Protein AF-A0A284RRV3-F1 (afdb_monomer)

Organism: Armillaria ostoyae (NCBI:txid47428)

Solvent-accessible surface area (backbone atoms only — not comparable to full-atom values): 38772 Å² total; per-residue (Å²): 121,76,62,67,53,53,54,50,53,51,52,53,47,48,54,47,64,78,67,58,82,81,74,53,77,65,56,57,54,44,44,74,72,56,35,71,83,76,68,76,65,67,46,55,75,86,73,20,70,46,80,68,66,66,54,50,17,36,41,41,23,18,40,33,41,31,58,60,32,21,55,64,17,26,40,28,28,75,76,49,54,29,20,40,69,57,30,37,51,38,46,46,56,33,44,66,58,28,34,48,60,20,15,51,44,30,45,45,2,26,71,65,12,37,38,34,65,63,54,42,28,77,60,44,34,86,71,54,30,37,58,61,37,54,54,49,46,54,44,50,44,49,55,40,19,53,31,27,31,45,20,1,33,16,41,16,50,63,44,81,75,79,39,51,50,60,57,23,25,52,54,43,46,52,54,21,50,60,55,41,59,45,19,69,68,51,46,58,53,45,31,66,52,58,29,57,65,38,52,52,41,53,52,48,31,45,70,67,34,44,88,62,54,54,92,50,72,41,94,54,82,81,46,70,66,42,52,51,52,47,30,46,33,54,29,15,62,45,36,57,44,32,69,50,28,7,59,82,28,25,45,29,35,64,85,60,57,53,67,60,50,21,51,32,32,32,51,13,46,45,56,31,36,41,53,32,15,38,49,21,17,33,46,54,60,24,20,82,81,34,70,62,30,36,61,28,26,52,96,74,30,63,21,21,29,56,39,42,37,23,47,89,60,44,74,61,23,45,55,43,32,47,53,42,20,54,26,29,34,51,37,37,20,61,44,44,52,49,44,36,43,41,51,30,68,55,41,64,82,52,63,81,55,65,62,62,58,48,41,51,54,51,47,66,54,28,50,63,52,20,55,64,38,54,82,42,50,66,63,48,51,52,55,48,27,48,59,46,27,60,54,41,51,52,57,53,72,55,37,90,75,64,67,95,76,62,70,66,73,58,58,52,63,54,59,68,72,69,77,77,82,82,70,72,63,58,60,52,43,46,52,52,24,49,52,32,24,52,51,14,32,55,45,40,49,52,46,50,51,44,50,72,69,37,87,74,33,75,84,67,58,66,45,59,54,50,33,52,50,36,48,40,54,38,28,50,37,72,43,74,65,68,94,59,61,90,88,57,82,69,58,63,71,62,31,46,52,31,24,28,38,60,44,10,38,56,37,25,42,43,39,22,48,35,32,35,52,51,53,49,44,51,53,53,49,59,76,72,48,79,95,67,97,76,80,81,82,60,65,65,57,48,63,50,50,22,54,53,56,16,46,54,43,26,50,52,35,45,57,50,47,73,73,44,60,88,39,50,48,62,55,93,93,51,87,59,35,38,61,72,62,60,60,53,58,34,54,35,25,52,52,32,29,55,50,40,54,54,34,51,55,53,47,52,52,43,50,53,52,47,65,76,41,39,76,60,55,64,70,68,59,60,86,58,63,58,63,50,45,57,40,50,54,56,57,51,58,53,39,57,52,51,36,54,48,20,50,43,56,61,78,43,89,83,83,51,67,69,57,52,41,54,62,21,43,50,46,38,50,48,29,58,58,62,47,67,34,68,53,54,43,46,44,52,50,48,72,72,62,74,64,78,76,75,77,75,67,82,73,83,66,76,80,66,68,62,86,83,74,65,82,88,76,90,80,87,86,89,82,89,81,86,91,81,82,90,84,83,89,134

Sequence (730 aa):
MFEDKKDNDVQQDIESTLVGSSRSRWSQRLLSWGVEGRGIIPVAPEDRTDTQYYKNFFLWFAWNVNILSFSAGTLGPVAFGLGVRDSCLVILFFNLLCALPPAYLTTWGPQLGLRQMVQARYSFGYFGVIIPCILNLIGMCGFCILNCILGGQTLSSVADGNLSWTVGIVVISIISLLVSFCGIKVIGWYERIAWIPVVIVFVIALGVGGKHIMAVPAAEPATAAAVLSFGSTIAGFVITYSPLSSDFTIYFRPDVSRVRLFLYSYIGFLLPIVTLQCLGAAVAASAPFVPAWDEGYAGGNVGGLLEAMLQPVGNFGKFLTVLLSLSVAGNIAPTLYSMCLNIQVFIPILYVVPRYIFSIVATAIVLPLAIVGSHRFYDTLTNFLGLIGYWANILLSESPVSPKKIAPMIIGELLHRAEASYTGSERRCLVAFYVLQLTGFVGLLIILLTGTFSPTVAKRHVCWLNFIMSWIISTISYSLLVGHSMDWEPPHGLCLTQAILVYSVPTLTACTTTALVIHVSVAINALLSPPSGVHFNWTPFLYVVPYIASGGTAALSLAIGLKDPDTVARRESEMYCNFENRTPSRVSSALVAGIMVLCLGIEVFVLVKLRKNWMHLRRKRDRQTIPLTLRVLAFSAVGCMAIVLGFVFVFNSYRGPALNLILGSVPLLAVLLFGTQQDILDSWFYLFRGKERPKTENLSLHYSNPSWMAPGTSRDPFIASYTGTEGQAY

Nearest PDB structures (foldseek):
  7qoa-assembly2_B  TM=7.610E-01  e=1.872E-06  Proteus vulgaris
  4d1c-assembly1_A  TM=6.246E-01  e=3.387E-05  Microbacterium maritypicum
  3ncy-assembly1_A  TM=6.007E-01  e=2.657E-03  Salmonella enterica subsp. enterica serovar Typhimurium
  8e6n-assembly1_A  TM=6.328E-01  e=6.803E-03  Deinococcus radiodurans
  8zmg-assembly2_B  TM=5.317E-01  e=1.443E-02  Homo sapiens

Foldseek 3Di:
DVVVVVVVVVVVVVCCVVVPPDDDPVNVVLVVVPADLDFQDFDDLVLLPDAPLLLLLLLLQLLLLALVLLLLLLCLCPVLLAFLVLSLVLLQPLLLVLLQQLLLLLLVQQVGSGALLRLLCVLLNLQRSLVVLVLLLLLLLLLLLLLLQQLLLLLCLLVVNPHDSLNSSVVLLVVLLVQLSNHLVSLSVCSNPLSPLSVVLVVLLCVQCVVLQDRDHGPDPRDPVSSVLSSLLSSLVNLSSNSRRSVNNNSHNNPDDSVVSSVSSSCSNNVSSSVSSSVSNRLSSSQVVDVQLVVLCPLNRSSRNSLSSLPVVPPVSSVSSNSSSNSSSSNSNSSLVSSLSSVCSNPVVCSPPDSSVSSVVSSVVSSVSSVVCSNVVSVSSSVSSNVSSVVSVVSCVRNPPPPVPDVCPPCVVVVVPVPPDDDPVLVVLLVLLLVLLVLLLVLLVLLLCCQPPPPLHDNDAPLVSQLSVLSNLVSCLLCLCPPDDLPDWDDLVSLLSSALSNLLSLLLNLLSLLLLLVVLLVVLVPVVDDDDDDDDDCRVVSNVVSVVSSVVLSVVSNVVCVVPVVQWTQDRSRSGIHGVDLVSQLVSLVSSLVSLVSSVVSLVVSVVSCVVCVVVVVVVCPPASPLSSVLSSVLSVCSVVSNVVSVCSNPHDDPDSVVSSSVSNSSVSVSVSSCPRPSNVVSVVCVVPVDDDPPPPPVPVDPPVPPVPDDDDDDDDDDDDDDDDDDDDD

Mean predicted aligned error: 18.96 Å

Secondary structure (DSSP, 8-state):
--HHHHHHHHHHHHHHHHH-S---HHHHHHHHTT-----SSPPPGGG--B--TTHHHHHHHHHHSSHHHHHHHHHHHHHH---HHHHHHHHHHHHHHHTHHHHHHTTHHHHH---HHHHTHHHHHHHHTHHHHHHHHHHHHHHHHHHHHHHHHHHHHTTTTSS-HHHHHHHHHHHHHHHHTS-HHHHHHHHHHTHHHHHHHHHHHHHHHGGG------SSPPPHHHHHHHHHHHHHHHHTTGGGGGGGTTTB-TTS-HHHHHHHHHHHHHHHHHHHHHHHHHHHHHGGGSHHHHHHHGGG-HHHHHHHHHGGGTHHHHHHHHHHHHTTHHHHHHHHHHHHHHHHHHSGGGGGS-HHHHHHHHHHHHHHHHHHHGGGHHHHHHHHHHHHHHHHHHHHHHSS---TTTTTTTHHHHHTTS--SS-HHHHHHHHHHHHHHHHHHHHHHHHHHHHHH-TTS----HHHHHHHHHHHHHHHHHTTTTTS-TT----HHHHHHHHHHHHHHHHHHHHHHHHHHHHHHHHHHHHHS---S-----HHHHHHHHHHHHHHHHHHHHHHHHH-GGGEE--TT-SS-EESSSHHHHHHHHHHHHHHHHHHHHHHHHHHHHHHTHHHHHHH--TTHHHHHHHHHHHHHTHHHHHHHHHHHHH-----HHHHHHHHHHHHHHHHHHHT-HHHHHHHHHHHH-PPPP------------TTSSPP------------------

Structure (mmCIF, N/CA/C/O backbone):
data_AF-A0A284RRV3-F1
#
_entry.id   AF-A0A284RRV3-F1
#
loop_
_atom_site.group_PDB
_atom_site.id
_atom_site.type_symbol
_atom_site.label_atom_id
_atom_site.label_alt_id
_atom_site.label_comp_id
_atom_site.label_asym_id
_atom_site.label_entity_id
_atom_site.label_seq_id
_atom_site.pdbx_PDB_ins_code
_atom_site.Cartn_x
_atom_site.Cartn_y
_atom_site.Cartn_z
_atom_site.occupancy
_atom_site.B_iso_or_equiv
_atom_site.auth_seq_id
_atom_site.auth_comp_id
_atom_site.auth_asym_id
_atom_site.auth_atom_id
_atom_site.pdbx_PDB_model_num
ATOM 1 N N . MET A 1 1 ? -49.251 17.891 -0.720 1.00 36.62 1 MET A N 1
ATOM 2 C CA . MET A 1 1 ? -48.775 18.995 -1.592 1.00 36.62 1 MET A CA 1
ATOM 3 C C . MET A 1 1 ? -48.272 20.216 -0.813 1.00 36.62 1 MET A C 1
ATOM 5 O O . MET A 1 1 ? -47.375 20.877 -1.313 1.00 36.62 1 MET A O 1
ATOM 9 N N . PHE A 1 2 ? -48.788 20.515 0.391 1.00 29.05 2 PHE A N 1
ATOM 10 C CA . PHE A 1 2 ? -48.268 21.608 1.238 1.00 29.05 2 PHE A CA 1
ATOM 11 C C . PHE A 1 2 ? -47.211 21.177 2.281 1.00 29.05 2 PHE A C 1
ATOM 13 O O . PHE A 1 2 ? -46.481 22.037 2.759 1.00 29.05 2 PHE A O 1
ATOM 20 N N . GLU A 1 3 ? -47.072 19.879 2.586 1.00 29.78 3 GLU A N 1
ATOM 21 C CA . GLU A 1 3 ? -45.991 19.351 3.449 1.00 29.78 3 GLU A CA 1
ATOM 22 C C . GLU A 1 3 ? -44.673 19.122 2.685 1.00 29.78 3 GLU A C 1
ATOM 24 O O . GLU A 1 3 ? -43.641 19.609 3.130 1.00 29.78 3 GLU A O 1
ATOM 29 N N . ASP A 1 4 ? -44.706 18.564 1.464 1.00 33.28 4 ASP A N 1
ATOM 30 C CA . ASP A 1 4 ? -43.498 18.379 0.625 1.00 33.28 4 ASP A CA 1
ATOM 31 C C . ASP A 1 4 ? -42.774 19.684 0.264 1.00 33.28 4 ASP A C 1
ATOM 33 O O . ASP A 1 4 ? -41.577 19.691 -0.012 1.00 33.28 4 ASP A O 1
ATOM 37 N N . LYS A 1 5 ? -43.490 20.813 0.221 1.00 30.33 5 LYS A N 1
ATOM 38 C CA . LYS A 1 5 ? -42.877 22.108 -0.099 1.00 30.33 5 LYS A CA 1
ATOM 39 C C . LYS A 1 5 ? -42.123 22.684 1.103 1.00 30.33 5 LYS A C 1
ATOM 41 O O . LYS A 1 5 ? -41.100 23.329 0.925 1.00 30.33 5 LYS A O 1
ATOM 46 N N . LYS A 1 6 ? -42.600 22.389 2.316 1.00 30.53 6 LYS A N 1
ATOM 47 C CA . LYS A 1 6 ? -42.019 22.872 3.570 1.00 30.53 6 LYS A CA 1
ATOM 48 C C . LYS A 1 6 ? -40.754 22.095 3.941 1.00 30.53 6 LYS A C 1
ATOM 50 O O . LYS A 1 6 ? -39.806 22.704 4.417 1.00 30.53 6 LYS A O 1
ATOM 55 N N . ASP A 1 7 ? -40.709 20.796 3.641 1.00 35.19 7 ASP A N 1
ATOM 56 C CA . ASP A 1 7 ? -39.505 19.978 3.835 1.00 35.19 7 ASP A CA 1
ATOM 57 C C . ASP A 1 7 ? -38.420 20.278 2.791 1.00 35.19 7 ASP A C 1
ATOM 59 O O . ASP A 1 7 ? -37.238 20.283 3.127 1.00 35.19 7 ASP A O 1
ATOM 63 N N . ASN A 1 8 ? -38.797 20.621 1.553 1.00 34.94 8 ASN A N 1
ATOM 64 C CA . ASN A 1 8 ? -37.836 21.076 0.544 1.00 34.94 8 ASN A CA 1
ATOM 65 C C . ASN A 1 8 ? -37.243 22.453 0.879 1.00 34.94 8 ASN A C 1
ATOM 67 O O . ASN A 1 8 ? -36.032 22.615 0.758 1.00 34.94 8 ASN A O 1
ATOM 71 N N . ASP A 1 9 ? -38.047 23.404 1.367 1.00 31.52 9 ASP A N 1
ATOM 72 C CA . ASP A 1 9 ? -37.541 24.714 1.803 1.00 31.52 9 ASP A CA 1
ATOM 73 C C . ASP A 1 9 ? -36.625 24.578 3.042 1.00 31.52 9 ASP A C 1
ATOM 75 O O . ASP A 1 9 ? -35.584 25.225 3.110 1.00 31.52 9 ASP A O 1
ATOM 79 N N . VAL A 1 10 ? -36.923 23.661 3.977 1.00 36.88 10 VAL A N 1
ATOM 80 C CA . VAL A 1 10 ? -36.068 23.384 5.152 1.00 36.88 10 VAL A CA 1
ATOM 81 C C . VAL A 1 10 ? -34.777 22.645 4.773 1.00 36.88 10 VAL A C 1
ATOM 83 O O . VAL A 1 10 ? -33.720 22.946 5.325 1.00 36.88 10 VAL A O 1
ATOM 86 N N . GLN A 1 11 ? -34.810 21.715 3.815 1.00 35.16 11 GLN A N 1
ATOM 87 C CA . GLN A 1 11 ? -33.608 21.022 3.331 1.00 35.16 11 GLN A CA 1
ATOM 88 C C . GLN A 1 11 ? -32.697 21.972 2.533 1.00 35.16 11 GLN A C 1
ATOM 90 O O . GLN A 1 11 ? -31.472 21.930 2.680 1.00 35.16 11 GLN A O 1
ATOM 95 N N . GLN A 1 12 ? -33.292 22.867 1.739 1.00 31.98 12 GLN A N 1
ATOM 96 C CA . GLN A 1 12 ? -32.588 23.904 0.986 1.00 31.98 12 GLN A CA 1
ATOM 97 C C . GLN A 1 12 ? -32.018 24.986 1.921 1.00 31.98 12 GLN A C 1
ATOM 99 O O . GLN A 1 12 ? -30.911 25.475 1.684 1.00 31.98 12 GLN A O 1
ATOM 104 N N . ASP A 1 13 ? -32.694 25.270 3.039 1.00 30.64 13 ASP A N 1
ATOM 105 C CA . ASP A 1 13 ? -32.178 26.114 4.119 1.00 30.64 13 ASP A CA 1
ATOM 106 C C . ASP A 1 13 ? -31.081 25.428 4.947 1.00 30.64 13 ASP A C 1
ATOM 108 O O . ASP A 1 13 ? -30.139 26.087 5.374 1.00 30.64 13 ASP A O 1
ATOM 112 N N . ILE A 1 14 ? -31.094 24.106 5.132 1.00 35.72 14 ILE A N 1
ATOM 113 C CA . ILE A 1 14 ? -29.993 23.386 5.800 1.00 35.72 14 ILE A CA 1
ATOM 114 C C . ILE A 1 14 ? -28.755 23.305 4.890 1.00 35.72 14 ILE A C 1
ATOM 116 O O . ILE A 1 14 ? -27.635 23.504 5.373 1.00 35.72 14 ILE A O 1
ATOM 120 N N . GLU A 1 15 ? -28.922 23.097 3.578 1.00 34.53 15 GLU A N 1
ATOM 121 C CA . GLU A 1 15 ? -27.822 23.224 2.611 1.00 34.53 15 GLU A CA 1
ATOM 122 C C . GLU A 1 15 ? -27.301 24.666 2.528 1.00 34.53 15 GLU A C 1
ATOM 124 O O . GLU A 1 15 ? -26.086 24.863 2.496 1.00 34.53 15 GLU A O 1
ATOM 129 N N . SER A 1 16 ? -28.163 25.686 2.573 1.00 31.41 16 SER A N 1
ATOM 130 C CA . SER A 1 16 ? -27.728 27.090 2.570 1.00 31.41 16 SER A CA 1
ATOM 131 C C . SER A 1 16 ? -27.047 27.499 3.888 1.00 31.41 16 SER A C 1
ATOM 133 O O . SER A 1 16 ? -26.064 28.245 3.865 1.00 31.41 16 SER A O 1
ATOM 135 N N . THR A 1 17 ? -27.469 26.939 5.028 1.00 33.75 17 THR A N 1
ATOM 136 C CA . THR A 1 17 ? -26.947 27.278 6.365 1.00 33.75 17 THR A CA 1
ATOM 137 C C . THR A 1 17 ? -25.664 26.511 6.722 1.00 33.75 17 THR A C 1
ATOM 139 O O . THR A 1 17 ? -24.786 27.071 7.380 1.00 33.75 17 THR A O 1
ATOM 142 N N . LEU A 1 18 ? -25.477 25.270 6.244 1.00 39.09 18 LEU A N 1
ATOM 143 C CA . LEU A 1 18 ? -24.234 24.497 6.444 1.00 39.09 18 LEU A CA 1
ATOM 144 C C . LEU A 1 18 ? -23.140 24.810 5.405 1.00 39.09 18 LEU A C 1
ATOM 146 O O . LEU A 1 18 ? -21.965 24.538 5.652 1.00 39.09 18 LEU A O 1
ATOM 150 N N . VAL A 1 19 ? -23.498 25.397 4.256 1.00 43.91 19 VAL A N 1
ATOM 151 C CA . VAL A 1 19 ? -22.567 25.689 3.145 1.00 43.91 19 VAL A CA 1
ATOM 152 C C . VAL A 1 19 ? -22.307 27.198 2.960 1.00 43.91 19 VAL A C 1
ATOM 154 O O . VAL A 1 19 ? -21.359 27.581 2.268 1.00 43.91 19 VAL A O 1
ATOM 157 N N . GLY A 1 20 ? -23.101 28.068 3.594 1.00 35.75 20 GLY A N 1
ATOM 158 C CA . GLY A 1 20 ? -23.132 29.511 3.319 1.00 35.75 20 GLY A CA 1
ATOM 159 C C . GLY A 1 20 ? -22.213 30.421 4.142 1.00 35.75 20 GLY A C 1
ATOM 160 O O . GLY A 1 20 ? -22.017 31.572 3.754 1.00 35.75 20 GLY A O 1
ATOM 161 N N . SER A 1 21 ? -21.601 29.969 5.238 1.00 37.69 21 SER A N 1
ATOM 162 C CA . SER A 1 21 ? -20.805 30.869 6.089 1.00 37.69 21 SER A CA 1
ATOM 163 C C . SER A 1 21 ? -19.312 30.838 5.732 1.00 37.69 21 SER A C 1
ATOM 165 O O . SER A 1 21 ? -18.575 29.941 6.132 1.00 37.69 21 SER A O 1
ATOM 167 N N . SER A 1 22 ? -18.868 31.860 4.988 1.00 42.56 22 SER A N 1
ATOM 168 C CA . SER A 1 22 ? -17.465 32.194 4.664 1.00 42.56 22 SER A CA 1
ATOM 169 C C . SER A 1 22 ? -16.789 31.417 3.516 1.00 42.56 22 SER A C 1
ATOM 171 O O . SER A 1 22 ? -15.713 30.839 3.664 1.00 42.56 22 SER A O 1
ATOM 173 N N . ARG A 1 23 ? -17.357 31.457 2.301 1.00 53.84 23 ARG A N 1
ATOM 174 C CA . ARG A 1 23 ? -16.583 31.157 1.075 1.00 53.84 23 ARG A CA 1
ATOM 175 C C . ARG A 1 23 ? -15.989 32.447 0.510 1.00 53.84 23 ARG A C 1
ATOM 177 O O . ARG A 1 23 ? -16.717 33.386 0.204 1.00 53.84 23 ARG A O 1
ATOM 184 N N . SER A 1 24 ? -14.664 32.500 0.356 1.00 59.53 24 SER A N 1
ATOM 185 C CA . SER A 1 24 ? -13.981 33.656 -0.240 1.00 59.53 24 SER A CA 1
ATOM 186 C C . SER A 1 24 ? -14.481 33.919 -1.672 1.00 59.53 24 SER A C 1
ATOM 188 O O . SER A 1 24 ? -14.831 32.984 -2.397 1.00 59.53 24 SER A O 1
ATOM 190 N N . ARG A 1 25 ? -14.466 35.184 -2.127 1.00 57.81 25 ARG A N 1
ATOM 191 C CA . ARG A 1 25 ? -14.821 35.574 -3.516 1.00 57.81 25 ARG A CA 1
ATOM 192 C C . ARG A 1 25 ? -14.076 34.752 -4.583 1.00 57.81 25 ARG A C 1
ATOM 194 O O . ARG A 1 25 ? -14.592 34.536 -5.676 1.00 57.81 25 ARG A O 1
ATOM 201 N N . TRP A 1 26 ? -12.877 34.274 -4.255 1.00 56.84 26 TRP A N 1
ATOM 202 C CA . TRP A 1 26 ? -12.070 33.396 -5.101 1.00 56.84 26 TRP A CA 1
ATOM 203 C C . TRP A 1 26 ? -12.650 31.984 -5.221 1.00 56.84 26 TRP A C 1
ATOM 205 O O . TRP A 1 26 ? -12.725 31.453 -6.325 1.00 56.84 26 TRP A O 1
ATOM 215 N N . SER A 1 27 ? -13.133 31.398 -4.122 1.00 56.75 27 SER A N 1
ATOM 216 C CA . SER A 1 27 ? -13.790 30.085 -4.139 1.00 56.75 27 SER A CA 1
ATOM 217 C C . SER A 1 27 ? -15.065 30.099 -4.991 1.00 56.75 27 SER A C 1
ATOM 219 O O . SER A 1 27 ? -15.289 29.176 -5.769 1.00 56.75 27 SER A O 1
ATOM 221 N N . GLN A 1 28 ? -15.852 31.179 -4.933 1.00 60.59 28 GLN A N 1
ATOM 222 C CA . GLN A 1 28 ? -17.054 31.332 -5.763 1.00 60.59 28 GLN A CA 1
ATOM 223 C C . GLN A 1 28 ? -16.733 31.435 -7.266 1.00 60.59 28 GLN A C 1
ATOM 225 O O . GLN A 1 28 ? -17.425 30.818 -8.073 1.00 60.59 28 GLN A O 1
ATOM 230 N N . ARG A 1 29 ? -15.654 32.138 -7.645 1.00 59.16 29 ARG A N 1
ATOM 231 C CA . ARG A 1 29 ? -15.177 32.197 -9.043 1.00 59.16 29 ARG A CA 1
ATOM 232 C C . ARG A 1 29 ? -14.642 30.856 -9.552 1.00 59.16 29 ARG A C 1
ATOM 234 O O . ARG A 1 29 ? -14.849 30.509 -10.705 1.00 59.16 29 ARG A O 1
ATOM 241 N N . LEU A 1 30 ? -13.971 30.081 -8.700 1.00 60.41 30 LEU A N 1
ATOM 242 C CA . LEU A 1 30 ? -13.473 28.754 -9.079 1.00 60.41 30 LEU A CA 1
ATOM 243 C C . LEU A 1 30 ? -14.618 27.751 -9.283 1.00 60.41 30 LEU A C 1
ATOM 245 O O . LEU A 1 30 ? -14.586 26.957 -10.222 1.00 60.41 30 LEU A O 1
ATOM 249 N N . LEU A 1 31 ? -15.664 27.818 -8.455 1.00 62.41 31 LEU A N 1
ATOM 250 C CA . LEU A 1 31 ? -16.871 27.006 -8.631 1.00 62.41 31 LEU A CA 1
ATOM 251 C C . LEU A 1 31 ? -17.607 27.357 -9.935 1.00 62.41 31 LEU A C 1
ATOM 253 O O . LEU A 1 31 ? -18.059 26.451 -10.635 1.00 62.41 31 LEU A O 1
ATOM 257 N N . SER A 1 32 ? -17.674 28.642 -10.313 1.00 57.69 32 SER A N 1
ATOM 258 C CA . SER A 1 32 ? -18.281 29.057 -11.588 1.00 57.69 32 SER A CA 1
ATOM 259 C C . SER A 1 32 ? -17.463 28.643 -12.818 1.00 57.69 32 SER A C 1
ATOM 261 O O . SER A 1 32 ? -18.026 28.505 -13.901 1.00 57.69 32 SER A O 1
ATOM 263 N N . TRP A 1 33 ? -16.166 28.366 -12.658 1.00 54.00 33 TRP A N 1
ATOM 264 C CA . TRP A 1 33 ? -15.304 27.769 -13.689 1.00 54.00 33 TRP A CA 1
ATOM 265 C C . TRP A 1 33 ? -15.375 26.232 -13.753 1.00 54.00 33 TRP A C 1
ATOM 267 O O . TRP A 1 33 ? -14.651 25.611 -14.527 1.00 54.00 33 TRP A O 1
ATOM 277 N N . GLY A 1 34 ? -16.264 25.597 -12.978 1.00 51.84 34 GLY A N 1
ATOM 278 C CA . GLY A 1 34 ? -16.519 24.155 -13.053 1.00 51.84 34 GLY A CA 1
ATOM 279 C C . GLY A 1 34 ? -15.657 23.290 -12.129 1.00 51.84 34 GLY A C 1
ATOM 280 O O . GLY A 1 34 ? -15.617 22.069 -12.308 1.00 51.84 34 GLY A O 1
ATOM 281 N N . VAL A 1 35 ? -14.989 23.887 -11.135 1.00 57.25 35 VAL A N 1
ATOM 282 C CA . VAL A 1 35 ? -14.311 23.141 -10.063 1.00 57.25 35 VAL A CA 1
ATOM 283 C C . VAL A 1 35 ? -15.357 22.455 -9.182 1.00 57.25 35 VAL A C 1
ATOM 285 O O . VAL A 1 35 ? -16.337 23.061 -8.755 1.00 57.25 35 VAL A O 1
ATOM 288 N N . GLU A 1 36 ? -15.158 21.168 -8.907 1.00 62.62 36 GLU A N 1
ATOM 289 C CA . GLU A 1 36 ? -16.065 20.383 -8.069 1.00 62.62 36 GLU A CA 1
ATOM 290 C C . GLU A 1 36 ? -15.930 20.803 -6.597 1.00 62.62 36 GLU A C 1
ATOM 292 O O . GLU A 1 36 ? -14.872 20.636 -5.989 1.00 62.62 36 GLU A O 1
ATOM 297 N N . GLY A 1 37 ? -17.003 21.361 -6.029 1.00 59.50 37 GLY A N 1
ATOM 298 C CA . GLY A 1 37 ? -17.058 21.780 -4.623 1.00 59.50 37 GLY A CA 1
ATOM 299 C C . GLY A 1 37 ? -17.554 20.706 -3.651 1.00 59.50 37 GLY A C 1
ATOM 300 O O . GLY A 1 37 ? -17.475 20.905 -2.440 1.00 59.50 37 GLY A O 1
ATOM 301 N N . ARG A 1 38 ? -18.091 19.587 -4.160 1.00 66.56 38 ARG A N 1
ATOM 302 C CA . ARG A 1 38 ? -18.632 18.491 -3.346 1.00 66.56 38 ARG A CA 1
ATOM 303 C C . ARG A 1 38 ? -17.491 17.548 -2.953 1.00 66.56 38 ARG A C 1
ATOM 305 O O . ARG A 1 38 ? -16.838 16.968 -3.812 1.00 66.56 38 ARG A O 1
ATOM 312 N N . GLY A 1 39 ? -17.234 17.443 -1.651 1.00 71.88 39 GLY A N 1
ATOM 313 C CA . GLY A 1 39 ? -16.193 16.580 -1.090 1.00 71.88 39 GLY A CA 1
ATOM 314 C C . GLY A 1 39 ? -16.663 15.134 -0.910 1.00 71.88 39 GLY A C 1
ATOM 315 O O . GLY A 1 39 ? -17.164 14.492 -1.832 1.00 71.88 39 GLY A O 1
ATOM 316 N N . ILE A 1 40 ? -16.534 14.634 0.317 1.00 73.81 40 ILE A N 1
ATOM 317 C CA . ILE A 1 40 ? -16.918 13.268 0.718 1.00 73.81 40 ILE A CA 1
ATOM 318 C C . ILE A 1 40 ? -18.422 13.072 0.983 1.00 73.81 40 ILE A C 1
ATOM 320 O O . ILE A 1 40 ? -18.831 11.994 1.412 1.00 73.81 40 ILE A O 1
ATOM 324 N N . ILE A 1 41 ? -19.238 14.110 0.775 1.00 75.25 41 ILE A N 1
ATOM 325 C CA . ILE A 1 41 ? -20.682 14.083 1.039 1.00 75.25 41 ILE A CA 1
ATOM 326 C C . ILE A 1 41 ? -21.363 13.113 0.055 1.00 75.25 41 ILE A C 1
ATOM 328 O O . ILE A 1 41 ? -21.051 13.168 -1.140 1.00 75.25 41 ILE A O 1
ATOM 332 N N . PRO A 1 42 ? -22.284 12.248 0.526 1.00 76.62 42 PRO A N 1
ATOM 333 C CA . PRO A 1 42 ? -23.041 11.353 -0.341 1.00 76.62 42 PRO A CA 1
ATOM 334 C C . PRO A 1 42 ? -23.775 12.110 -1.453 1.00 76.62 42 PRO A C 1
ATOM 336 O O . PRO A 1 42 ? -24.346 13.173 -1.219 1.00 76.62 42 PRO A O 1
ATOM 339 N N . VAL A 1 43 ? -23.793 11.550 -2.661 1.00 79.88 43 VAL A N 1
ATOM 340 C CA . VAL A 1 43 ? -24.574 12.101 -3.776 1.00 79.88 43 VAL A CA 1
ATOM 341 C C . VAL A 1 43 ? -25.991 11.548 -3.693 1.00 79.88 43 VAL A C 1
ATOM 343 O O . VAL A 1 43 ? -26.181 10.329 -3.769 1.00 79.88 43 VAL A O 1
ATOM 346 N N . ALA A 1 44 ? -26.980 12.427 -3.535 1.00 76.25 44 ALA A N 1
ATOM 347 C CA . ALA A 1 44 ? -28.388 12.044 -3.498 1.00 76.25 44 ALA A CA 1
ATOM 348 C C . ALA A 1 44 ? -28.830 11.426 -4.841 1.00 76.25 44 ALA A C 1
ATOM 350 O O . ALA A 1 44 ? -28.257 11.776 -5.874 1.00 76.25 44 ALA A O 1
ATOM 351 N N . PRO A 1 45 ? -29.795 10.486 -4.866 1.00 79.19 45 PRO A N 1
ATOM 352 C CA . PRO A 1 45 ? -30.221 9.822 -6.099 1.00 79.19 45 PRO A CA 1
ATOM 353 C C . PRO A 1 45 ? -30.669 10.777 -7.213 1.00 79.19 45 PRO A C 1
ATOM 355 O O . PRO A 1 45 ? -30.444 10.464 -8.381 1.00 79.19 45 PRO A O 1
ATOM 358 N N . GLU A 1 46 ? -31.246 11.937 -6.878 1.00 83.50 46 GLU A N 1
ATOM 359 C CA . GLU A 1 46 ? -31.704 12.927 -7.867 1.00 83.50 46 GLU A CA 1
ATOM 360 C C . GLU A 1 46 ? -30.531 13.587 -8.614 1.00 83.50 46 GLU A C 1
ATOM 362 O O . GLU A 1 46 ? -30.625 13.868 -9.809 1.00 83.50 46 GLU A O 1
ATOM 367 N N . ASP A 1 47 ? -29.392 13.754 -7.934 1.00 81.31 47 ASP A N 1
ATOM 368 C CA . ASP A 1 47 ? -28.164 14.338 -8.487 1.00 81.31 47 ASP A CA 1
ATOM 369 C C . ASP A 1 47 ? -27.359 13.351 -9.353 1.00 81.31 47 ASP A C 1
ATOM 371 O O . ASP A 1 47 ? -26.432 13.743 -10.075 1.00 81.31 47 ASP A O 1
ATOM 375 N N . ARG A 1 48 ? -27.690 12.055 -9.303 1.00 85.69 48 ARG A N 1
ATOM 376 C CA . ARG A 1 48 ? -27.026 10.993 -10.076 1.00 85.69 48 ARG A CA 1
ATOM 377 C C . ARG A 1 48 ? -27.597 10.946 -11.487 1.00 85.69 48 ARG A C 1
ATOM 379 O O . ARG A 1 48 ? -28.432 10.108 -11.803 1.00 85.69 48 ARG A O 1
ATOM 386 N N . THR A 1 49 ? -27.179 11.876 -12.336 1.00 85.88 49 THR A N 1
ATOM 387 C CA . THR A 1 49 ? -27.799 12.110 -13.652 1.00 85.88 49 THR A CA 1
ATOM 388 C C . THR A 1 49 ? -27.038 11.508 -14.835 1.00 85.88 49 THR A C 1
ATOM 390 O O . THR A 1 49 ? -27.595 11.430 -15.931 1.00 85.88 49 THR A O 1
ATOM 393 N N . ASP A 1 50 ? -25.793 11.056 -14.653 1.00 85.81 50 ASP A N 1
ATOM 394 C CA . ASP A 1 50 ? -24.961 10.618 -15.777 1.00 85.81 50 ASP A CA 1
ATOM 395 C C . ASP A 1 50 ? -25.356 9.207 -16.254 1.00 85.81 50 ASP A C 1
ATOM 397 O O . ASP A 1 50 ? -25.395 8.237 -15.493 1.00 85.81 50 ASP A O 1
ATOM 401 N N . THR A 1 51 ? -25.672 9.113 -17.545 1.00 87.06 51 THR A N 1
ATOM 402 C CA . THR A 1 51 ? -26.095 7.892 -18.254 1.00 87.06 51 THR A CA 1
ATOM 403 C C . THR A 1 51 ? -24.983 7.300 -19.118 1.00 87.06 51 THR A C 1
ATOM 405 O O . THR A 1 51 ? -25.120 6.208 -19.671 1.00 87.06 51 THR A O 1
ATOM 408 N N . GLN A 1 52 ? -23.858 8.001 -19.266 1.00 87.81 52 GLN A N 1
ATOM 409 C CA . GLN A 1 52 ? -22.766 7.613 -20.155 1.00 87.81 52 GLN A CA 1
ATOM 410 C C . GLN A 1 52 ? -21.768 6.698 -19.432 1.00 87.81 52 GLN A C 1
ATOM 412 O O . GLN A 1 52 ? -20.592 7.024 -19.282 1.00 87.81 52 GLN A O 1
ATOM 417 N N . TYR A 1 53 ? -22.226 5.516 -19.012 1.00 88.25 53 TYR A N 1
ATOM 418 C CA . TYR A 1 53 ? -21.437 4.585 -18.188 1.00 88.25 53 TYR A CA 1
ATOM 419 C C . TYR A 1 53 ? -20.136 4.102 -18.853 1.00 88.25 53 TYR A C 1
ATOM 421 O O . TYR A 1 53 ? -19.185 3.742 -18.163 1.00 88.25 53 TYR A O 1
ATOM 429 N N . TYR A 1 54 ? -20.062 4.125 -20.190 1.00 88.44 54 TYR A N 1
ATOM 430 C CA . TYR A 1 54 ? -18.853 3.775 -20.945 1.00 88.44 54 TYR A CA 1
ATOM 431 C C . TYR A 1 54 ? -17.665 4.703 -20.635 1.00 88.44 54 TYR A C 1
ATOM 433 O O . TYR A 1 54 ? -16.522 4.324 -20.875 1.00 88.44 54 TYR A O 1
ATOM 441 N N . LYS A 1 55 ? -17.898 5.905 -20.082 1.00 88.00 55 LYS A N 1
ATOM 442 C CA . LYS A 1 55 ? -16.826 6.816 -19.640 1.00 88.00 55 LYS A CA 1
ATOM 443 C C . LYS A 1 55 ? -15.880 6.153 -18.646 1.00 88.00 55 LYS A C 1
ATOM 445 O O . LYS A 1 55 ? -14.692 6.437 -18.668 1.00 88.00 55 LYS A O 1
ATOM 450 N N . ASN A 1 56 ? -16.398 5.251 -17.814 1.00 90.25 56 ASN A N 1
ATOM 451 C CA . ASN A 1 56 ? -15.593 4.537 -16.835 1.00 90.25 56 ASN A CA 1
ATOM 452 C C . ASN A 1 56 ? -14.568 3.600 -17.497 1.00 90.25 56 ASN A C 1
ATOM 454 O O . ASN A 1 56 ? -13.458 3.488 -16.997 1.00 90.25 56 ASN A O 1
ATOM 458 N N . PHE A 1 57 ? -14.887 2.996 -18.652 1.00 93.12 57 PHE A N 1
ATOM 459 C CA . PHE A 1 57 ? -13.889 2.252 -19.429 1.00 93.12 57 PHE A CA 1
ATOM 460 C C . PHE A 1 57 ? -12.740 3.169 -19.859 1.00 93.12 57 PHE A C 1
ATOM 462 O O . PHE A 1 57 ? -11.590 2.871 -19.567 1.00 93.12 57 PHE A O 1
ATOM 469 N N . PHE A 1 58 ? -13.053 4.301 -20.503 1.00 90.94 58 PHE A N 1
ATOM 470 C CA . PHE A 1 58 ? -12.030 5.229 -20.998 1.00 90.94 58 PHE A CA 1
ATOM 471 C C . PHE A 1 58 ? -11.206 5.854 -19.877 1.00 90.94 58 PHE A C 1
ATOM 473 O O . PHE A 1 58 ? -10.016 6.056 -20.064 1.00 90.94 58 PHE A O 1
ATOM 480 N N . LEU A 1 59 ? -11.819 6.093 -18.717 1.00 90.12 59 LEU A N 1
ATOM 481 C CA . LEU A 1 59 ? -11.121 6.549 -17.523 1.00 90.12 59 LEU A CA 1
ATOM 482 C C . LEU A 1 59 ? -10.030 5.557 -17.107 1.00 90.12 59 LEU A C 1
ATOM 484 O O . LEU A 1 59 ? -8.865 5.925 -17.058 1.00 90.12 59 LEU A O 1
ATOM 488 N N . TRP A 1 60 ? -10.386 4.297 -16.831 1.00 92.88 60 TRP A N 1
ATOM 489 C CA . TRP A 1 60 ? -9.399 3.296 -16.409 1.00 92.88 60 TRP A CA 1
ATOM 490 C C . TRP A 1 60 ? -8.399 2.969 -17.511 1.00 92.88 60 TRP A C 1
ATOM 492 O O . TRP A 1 60 ? -7.224 2.741 -17.221 1.00 92.88 60 TRP A O 1
ATOM 502 N N . PHE A 1 61 ? -8.862 2.994 -18.762 1.00 94.00 61 PHE A N 1
ATOM 503 C CA . PHE A 1 61 ? -8.024 2.786 -19.927 1.00 94.00 61 PHE A CA 1
ATOM 504 C C . PHE A 1 61 ? -6.938 3.859 -20.009 1.00 94.00 61 PHE A C 1
ATOM 506 O O . PHE A 1 61 ? -5.758 3.535 -19.939 1.00 94.00 61 PHE A O 1
ATOM 513 N N . ALA A 1 62 ? -7.316 5.134 -20.078 1.00 91.69 62 ALA A N 1
ATOM 514 C CA . ALA A 1 62 ? -6.378 6.244 -20.197 1.00 91.69 62 ALA A CA 1
ATOM 515 C C . ALA A 1 62 ? -5.469 6.397 -18.976 1.00 91.69 62 ALA A C 1
ATOM 517 O O . ALA A 1 62 ? -4.263 6.576 -19.142 1.00 91.69 62 ALA A O 1
ATOM 518 N N . TRP A 1 63 ? -6.003 6.167 -17.775 1.00 90.81 63 TRP A N 1
ATOM 519 C CA . TRP A 1 63 ? -5.218 6.157 -16.544 1.00 90.81 63 TRP A CA 1
ATOM 520 C C . TRP A 1 63 ? -4.078 5.123 -16.602 1.00 90.81 63 TRP A C 1
ATOM 522 O O . TRP A 1 63 ? -2.993 5.374 -16.080 1.00 90.81 63 TRP A O 1
ATOM 532 N N . ASN A 1 64 ? -4.275 3.980 -17.270 1.00 93.69 64 ASN A N 1
ATOM 533 C CA . ASN A 1 64 ? -3.270 2.917 -17.368 1.00 93.69 64 ASN A CA 1
ATOM 534 C C . ASN A 1 64 ? -2.489 2.894 -18.694 1.00 93.69 64 ASN A C 1
ATOM 536 O O . ASN A 1 64 ? -1.452 2.232 -18.747 1.00 93.69 64 ASN A O 1
ATOM 540 N N . VAL A 1 65 ? -2.909 3.609 -19.744 1.00 94.06 65 VAL A N 1
ATOM 541 C CA . VAL A 1 65 ? -2.082 3.828 -20.946 1.00 94.06 65 VAL A CA 1
ATOM 542 C C . VAL A 1 65 ? -1.047 4.916 -20.650 1.00 94.06 65 VAL A C 1
ATOM 544 O O . VAL A 1 65 ? -1.180 6.066 -21.059 1.00 94.06 65 VAL A O 1
ATOM 547 N N . ASN A 1 66 ? -0.000 4.548 -19.917 1.00 93.00 66 ASN A N 1
ATOM 548 C CA . ASN A 1 66 ? 1.082 5.445 -19.526 1.00 93.00 66 ASN A CA 1
ATOM 549 C C . ASN A 1 66 ? 2.420 4.689 -19.403 1.00 93.00 66 ASN A C 1
ATOM 551 O O . ASN A 1 66 ? 2.482 3.461 -19.516 1.00 93.00 66 ASN A O 1
ATOM 555 N N . ILE A 1 67 ? 3.495 5.430 -19.124 1.00 93.75 67 ILE A N 1
ATOM 556 C CA . ILE A 1 67 ? 4.845 4.868 -18.952 1.00 93.75 67 ILE A CA 1
ATOM 557 C C . ILE A 1 67 ? 4.961 3.970 -17.708 1.00 93.75 67 ILE A C 1
ATOM 559 O O . ILE A 1 67 ? 5.710 2.998 -17.727 1.00 93.75 67 ILE A O 1
ATOM 563 N N . LEU A 1 68 ? 4.225 4.254 -16.633 1.00 94.38 68 LEU A N 1
ATOM 564 C CA . LEU A 1 68 ? 4.263 3.465 -15.398 1.00 94.38 68 LEU A CA 1
ATOM 565 C C . LEU A 1 68 ? 3.807 2.013 -15.618 1.00 94.38 68 LEU A C 1
ATOM 567 O O . LEU A 1 68 ? 4.433 1.084 -15.100 1.00 94.38 68 LEU A O 1
ATOM 571 N N . SER A 1 69 ? 2.762 1.793 -16.417 1.00 94.94 69 SER A N 1
ATOM 572 C CA . SER A 1 69 ? 2.325 0.441 -16.786 1.00 94.94 69 SER A CA 1
ATOM 573 C C . SER A 1 69 ? 3.410 -0.301 -17.565 1.00 94.94 69 SER A C 1
ATOM 575 O O . SER A 1 69 ? 3.672 -1.468 -17.289 1.00 94.94 69 SER A O 1
ATOM 577 N N . PHE A 1 70 ? 4.099 0.381 -18.483 1.00 95.56 70 PHE A N 1
ATOM 578 C CA . PHE A 1 70 ? 5.251 -0.185 -19.186 1.00 95.56 70 PHE A CA 1
ATOM 579 C C . PHE A 1 70 ? 6.396 -0.525 -18.213 1.00 95.56 70 PHE A C 1
ATOM 581 O O . PHE A 1 70 ? 6.903 -1.646 -18.230 1.00 95.56 70 PHE A O 1
ATOM 588 N N . SER A 1 71 ? 6.753 0.387 -17.299 1.00 93.56 71 SER A N 1
ATOM 589 C CA . SER A 1 71 ? 7.850 0.178 -16.341 1.00 93.56 71 SER A CA 1
ATOM 590 C C . SER A 1 71 ? 7.581 -0.950 -15.346 1.00 93.56 71 SER A C 1
ATOM 592 O O . SER A 1 71 ? 8.503 -1.632 -14.922 1.00 93.56 71 SER A O 1
ATOM 594 N N . ALA A 1 72 ? 6.324 -1.177 -14.955 1.00 93.06 72 ALA A N 1
ATOM 595 C CA . ALA A 1 72 ? 5.985 -2.290 -14.068 1.00 93.06 72 ALA A CA 1
ATOM 596 C C . ALA A 1 72 ? 6.290 -3.654 -14.718 1.00 93.06 72 ALA A C 1
ATOM 598 O O . ALA A 1 72 ? 6.664 -4.601 -14.028 1.00 93.06 72 ALA A O 1
ATOM 599 N N . GLY A 1 73 ? 6.178 -3.741 -16.046 1.00 93.12 73 GLY A N 1
ATOM 600 C CA . GLY A 1 73 ? 6.510 -4.940 -16.811 1.00 93.12 73 GLY A CA 1
ATOM 601 C C . GLY A 1 73 ? 8.006 -5.240 -16.886 1.00 93.12 73 GLY A C 1
ATOM 602 O O . GLY A 1 73 ? 8.393 -6.409 -16.886 1.00 93.12 73 GLY A O 1
ATOM 603 N N . THR A 1 74 ? 8.859 -4.208 -16.892 1.00 93.56 74 THR A N 1
ATOM 604 C CA . THR A 1 74 ? 10.322 -4.379 -16.992 1.00 93.56 74 THR A CA 1
ATOM 605 C C . THR A 1 74 ? 10.906 -5.122 -15.786 1.00 93.56 74 THR A C 1
ATOM 607 O O . THR A 1 74 ? 11.944 -5.768 -15.903 1.00 93.56 74 THR A O 1
ATOM 610 N N . LEU A 1 75 ? 10.211 -5.100 -14.641 1.00 90.50 75 LEU A N 1
ATOM 611 C CA . LEU A 1 75 ? 10.615 -5.792 -13.417 1.00 90.50 75 LEU A CA 1
ATOM 612 C C . LEU A 1 75 ? 10.763 -7.305 -13.580 1.00 90.50 75 LEU A C 1
ATOM 614 O O . LEU A 1 75 ? 11.632 -7.882 -12.930 1.00 90.50 75 LEU A O 1
ATOM 618 N N . GLY A 1 76 ? 9.938 -7.948 -14.411 1.00 90.25 76 GLY A N 1
ATOM 619 C CA . GLY A 1 76 ? 9.960 -9.406 -14.572 1.00 90.25 76 GLY A CA 1
ATOM 620 C C . GLY A 1 76 ? 11.351 -9.907 -14.980 1.00 90.25 76 GLY A C 1
ATOM 621 O O . GLY A 1 76 ? 11.968 -10.656 -14.221 1.00 90.25 76 GLY A O 1
ATOM 622 N N . PRO A 1 77 ? 11.893 -9.432 -16.113 1.00 89.50 77 PRO A N 1
ATOM 623 C CA . PRO A 1 77 ? 13.256 -9.761 -16.520 1.00 89.50 77 PRO A CA 1
ATOM 624 C C . PRO A 1 77 ? 14.336 -9.122 -15.642 1.00 89.50 77 PRO A C 1
ATOM 626 O O . PRO A 1 77 ? 15.297 -9.790 -15.279 1.00 89.50 77 PRO A O 1
ATOM 629 N N . VAL A 1 78 ? 14.190 -7.843 -15.282 1.00 87.50 78 VAL A N 1
ATOM 630 C CA . VAL A 1 78 ? 15.303 -7.051 -14.724 1.00 87.50 78 VAL A CA 1
ATOM 631 C C . VAL A 1 78 ? 15.511 -7.289 -13.231 1.00 87.50 78 VAL A C 1
ATOM 633 O O . VAL A 1 78 ? 16.647 -7.374 -12.778 1.00 87.50 78 VAL A O 1
ATOM 636 N N . ALA A 1 79 ? 14.430 -7.401 -12.458 1.00 85.38 79 ALA A N 1
ATOM 637 C CA . ALA A 1 79 ? 14.501 -7.594 -11.009 1.00 85.38 79 ALA A CA 1
ATOM 638 C C . ALA A 1 79 ? 14.327 -9.065 -10.603 1.00 85.38 79 ALA A C 1
ATOM 640 O O . ALA A 1 79 ? 14.918 -9.501 -9.618 1.00 85.38 79 ALA A O 1
ATOM 641 N N . PHE A 1 80 ? 13.522 -9.831 -11.349 1.00 85.19 80 PHE A N 1
ATOM 642 C CA . PHE A 1 80 ? 13.196 -11.222 -11.012 1.00 85.19 80 PHE A CA 1
ATOM 643 C C . PHE A 1 80 ? 13.847 -12.261 -11.937 1.00 85.19 80 PHE A C 1
ATOM 645 O O . PHE A 1 80 ? 13.656 -13.457 -11.718 1.00 85.19 80 PHE A O 1
ATOM 652 N N . GLY A 1 81 ? 14.616 -11.836 -12.948 1.00 85.88 81 GLY A N 1
ATOM 653 C CA . GLY A 1 81 ? 15.366 -12.733 -13.837 1.00 85.88 81 GLY A CA 1
ATOM 654 C C . GLY A 1 81 ? 14.495 -13.635 -14.717 1.00 85.88 81 GLY A C 1
ATOM 655 O O . GLY A 1 81 ? 14.969 -14.657 -15.209 1.00 85.88 81 GLY A O 1
ATOM 656 N N . LEU A 1 82 ? 13.212 -13.304 -14.891 1.00 87.19 82 LEU A N 1
ATOM 657 C CA . LEU A 1 82 ? 12.271 -14.130 -15.643 1.00 87.19 82 LEU A CA 1
ATOM 658 C C . LEU A 1 82 ? 12.437 -13.931 -17.153 1.00 87.19 82 LEU A C 1
ATOM 660 O O . LEU A 1 82 ? 12.622 -12.819 -17.644 1.00 87.19 82 LEU A O 1
ATOM 664 N N . GLY A 1 83 ? 12.274 -15.013 -17.915 1.00 87.69 83 GLY A N 1
ATOM 665 C CA . GLY A 1 83 ? 12.225 -14.937 -19.375 1.00 87.69 83 GLY A CA 1
ATOM 666 C C . GLY A 1 83 ? 11.007 -14.146 -19.859 1.00 87.69 83 GLY A C 1
ATOM 667 O O . GLY A 1 83 ? 10.037 -13.949 -19.118 1.00 87.69 83 GLY A O 1
ATOM 668 N N . VAL A 1 84 ? 11.011 -13.727 -21.128 1.00 89.19 84 VAL A N 1
ATOM 669 C CA . VAL A 1 84 ? 9.902 -12.940 -21.708 1.00 89.19 84 VAL A CA 1
ATOM 670 C C . VAL A 1 84 ? 8.578 -13.701 -21.622 1.00 89.19 84 VAL A C 1
ATOM 672 O O . VAL A 1 84 ? 7.572 -13.153 -21.177 1.00 89.19 84 VAL A O 1
ATOM 675 N N . ARG A 1 85 ? 8.583 -14.991 -21.986 1.00 88.88 85 ARG A N 1
ATOM 676 C CA . ARG A 1 85 ? 7.389 -15.848 -21.932 1.00 88.88 85 ARG A CA 1
ATOM 677 C C . ARG A 1 85 ? 6.822 -15.931 -20.516 1.00 88.88 85 ARG A C 1
ATOM 679 O O . ARG A 1 85 ? 5.628 -15.715 -20.333 1.00 88.88 85 ARG A O 1
ATOM 686 N N . ASP A 1 86 ? 7.667 -16.239 -19.537 1.00 89.75 86 ASP A N 1
ATOM 687 C CA . ASP A 1 86 ? 7.232 -16.443 -18.155 1.00 89.75 86 ASP A CA 1
ATOM 688 C C . ASP A 1 86 ? 6.743 -15.129 -17.543 1.00 89.75 86 ASP A C 1
ATOM 690 O O . ASP A 1 86 ? 5.676 -15.100 -16.932 1.00 89.75 86 ASP A O 1
ATOM 694 N N . SER A 1 87 ? 7.441 -14.022 -17.812 1.00 92.75 87 SER A N 1
ATOM 695 C CA . SER A 1 87 ? 7.005 -12.678 -17.421 1.00 92.75 87 SER A CA 1
ATOM 696 C C . SER A 1 87 ? 5.619 -12.353 -17.986 1.00 92.75 87 SER A C 1
ATOM 698 O O . SER A 1 87 ? 4.726 -11.968 -17.234 1.00 92.75 87 SER A O 1
ATOM 700 N N . CYS A 1 88 ? 5.397 -12.565 -19.288 1.00 93.56 88 CYS A N 1
ATOM 701 C CA . CYS A 1 88 ? 4.106 -12.313 -19.932 1.00 93.56 88 CYS A CA 1
ATOM 702 C C . CYS A 1 88 ? 2.980 -13.202 -19.383 1.00 93.56 88 CYS A C 1
ATOM 704 O O . CYS A 1 88 ? 1.859 -12.724 -19.212 1.00 93.56 88 CYS A O 1
ATOM 706 N N . LEU A 1 89 ? 3.251 -14.477 -19.087 1.00 91.19 89 LEU A N 1
ATOM 707 C CA . LEU A 1 89 ? 2.256 -15.376 -18.493 1.00 91.19 89 LEU A CA 1
ATOM 708 C C . LEU A 1 89 ? 1.895 -14.947 -17.066 1.00 91.19 89 LEU A C 1
ATOM 710 O O . LEU A 1 89 ? 0.711 -14.916 -16.728 1.00 91.19 89 LEU A O 1
ATOM 714 N N . VAL A 1 90 ? 2.883 -14.565 -16.252 1.00 91.50 90 VAL A N 1
ATOM 715 C CA . VAL A 1 90 ? 2.643 -14.030 -14.903 1.00 91.50 90 VAL A CA 1
ATOM 716 C C . VAL A 1 90 ? 1.814 -12.753 -14.974 1.00 91.50 90 VAL A C 1
ATOM 718 O O . VAL A 1 90 ? 0.778 -12.675 -14.316 1.00 91.50 90 VAL A O 1
ATOM 721 N N . ILE A 1 91 ? 2.208 -11.800 -15.823 1.00 94.62 91 ILE A N 1
ATOM 722 C CA . ILE A 1 91 ? 1.460 -10.562 -16.075 1.00 94.62 91 ILE A CA 1
ATOM 723 C C . ILE A 1 91 ? 0.015 -10.887 -16.457 1.00 94.62 91 ILE A C 1
ATOM 725 O O . ILE A 1 91 ? -0.910 -10.346 -15.857 1.00 94.62 91 ILE A O 1
ATOM 729 N N . LEU A 1 92 ? -0.207 -11.781 -17.422 1.00 93.75 92 LEU A N 1
ATOM 730 C CA . LEU A 1 92 ? -1.547 -12.113 -17.894 1.00 93.75 92 LEU A CA 1
ATOM 731 C C . LEU A 1 92 ? -2.410 -12.710 -16.774 1.00 93.75 92 LEU A C 1
ATOM 733 O O . LEU A 1 92 ? -3.472 -12.171 -16.468 1.00 93.75 92 LEU A O 1
ATOM 737 N N . PHE A 1 93 ? -1.970 -13.803 -16.147 1.00 89.12 93 PHE A N 1
ATOM 738 C CA . PHE A 1 93 ? -2.804 -14.534 -15.188 1.00 89.12 93 PHE A CA 1
ATOM 739 C C . PHE A 1 93 ? -3.023 -13.771 -13.880 1.00 89.12 93 PHE A C 1
ATOM 741 O O . PHE A 1 93 ? -4.145 -13.771 -13.364 1.00 89.12 93 PHE A O 1
ATOM 748 N N . PHE A 1 94 ? -2.002 -13.083 -13.359 1.00 88.19 94 PHE A N 1
ATOM 749 C CA . PHE A 1 94 ? -2.174 -12.280 -12.148 1.00 88.19 94 PHE A CA 1
ATOM 750 C C . PHE A 1 94 ? -3.059 -11.066 -12.411 1.00 88.19 94 PHE A C 1
ATOM 752 O O . PHE A 1 94 ? -3.963 -10.824 -11.619 1.00 88.19 94 PHE A O 1
ATOM 759 N N . ASN A 1 95 ? -2.908 -10.352 -13.532 1.00 89.25 95 ASN A N 1
ATOM 760 C CA . ASN A 1 95 ? -3.808 -9.235 -13.837 1.00 89.25 95 ASN A CA 1
ATOM 761 C C . ASN A 1 95 ? -5.253 -9.699 -14.075 1.00 89.25 95 ASN A C 1
ATOM 763 O O . ASN A 1 95 ? -6.173 -9.050 -13.577 1.00 89.25 95 ASN A O 1
ATOM 767 N N . LEU A 1 96 ? -5.472 -10.836 -14.757 1.00 87.75 96 LEU A N 1
ATOM 768 C CA . LEU A 1 96 ? -6.808 -11.432 -14.925 1.00 87.75 96 LEU A CA 1
ATOM 769 C C . LEU A 1 96 ? -7.512 -11.639 -13.577 1.00 87.75 96 LEU A C 1
ATOM 771 O O . LEU A 1 96 ? -8.699 -11.331 -13.451 1.00 87.75 96 LEU A O 1
ATOM 775 N N . LEU A 1 97 ? -6.788 -12.113 -12.564 1.00 84.62 97 LEU A N 1
ATOM 776 C CA . LEU A 1 97 ? -7.329 -12.334 -11.224 1.00 84.62 97 LEU A CA 1
ATOM 777 C C . LEU A 1 97 ? -7.457 -11.027 -10.423 1.00 84.62 97 LEU A C 1
ATOM 779 O O . LEU A 1 97 ? -8.503 -10.739 -9.840 1.00 84.62 97 LEU A O 1
ATOM 783 N N . CYS A 1 98 ? -6.402 -10.219 -10.401 1.00 86.38 98 CYS A N 1
ATOM 784 C CA . CYS A 1 98 ? -6.258 -9.048 -9.539 1.00 86.38 98 CYS A CA 1
ATOM 785 C C . CYS A 1 98 ? -7.031 -7.815 -10.023 1.00 86.38 98 CYS A C 1
ATOM 787 O O . CYS A 1 98 ? -7.268 -6.909 -9.226 1.00 86.38 98 CYS A O 1
ATOM 789 N N . ALA A 1 99 ? -7.473 -7.779 -11.282 1.00 89.06 99 ALA A N 1
ATOM 790 C CA . ALA A 1 99 ? -8.380 -6.745 -11.781 1.00 89.06 99 ALA A CA 1
ATOM 791 C C . ALA A 1 99 ? -9.844 -6.967 -11.356 1.00 89.06 99 ALA A C 1
ATOM 793 O O . ALA A 1 99 ? -10.648 -6.036 -11.444 1.00 89.06 99 ALA A O 1
ATOM 794 N N . LEU A 1 100 ? -10.213 -8.165 -10.872 1.00 86.88 100 LEU A N 1
ATOM 795 C CA . LEU A 1 100 ? -11.593 -8.461 -10.459 1.00 86.88 100 LEU A CA 1
ATOM 796 C C . LEU A 1 100 ? -12.059 -7.583 -9.283 1.00 86.88 100 LEU A C 1
ATOM 798 O O . LEU A 1 100 ? -13.140 -6.996 -9.398 1.00 86.88 100 LEU A O 1
ATOM 802 N N . PRO A 1 101 ? -11.298 -7.441 -8.175 1.00 85.94 101 PRO A N 1
ATOM 803 C CA . PRO A 1 101 ? -11.740 -6.630 -7.044 1.00 85.94 101 PRO A CA 1
ATOM 804 C C . PRO A 1 101 ? -12.000 -5.148 -7.375 1.00 85.94 101 PRO A C 1
ATOM 806 O O . PRO A 1 101 ? -13.118 -4.694 -7.112 1.00 85.94 101 PRO A O 1
ATOM 809 N N . PRO A 1 102 ? -11.075 -4.383 -7.998 1.00 89.38 102 PRO A N 1
ATOM 810 C CA . PRO A 1 102 ? -11.344 -2.978 -8.319 1.00 89.38 102 PRO A CA 1
ATOM 811 C C . PRO A 1 102 ? -12.489 -2.815 -9.336 1.00 89.38 102 PRO A C 1
ATOM 813 O O . PRO A 1 102 ? -13.326 -1.913 -9.214 1.00 89.38 102 PRO A O 1
ATOM 816 N N . ALA A 1 103 ? -12.613 -3.734 -10.300 1.00 90.38 103 ALA A N 1
ATOM 817 C CA . ALA A 1 103 ? -13.725 -3.728 -11.250 1.00 90.38 103 ALA A CA 1
ATOM 818 C C . ALA A 1 103 ? -15.089 -4.011 -10.595 1.00 90.38 103 ALA A C 1
ATOM 820 O O . ALA A 1 103 ? -16.123 -3.524 -11.053 1.00 90.38 103 ALA A O 1
ATOM 821 N N . TYR A 1 104 ? -15.121 -4.792 -9.517 1.00 87.06 104 TYR A N 1
ATOM 822 C CA . TYR A 1 104 ? -16.349 -5.039 -8.770 1.00 87.06 104 TYR A CA 1
ATOM 823 C C . TYR A 1 104 ? -16.738 -3.847 -7.893 1.00 87.06 104 TYR A C 1
ATOM 825 O O . TYR A 1 104 ? -17.899 -3.430 -7.901 1.00 87.06 104 TYR A O 1
ATOM 833 N N . LEU A 1 105 ? -15.778 -3.247 -7.186 1.00 86.06 105 LEU A N 1
ATOM 834 C CA . LEU A 1 105 ? -16.025 -2.108 -6.293 1.00 86.06 105 LEU A CA 1
ATOM 835 C C . LEU A 1 105 ? -16.530 -0.864 -7.040 1.00 86.06 105 LEU A C 1
ATOM 837 O O . LEU A 1 105 ? -17.339 -0.101 -6.511 1.00 86.06 105 LEU A O 1
ATOM 841 N N . THR A 1 106 ? -16.168 -0.705 -8.316 1.00 87.75 106 THR A N 1
ATOM 842 C CA . THR A 1 106 ? -16.722 0.351 -9.186 1.00 87.75 106 THR A CA 1
ATOM 843 C C . THR A 1 106 ? -18.250 0.272 -9.314 1.00 87.75 106 THR A C 1
ATOM 845 O O . THR A 1 106 ? -18.894 1.306 -9.506 1.00 87.75 106 THR A O 1
ATOM 848 N N . THR A 1 107 ? -18.854 -0.916 -9.154 1.00 86.31 107 THR A N 1
ATOM 849 C CA . THR A 1 107 ? -20.315 -1.113 -9.241 1.00 86.31 107 THR A CA 1
ATOM 850 C C . THR A 1 107 ? -21.089 -0.562 -8.044 1.00 86.31 107 THR A C 1
ATOM 852 O O . THR A 1 107 ? -22.306 -0.379 -8.132 1.00 86.31 107 THR A O 1
ATOM 855 N N . TRP A 1 108 ? -20.410 -0.278 -6.930 1.00 83.06 108 TRP A N 1
ATOM 856 C CA . TRP A 1 108 ? -21.039 0.212 -5.704 1.00 83.06 108 TRP A CA 1
ATOM 857 C C . TRP A 1 108 ? -21.332 1.713 -5.744 1.00 83.06 108 TRP A C 1
ATOM 859 O O . TRP A 1 108 ? -22.317 2.156 -5.153 1.00 83.06 108 TRP A O 1
ATOM 869 N N . GLY A 1 109 ? -20.537 2.486 -6.489 1.00 85.38 109 GLY A N 1
ATOM 870 C CA . GLY A 1 109 ? -20.690 3.940 -6.606 1.00 85.38 109 GLY A CA 1
ATOM 871 C C . GLY A 1 109 ? -22.094 4.396 -7.029 1.00 85.38 109 GLY A C 1
ATOM 872 O O . GLY A 1 109 ? -22.700 5.155 -6.276 1.00 85.38 109 GLY A O 1
ATOM 873 N N . PRO A 1 110 ? -22.673 3.902 -8.142 1.00 84.62 110 PRO A N 1
ATOM 874 C CA . PRO A 1 110 ? -24.004 4.323 -8.600 1.00 84.62 110 PRO A CA 1
ATOM 875 C C . PRO A 1 110 ? -25.129 3.952 -7.624 1.00 84.62 110 PRO A C 1
ATOM 877 O O . PRO A 1 110 ? -26.134 4.652 -7.515 1.00 84.62 110 PRO A O 1
ATOM 880 N N . GLN A 1 111 ? -24.968 2.834 -6.908 1.00 82.25 111 GLN A N 1
ATOM 881 C CA . GLN A 1 111 ? -25.974 2.299 -5.988 1.00 82.25 111 GLN A CA 1
ATOM 882 C C . GLN A 1 111 ? -25.976 3.077 -4.667 1.00 82.25 111 GLN A C 1
ATOM 884 O O . GLN A 1 111 ? -27.024 3.521 -4.200 1.00 82.25 111 GLN A O 1
ATOM 889 N N . LEU A 1 112 ? -24.795 3.292 -4.085 1.00 79.50 112 LEU A N 1
ATOM 890 C CA . LEU A 1 112 ? -24.648 3.902 -2.764 1.00 79.50 112 LEU A CA 1
ATOM 891 C C . LEU A 1 112 ? -24.497 5.428 -2.827 1.00 79.50 112 LEU A C 1
ATOM 893 O O . LEU A 1 112 ? -24.914 6.115 -1.901 1.00 79.50 112 LEU A O 1
ATOM 897 N N . GLY A 1 113 ? -23.931 5.974 -3.907 1.00 77.94 113 GLY A N 1
ATOM 898 C CA . GLY A 1 113 ? -23.573 7.396 -4.025 1.00 77.94 113 GLY A CA 1
ATOM 899 C C . GLY A 1 113 ? -22.465 7.824 -3.064 1.00 77.94 113 GLY A C 1
ATOM 900 O O . GLY A 1 113 ? -22.355 9.004 -2.738 1.00 77.94 113 GLY A O 1
ATOM 901 N N . LEU A 1 114 ? -21.673 6.864 -2.580 1.00 81.12 114 LEU A N 1
ATOM 902 C CA . LEU A 1 114 ? -20.606 7.063 -1.604 1.00 81.12 114 LEU A CA 1
ATOM 903 C C . LEU A 1 114 ? -19.233 6.884 -2.256 1.00 81.12 114 LEU A C 1
ATOM 905 O O . LEU A 1 114 ? -19.030 5.969 -3.057 1.00 81.12 114 LEU A O 1
ATOM 909 N N . ARG A 1 115 ? -18.266 7.711 -1.850 1.00 85.56 115 ARG A N 1
ATOM 910 C CA . ARG A 1 115 ? -16.841 7.536 -2.182 1.00 85.56 115 ARG A CA 1
ATOM 911 C C . ARG A 1 115 ? -16.286 6.257 -1.554 1.00 85.56 115 ARG A C 1
ATOM 913 O O . ARG A 1 115 ? -16.767 5.830 -0.502 1.00 85.56 115 ARG A O 1
ATOM 920 N N . GLN A 1 116 ? -15.251 5.675 -2.139 1.00 84.12 116 GLN A N 1
ATOM 921 C CA . GLN A 1 116 ? -14.817 4.318 -1.795 1.00 84.12 116 GLN A CA 1
ATOM 922 C C . GLN A 1 116 ? -14.303 4.227 -0.353 1.00 84.12 116 GLN A C 1
ATOM 924 O O . GLN A 1 116 ? -14.703 3.347 0.411 1.00 84.12 116 GLN A O 1
ATOM 929 N N . MET A 1 117 ? -13.488 5.195 0.069 1.00 82.62 117 MET A N 1
ATOM 930 C CA . MET A 1 117 ? -12.984 5.249 1.447 1.00 82.62 117 MET A CA 1
ATOM 931 C C . MET A 1 117 ? -14.067 5.628 2.468 1.00 82.62 117 MET A C 1
ATOM 933 O O . MET A 1 117 ? -13.958 5.279 3.641 1.00 82.62 117 MET A O 1
ATOM 937 N N . VAL A 1 118 ? -15.152 6.282 2.038 1.00 81.56 118 VAL A N 1
ATOM 938 C CA . VAL A 1 118 ? -16.331 6.499 2.893 1.00 81.56 118 VAL A CA 1
ATOM 939 C C . VAL A 1 118 ? -17.083 5.185 3.090 1.00 81.56 118 VAL A C 1
ATOM 941 O O . VAL A 1 118 ? -17.504 4.899 4.206 1.00 81.56 118 VAL A O 1
ATOM 944 N N . GLN A 1 119 ? -17.194 4.347 2.054 1.00 76.50 119 GLN A N 1
ATOM 945 C CA . GLN A 1 119 ? -17.799 3.016 2.171 1.00 76.50 119 GLN A CA 1
ATOM 946 C C . GLN A 1 119 ? -17.010 2.107 3.123 1.00 76.50 119 GLN A C 1
ATOM 948 O O . GLN A 1 119 ? -17.605 1.358 3.896 1.00 76.50 119 GLN A O 1
ATOM 953 N N . ALA A 1 120 ? -15.681 2.228 3.153 1.00 76.00 120 ALA A N 1
ATOM 954 C CA . ALA A 1 120 ? -14.840 1.476 4.083 1.00 76.00 120 ALA A CA 1
ATOM 955 C C . ALA A 1 120 ? -15.151 1.761 5.573 1.00 76.00 120 ALA A C 1
ATOM 957 O O . ALA A 1 120 ? -14.843 0.927 6.426 1.00 76.00 120 ALA A O 1
ATOM 958 N N . ARG A 1 121 ? -15.838 2.870 5.907 1.00 72.19 121 ARG A N 1
ATOM 959 C CA . ARG A 1 121 ? -16.337 3.141 7.274 1.00 72.19 121 ARG A CA 1
ATOM 960 C C . ARG A 1 121 ? -17.347 2.107 7.762 1.00 72.19 121 ARG A C 1
ATOM 962 O O . ARG A 1 121 ? -17.449 1.914 8.969 1.00 72.19 121 ARG A O 1
ATOM 969 N N . TYR A 1 122 ? -18.085 1.451 6.867 1.00 64.56 122 TYR A N 1
ATOM 970 C CA . TYR A 1 122 ? -19.052 0.423 7.262 1.00 64.56 122 TYR A CA 1
ATOM 971 C C . TYR A 1 122 ? -18.378 -0.882 7.704 1.00 64.56 122 TYR A C 1
ATOM 973 O O . TYR A 1 122 ? -18.937 -1.582 8.540 1.00 64.56 122 TYR A O 1
ATOM 981 N N . SER A 1 123 ? -17.176 -1.176 7.196 1.00 65.44 123 SER A N 1
ATOM 982 C CA . SER A 1 123 ? -16.380 -2.341 7.610 1.00 65.44 123 SER A CA 1
ATOM 983 C C . SER A 1 123 ? -15.493 -2.036 8.815 1.00 65.44 123 SER A C 1
ATOM 985 O O . SER A 1 123 ? -15.508 -2.758 9.804 1.00 65.44 123 SER A O 1
ATOM 987 N N . PHE A 1 124 ? -14.740 -0.935 8.761 1.00 61.41 124 PHE A N 1
ATOM 988 C CA . PHE A 1 124 ? -13.716 -0.617 9.763 1.00 61.41 124 PHE A CA 1
ATOM 989 C C . PHE A 1 124 ? -14.210 0.331 10.870 1.00 61.41 124 PHE A C 1
ATOM 991 O O . PHE A 1 124 ? -13.468 0.667 11.792 1.00 61.41 124 PHE A O 1
ATOM 998 N N . GLY A 1 125 ? -15.455 0.802 10.794 1.00 62.28 125 GLY A N 1
ATOM 999 C CA . GLY A 1 125 ? -15.982 1.843 11.673 1.00 62.28 125 GLY A CA 1
ATOM 1000 C C . GLY A 1 125 ? -15.432 3.240 11.354 1.00 62.28 125 GLY A C 1
ATOM 1001 O O . GLY A 1 125 ? -14.531 3.423 10.534 1.00 62.28 125 GLY A O 1
ATOM 1002 N N . TYR A 1 126 ? -15.977 4.258 12.029 1.00 65.81 126 TYR A N 1
ATOM 1003 C CA . TYR A 1 126 ? -15.638 5.664 11.767 1.00 65.81 126 TYR A CA 1
ATOM 1004 C C . TYR A 1 126 ? -14.164 6.001 12.044 1.00 65.81 126 TYR A C 1
ATOM 1006 O O . TYR A 1 126 ? -13.554 6.737 11.277 1.00 65.81 126 TYR A O 1
ATOM 1014 N N . PHE A 1 127 ? -13.588 5.442 13.114 1.00 68.75 127 PHE A N 1
ATOM 1015 C CA . PHE A 1 127 ? -12.184 5.664 13.477 1.00 68.75 127 PHE A CA 1
ATOM 1016 C C . PHE A 1 127 ? -11.244 4.583 12.936 1.00 68.75 127 PHE A C 1
ATOM 1018 O O . PHE A 1 127 ? -10.101 4.889 12.622 1.00 68.75 127 PHE A O 1
ATOM 1025 N N . GLY A 1 128 ? -11.694 3.333 12.775 1.00 67.62 128 GLY A N 1
ATOM 1026 C CA . GLY A 1 128 ? -10.822 2.271 12.262 1.00 67.62 128 GLY A CA 1
ATOM 1027 C C . GLY A 1 128 ? -10.465 2.458 10.787 1.00 67.62 128 GLY A C 1
ATOM 1028 O O . GLY A 1 128 ? -9.357 2.108 10.389 1.00 67.62 128 GLY A O 1
ATOM 1029 N N . VAL A 1 129 ? -11.331 3.106 9.990 1.00 75.25 129 VAL A N 1
ATOM 1030 C CA . VAL A 1 129 ? -11.041 3.419 8.576 1.00 75.25 129 VAL A CA 1
ATOM 1031 C C . VAL A 1 129 ? -9.836 4.353 8.396 1.00 75.25 129 VAL A C 1
ATOM 1033 O O . VAL A 1 129 ? -9.259 4.404 7.312 1.00 75.25 129 VAL A O 1
ATOM 1036 N N . ILE A 1 130 ? -9.443 5.086 9.445 1.00 78.88 130 ILE A N 1
ATOM 1037 C CA . ILE A 1 130 ? -8.317 6.030 9.426 1.00 78.88 130 ILE A CA 1
ATOM 1038 C C . ILE A 1 130 ? -7.027 5.309 9.020 1.00 78.88 130 ILE A C 1
ATOM 1040 O O . ILE A 1 130 ? -6.263 5.845 8.221 1.00 78.88 130 ILE A O 1
ATOM 1044 N N . ILE A 1 131 ? -6.813 4.077 9.494 1.00 82.25 131 ILE A N 1
ATOM 1045 C CA . ILE A 1 131 ? -5.616 3.289 9.170 1.00 82.25 131 ILE A CA 1
ATOM 1046 C C . ILE A 1 131 ? -5.570 2.960 7.661 1.00 82.25 131 ILE A C 1
ATOM 1048 O O . ILE A 1 131 ? -4.608 3.371 7.009 1.00 82.25 131 ILE A O 1
ATOM 1052 N N . PRO A 1 132 ? -6.601 2.329 7.053 1.00 79.56 132 PRO A N 1
ATOM 1053 C CA . PRO A 1 132 ? -6.690 2.183 5.599 1.00 79.56 132 PRO A CA 1
ATOM 1054 C C . PRO A 1 132 ? -6.584 3.499 4.819 1.00 79.56 132 PRO A C 1
ATOM 1056 O O . PRO A 1 132 ? -6.020 3.508 3.729 1.00 79.56 132 PRO A O 1
ATOM 1059 N N . CYS A 1 133 ? -7.098 4.617 5.347 1.00 84.12 133 CYS A N 1
ATOM 1060 C CA . CYS A 1 133 ? -6.970 5.925 4.694 1.00 84.12 133 CYS A CA 1
ATOM 1061 C C . CYS A 1 133 ? -5.515 6.381 4.610 1.00 84.12 133 CYS A C 1
ATOM 1063 O O . CYS A 1 133 ? -5.074 6.745 3.521 1.00 84.12 133 CYS A O 1
ATOM 1065 N N . ILE A 1 134 ? -4.759 6.293 5.709 1.00 86.69 134 ILE A N 1
ATOM 1066 C CA . ILE A 1 134 ? -3.327 6.626 5.735 1.00 86.69 134 ILE A CA 1
ATOM 1067 C C . ILE A 1 134 ? -2.558 5.741 4.751 1.00 86.69 134 ILE A C 1
ATOM 1069 O O . ILE A 1 134 ? -1.781 6.250 3.947 1.00 86.69 134 ILE A O 1
ATOM 1073 N N . LEU A 1 135 ? -2.798 4.428 4.778 1.00 85.50 135 LEU A N 1
ATOM 1074 C CA . LEU A 1 135 ? -2.105 3.483 3.898 1.00 85.50 135 LEU A CA 1
ATOM 1075 C C . LEU A 1 135 ? -2.432 3.732 2.419 1.00 85.50 135 LEU A C 1
ATOM 1077 O O . LEU A 1 135 ? -1.531 3.729 1.581 1.00 85.50 135 LEU A O 1
ATOM 1081 N N . ASN A 1 136 ? -3.691 4.042 2.103 1.00 88.88 136 ASN A N 1
ATOM 1082 C CA . ASN A 1 136 ? -4.091 4.440 0.757 1.00 88.88 136 ASN A CA 1
ATOM 1083 C C . ASN A 1 136 ? -3.464 5.779 0.338 1.00 88.88 136 ASN A C 1
ATOM 1085 O O . ASN A 1 136 ? -3.052 5.930 -0.808 1.00 88.88 136 ASN A O 1
ATOM 1089 N N . LEU A 1 137 ? -3.346 6.745 1.254 1.00 89.19 137 LEU A N 1
ATOM 1090 C CA . LEU A 1 137 ? -2.704 8.030 0.972 1.00 89.19 137 LEU A CA 1
ATOM 1091 C C . LEU A 1 137 ? -1.215 7.855 0.649 1.00 89.19 137 LEU A C 1
ATOM 1093 O O . LEU A 1 137 ? -0.736 8.431 -0.324 1.00 89.19 137 LEU A O 1
ATOM 1097 N N . ILE A 1 138 ? -0.511 7.011 1.410 1.00 88.44 138 ILE A N 1
ATOM 1098 C CA . ILE A 1 138 ? 0.880 6.626 1.127 1.00 88.44 138 ILE A CA 1
ATOM 1099 C C . ILE A 1 138 ? 0.976 5.934 -0.240 1.00 88.44 138 ILE A C 1
ATOM 1101 O O . ILE A 1 138 ? 1.859 6.266 -1.030 1.00 88.44 138 ILE A O 1
ATOM 1105 N N . GLY A 1 139 ? 0.045 5.023 -0.547 1.00 88.44 139 GLY A N 1
ATOM 1106 C CA . GLY A 1 139 ? -0.049 4.356 -1.848 1.00 88.44 139 GLY A CA 1
ATOM 1107 C C . GLY A 1 139 ? -0.192 5.344 -3.006 1.00 88.44 139 GLY A C 1
ATOM 1108 O O . GLY A 1 139 ? 0.622 5.360 -3.924 1.00 88.44 139 GLY A O 1
ATOM 1109 N N . MET A 1 140 ? -1.178 6.233 -2.946 1.00 90.94 140 MET A N 1
ATOM 1110 C CA . MET A 1 140 ? -1.383 7.243 -3.985 1.00 90.94 140 MET A CA 1
ATOM 1111 C C . MET A 1 140 ? -0.179 8.190 -4.131 1.00 90.94 140 MET A C 1
ATOM 1113 O O . MET A 1 140 ? 0.224 8.485 -5.255 1.00 90.94 140 MET A O 1
ATOM 1117 N N . CYS A 1 141 ? 0.449 8.608 -3.023 1.00 91.00 141 CYS A N 1
ATOM 1118 C CA . CYS A 1 141 ? 1.700 9.374 -3.063 1.00 91.00 141 CYS A CA 1
ATOM 1119 C C . CYS A 1 141 ? 2.803 8.619 -3.815 1.00 91.00 141 CYS A C 1
ATOM 1121 O O . CYS A 1 141 ? 3.470 9.208 -4.662 1.00 91.00 141 CYS A O 1
ATOM 1123 N N . GLY A 1 142 ? 2.996 7.330 -3.530 1.00 90.56 142 GLY A N 1
ATOM 1124 C CA . GLY A 1 142 ? 4.039 6.535 -4.174 1.00 90.56 142 GLY A CA 1
ATOM 1125 C C . GLY A 1 142 ? 3.810 6.334 -5.672 1.00 90.56 142 GLY A C 1
ATOM 1126 O O . GLY A 1 142 ? 4.750 6.486 -6.449 1.00 90.56 142 GLY A O 1
ATOM 1127 N N . PHE A 1 143 ? 2.568 6.116 -6.115 1.00 92.06 143 PHE A N 1
ATOM 1128 C CA . PHE A 1 143 ? 2.267 6.076 -7.551 1.00 92.06 143 PHE A CA 1
ATOM 1129 C C . PHE A 1 143 ? 2.515 7.424 -8.235 1.00 92.06 143 PHE A C 1
ATOM 1131 O O . PHE A 1 143 ? 3.071 7.450 -9.334 1.00 92.06 143 PHE A O 1
ATOM 1138 N N . CYS A 1 144 ? 2.181 8.545 -7.590 1.00 93.19 144 CYS A N 1
ATOM 1139 C CA . CYS A 1 144 ? 2.528 9.873 -8.100 1.00 93.19 144 CYS A CA 1
ATOM 1140 C C . CYS A 1 144 ? 4.051 10.074 -8.182 1.00 93.19 144 CYS A C 1
ATOM 1142 O O . CYS A 1 144 ? 4.537 10.571 -9.194 1.00 93.19 144 CYS A O 1
ATOM 1144 N N . ILE A 1 145 ? 4.809 9.637 -7.168 1.00 93.00 145 ILE A N 1
ATOM 1145 C CA . ILE A 1 145 ? 6.282 9.678 -7.155 1.00 93.00 145 ILE A CA 1
ATOM 1146 C C . ILE A 1 145 ? 6.855 8.928 -8.362 1.00 93.00 145 ILE A C 1
ATOM 1148 O O . ILE A 1 145 ? 7.651 9.492 -9.112 1.00 93.00 145 ILE A O 1
ATOM 1152 N N . LEU A 1 146 ? 6.420 7.686 -8.585 1.00 93.00 146 LEU A N 1
ATOM 1153 C CA . LEU A 1 146 ? 6.904 6.855 -9.690 1.00 93.00 146 LEU A CA 1
ATOM 1154 C C . LEU A 1 146 ? 6.565 7.462 -11.056 1.00 93.00 146 LEU A C 1
ATOM 1156 O O . LEU A 1 146 ? 7.426 7.522 -11.932 1.00 93.00 146 LEU A O 1
ATOM 1160 N N . ASN A 1 147 ? 5.344 7.972 -11.225 1.00 94.31 147 ASN A N 1
ATOM 1161 C CA . ASN A 1 147 ? 4.933 8.665 -12.445 1.00 94.31 147 ASN A CA 1
ATOM 1162 C C . ASN A 1 147 ? 5.769 9.927 -12.707 1.00 94.31 147 ASN A C 1
ATOM 1164 O O . ASN A 1 147 ? 6.197 10.144 -13.839 1.00 94.31 147 ASN A O 1
ATOM 1168 N N . CYS A 1 148 ? 6.048 10.736 -11.680 1.00 94.44 148 CYS A N 1
ATOM 1169 C CA . CYS A 1 148 ? 6.896 11.920 -11.819 1.00 94.44 148 CYS A CA 1
ATOM 1170 C C . CYS A 1 148 ? 8.329 11.555 -12.230 1.00 94.44 148 CYS A C 1
ATOM 1172 O O . CYS A 1 148 ? 8.884 12.219 -13.106 1.00 94.44 148 CYS A O 1
ATOM 1174 N N . ILE A 1 149 ? 8.910 10.496 -11.646 1.00 93.88 149 ILE A N 1
ATOM 1175 C CA . ILE A 1 149 ? 10.244 9.996 -12.023 1.00 93.88 149 ILE A CA 1
ATOM 1176 C C . ILE A 1 149 ? 10.257 9.592 -13.499 1.00 93.88 149 ILE A C 1
ATOM 1178 O O . ILE A 1 149 ? 11.091 10.082 -14.256 1.00 93.88 149 ILE A O 1
ATOM 1182 N N . LEU A 1 150 ? 9.309 8.755 -13.921 1.00 94.12 150 LEU A N 1
ATOM 1183 C CA . LEU A 1 150 ? 9.244 8.232 -15.287 1.00 94.12 150 LEU A CA 1
ATOM 1184 C C . LEU A 1 150 ? 8.979 9.325 -16.323 1.00 94.12 150 LEU A C 1
ATOM 1186 O O . LEU A 1 150 ? 9.650 9.376 -17.355 1.00 94.12 150 LEU A O 1
ATOM 1190 N N . GLY A 1 151 ? 8.035 10.225 -16.048 1.00 94.00 151 GLY A N 1
ATOM 1191 C CA . GLY A 1 151 ? 7.760 11.364 -16.918 1.00 94.00 151 GLY A CA 1
ATOM 1192 C C . GLY A 1 151 ? 8.972 12.285 -17.034 1.00 94.00 151 GLY A C 1
ATOM 1193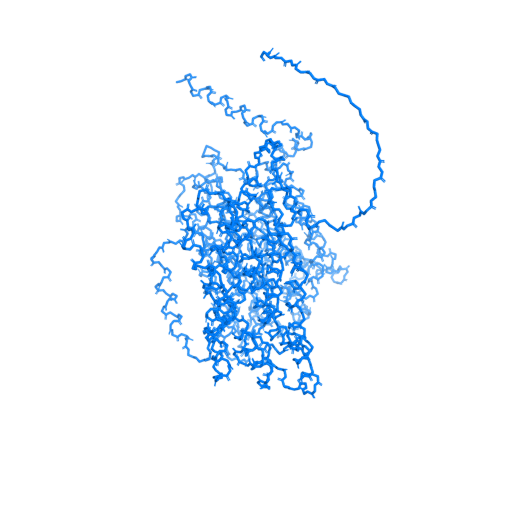 O O . GLY A 1 151 ? 9.318 12.697 -18.140 1.00 94.00 151 GLY A O 1
ATOM 1194 N N . GLY A 1 152 ? 9.654 12.560 -15.918 1.00 93.50 152 GLY A N 1
ATOM 1195 C CA . GLY A 1 152 ? 10.850 13.399 -15.888 1.00 93.50 152 GLY A CA 1
ATOM 1196 C C . GLY A 1 152 ? 12.044 12.786 -16.617 1.00 93.50 152 GLY A C 1
ATOM 1197 O O . GLY A 1 152 ? 12.674 13.469 -17.422 1.00 93.50 152 GLY A O 1
ATOM 1198 N N . GLN A 1 153 ? 12.303 11.494 -16.406 1.00 92.31 153 GLN A N 1
ATOM 1199 C CA . GLN A 1 153 ? 13.307 10.719 -17.143 1.00 92.31 153 GLN A CA 1
ATOM 1200 C C . GLN A 1 153 ? 13.038 10.756 -18.652 1.00 92.31 153 GLN A C 1
ATOM 1202 O O . GLN A 1 153 ? 13.926 11.094 -19.433 1.00 92.31 153 GLN A O 1
ATOM 1207 N N . THR A 1 154 ? 11.790 10.506 -19.054 1.00 93.56 154 THR A N 1
ATOM 1208 C CA . THR A 1 154 ? 11.373 10.518 -20.467 1.00 93.56 154 THR A CA 1
ATOM 1209 C C . THR A 1 154 ? 11.464 11.913 -21.085 1.00 93.56 154 THR A C 1
ATOM 1211 O O . THR A 1 154 ? 11.790 12.054 -22.255 1.00 93.56 154 THR A O 1
ATOM 1214 N N . LEU A 1 155 ? 11.208 12.976 -20.318 1.00 93.50 155 LEU A N 1
ATOM 1215 C CA . LEU A 1 155 ? 11.375 14.341 -20.820 1.00 93.50 155 LEU A CA 1
ATOM 1216 C C . LEU A 1 155 ? 12.855 14.700 -20.993 1.00 93.50 155 LEU A C 1
ATOM 1218 O O . LEU A 1 155 ? 13.233 15.350 -21.964 1.00 93.50 155 LEU A O 1
ATOM 1222 N N . SER A 1 156 ? 13.690 14.278 -20.043 1.00 91.06 156 SER A N 1
ATOM 1223 C CA . SER A 1 156 ? 15.124 14.568 -20.044 1.00 91.06 156 SER A CA 1
ATOM 1224 C C . SER A 1 156 ? 15.895 13.851 -21.152 1.00 91.06 156 SER A C 1
ATOM 1226 O O . SER A 1 156 ? 16.861 14.415 -21.663 1.00 91.06 156 SER A O 1
ATOM 1228 N N . SER A 1 157 ? 15.450 12.661 -21.576 1.00 89.06 157 SER A N 1
ATOM 1229 C CA . SER A 1 157 ? 16.107 11.897 -22.645 1.00 89.06 157 SER A CA 1
ATOM 1230 C C . SER A 1 157 ? 16.039 12.597 -24.004 1.00 89.06 157 SER A C 1
ATOM 1232 O O . SER A 1 157 ? 16.944 12.446 -24.812 1.00 89.06 157 SER A O 1
ATOM 1234 N N . VAL A 1 158 ? 15.035 13.449 -24.231 1.00 88.19 158 VAL A N 1
ATOM 1235 C CA . VAL A 1 158 ? 14.885 14.208 -25.486 1.00 88.19 158 VAL A CA 1
ATOM 1236 C C . VAL A 1 158 ? 15.875 15.375 -25.602 1.00 88.19 158 VAL A C 1
ATOM 1238 O O . VAL A 1 158 ? 16.142 15.864 -26.702 1.00 88.19 158 VAL A O 1
ATOM 1241 N N . ALA A 1 159 ? 16.409 15.847 -24.474 1.00 83.00 159 ALA A N 1
ATOM 1242 C CA . ALA A 1 159 ? 17.188 17.080 -24.394 1.00 83.00 159 ALA A CA 1
ATOM 1243 C C . ALA A 1 159 ? 18.700 16.894 -24.626 1.00 83.00 159 ALA A C 1
ATOM 1245 O O . ALA A 1 159 ? 19.460 17.829 -24.360 1.00 83.00 159 ALA A O 1
ATOM 1246 N N . ASP A 1 160 ? 19.145 15.718 -25.084 1.00 74.06 160 ASP A N 1
ATOM 1247 C CA . ASP A 1 160 ? 20.551 15.393 -25.385 1.00 74.06 160 ASP A CA 1
ATOM 1248 C C . ASP A 1 160 ? 21.524 15.793 -24.246 1.00 74.06 160 ASP A C 1
ATOM 1250 O O . ASP A 1 160 ? 22.596 16.347 -24.479 1.00 74.06 160 ASP A O 1
ATOM 1254 N N . GLY A 1 161 ? 21.120 15.592 -22.984 1.00 71.12 161 GLY A N 1
ATOM 1255 C CA . GLY A 1 161 ? 21.923 15.924 -21.795 1.00 71.12 161 GLY A CA 1
ATOM 1256 C C . GLY A 1 161 ? 21.831 17.376 -21.299 1.00 71.12 161 GLY A C 1
ATOM 1257 O O . GLY A 1 161 ? 22.343 17.678 -20.223 1.00 71.12 161 GLY A O 1
ATOM 1258 N N . ASN A 1 162 ? 21.125 18.270 -22.003 1.00 80.69 162 ASN A N 1
ATOM 1259 C CA . ASN A 1 162 ? 20.927 19.664 -21.569 1.00 80.69 162 ASN A CA 1
ATOM 1260 C C . ASN A 1 162 ? 19.903 19.820 -20.432 1.00 80.69 162 ASN A C 1
ATOM 1262 O O . ASN A 1 162 ? 19.801 20.889 -19.827 1.00 80.69 162 ASN A O 1
ATOM 1266 N N . LEU A 1 163 ? 19.122 18.776 -20.143 1.00 84.38 163 LEU A N 1
ATOM 1267 C CA . LEU A 1 163 ? 18.095 18.775 -19.105 1.00 84.38 163 LEU A CA 1
ATOM 1268 C C . LEU A 1 163 ? 18.333 17.609 -18.145 1.00 84.38 163 LEU A C 1
ATOM 1270 O O . LEU A 1 163 ? 18.332 16.452 -18.552 1.00 84.38 163 LEU A O 1
ATOM 1274 N N . SER A 1 164 ? 18.529 17.906 -16.859 1.00 89.69 164 SER A N 1
ATOM 1275 C CA . SER A 1 164 ? 18.709 16.868 -15.840 1.00 89.69 164 SER A CA 1
ATOM 1276 C C . SER A 1 164 ? 17.382 16.197 -15.476 1.00 89.69 164 SER A C 1
ATOM 1278 O O . SER A 1 164 ? 16.309 16.797 -15.602 1.00 89.69 164 SER A O 1
ATOM 1280 N N . TRP A 1 165 ? 17.447 14.969 -14.951 1.00 87.81 165 TRP A N 1
ATOM 1281 C CA . TRP A 1 165 ? 16.265 14.235 -14.475 1.00 87.81 165 TRP A CA 1
ATOM 1282 C C . TRP A 1 165 ? 15.473 15.047 -13.445 1.00 87.81 165 TRP A C 1
ATOM 1284 O O . TRP A 1 165 ? 14.249 15.109 -13.517 1.00 87.81 165 TRP A O 1
ATOM 1294 N N . THR A 1 166 ? 16.166 15.754 -12.547 1.00 90.69 166 THR A N 1
ATOM 1295 C CA . THR A 1 166 ? 15.562 16.650 -11.552 1.00 90.69 166 THR A CA 1
ATOM 1296 C C . THR A 1 166 ? 14.695 17.728 -12.198 1.00 90.69 166 THR A C 1
ATOM 1298 O O . THR A 1 166 ? 13.561 17.939 -11.771 1.00 90.69 166 THR A O 1
ATOM 1301 N N . VAL A 1 167 ? 15.193 18.396 -13.245 1.00 91.44 167 VAL A N 1
ATOM 1302 C CA . VAL A 1 167 ? 14.430 19.439 -13.949 1.00 91.44 167 VAL A CA 1
ATOM 1303 C C . VAL A 1 167 ? 13.218 18.827 -14.652 1.00 91.44 167 VAL A C 1
ATOM 1305 O O . VAL A 1 167 ? 12.121 19.375 -14.554 1.00 91.44 167 VAL A O 1
ATOM 1308 N N . GLY A 1 168 ? 13.378 17.660 -15.283 1.00 91.44 168 GLY A N 1
ATOM 1309 C CA . GLY A 1 168 ? 12.269 16.939 -15.915 1.00 91.44 168 GLY A CA 1
ATOM 1310 C C . GLY A 1 168 ? 11.160 16.584 -14.921 1.00 91.44 168 GLY A C 1
ATOM 1311 O O . GLY A 1 168 ? 9.984 16.838 -15.186 1.00 91.44 168 GLY A O 1
ATOM 1312 N N . ILE A 1 169 ? 11.533 16.067 -13.746 1.00 92.94 169 ILE A N 1
ATOM 1313 C CA . ILE A 1 169 ? 10.607 15.722 -12.655 1.00 92.94 169 ILE A CA 1
ATOM 1314 C C . ILE A 1 169 ? 9.840 16.963 -12.182 1.00 92.94 169 ILE A C 1
ATOM 1316 O O . ILE A 1 169 ? 8.622 16.897 -11.999 1.00 92.94 169 ILE A O 1
ATOM 1320 N N . VAL A 1 170 ? 10.522 18.102 -12.007 1.00 93.88 170 VAL A N 1
ATOM 1321 C CA . VAL A 1 170 ? 9.891 19.369 -11.596 1.00 93.88 170 VAL A CA 1
ATOM 1322 C C . VAL A 1 170 ? 8.871 19.831 -12.637 1.00 93.88 170 VAL A C 1
ATOM 1324 O O . VAL A 1 170 ? 7.731 20.128 -12.277 1.00 93.88 170 VAL A O 1
ATOM 1327 N N . VAL A 1 171 ? 9.241 19.845 -13.922 1.00 92.50 171 VAL A N 1
ATOM 1328 C CA . VAL A 1 171 ? 8.350 20.270 -15.014 1.00 92.50 171 VAL A CA 1
ATOM 1329 C C . VAL A 1 171 ? 7.094 19.399 -15.064 1.00 92.50 171 VAL A C 1
ATOM 1331 O O . VAL A 1 171 ? 5.981 19.926 -15.059 1.00 92.50 171 VAL A O 1
ATOM 1334 N N . ILE A 1 172 ? 7.250 18.074 -15.031 1.00 92.00 172 ILE A N 1
ATOM 1335 C CA . ILE A 1 172 ? 6.118 17.138 -15.080 1.00 92.00 172 ILE A CA 1
ATOM 1336 C C . ILE A 1 172 ? 5.234 17.231 -13.837 1.00 92.00 172 ILE A C 1
ATOM 1338 O O . ILE A 1 172 ? 4.007 17.191 -13.958 1.00 92.00 172 ILE A O 1
ATOM 1342 N N . SER A 1 173 ? 5.824 17.424 -12.657 1.00 90.81 173 SER A N 1
ATOM 1343 C CA . SER A 1 173 ? 5.063 17.612 -11.417 1.00 90.81 173 SER A CA 1
ATOM 1344 C C . SER A 1 173 ? 4.214 18.886 -11.465 1.00 90.81 173 SER A C 1
ATOM 1346 O O . SER A 1 173 ? 3.046 18.857 -11.082 1.00 90.81 173 SER A O 1
ATOM 1348 N N . ILE A 1 174 ? 4.760 19.993 -11.985 1.00 91.00 174 ILE A N 1
ATOM 1349 C CA . ILE A 1 174 ? 4.031 21.264 -12.126 1.00 91.00 174 ILE A CA 1
ATOM 1350 C C . ILE A 1 174 ? 2.905 21.136 -13.154 1.00 91.00 174 ILE A C 1
ATOM 1352 O O . ILE A 1 174 ? 1.777 21.535 -12.868 1.00 91.00 174 ILE A O 1
ATOM 1356 N N . ILE A 1 175 ? 3.174 20.551 -14.326 1.00 89.31 175 ILE A N 1
ATOM 1357 C CA . ILE A 1 175 ? 2.146 20.336 -15.356 1.00 89.31 175 ILE A CA 1
ATOM 1358 C C . ILE A 1 175 ? 1.011 19.470 -14.797 1.00 89.31 175 ILE A C 1
ATOM 1360 O O . ILE A 1 175 ? -0.160 19.830 -14.919 1.00 89.31 175 ILE A O 1
ATOM 1364 N N . SER A 1 176 ? 1.345 18.372 -14.120 1.00 86.56 176 SER A N 1
ATOM 1365 C CA . SER A 1 176 ? 0.354 17.464 -13.533 1.00 86.56 176 SER A CA 1
ATOM 1366 C C . SER A 1 176 ? -0.460 18.134 -12.422 1.00 86.56 176 SER A C 1
ATOM 1368 O O . SER A 1 176 ? -1.675 17.940 -12.345 1.00 86.56 176 SER A O 1
ATOM 1370 N N . LEU A 1 177 ? 0.170 18.983 -11.601 1.00 86.19 177 LEU A N 1
ATOM 1371 C CA . LEU A 1 177 ? -0.527 19.798 -10.604 1.00 86.19 177 LEU A CA 1
ATOM 1372 C C . LEU A 1 177 ? -1.540 20.744 -11.266 1.00 86.19 177 LEU A C 1
ATOM 1374 O O . LEU A 1 177 ? -2.685 20.815 -10.816 1.00 86.19 177 LEU A O 1
ATOM 1378 N N . LEU A 1 178 ? -1.160 21.423 -12.354 1.00 83.94 178 LEU A N 1
ATOM 1379 C CA . LEU A 1 178 ? -2.056 22.324 -13.088 1.00 83.94 178 LEU A CA 1
ATOM 1380 C C . LEU A 1 178 ? -3.272 21.582 -13.656 1.00 83.94 178 LEU A C 1
ATOM 1382 O O . LEU A 1 178 ? -4.398 22.055 -13.501 1.00 83.94 178 LEU A O 1
ATOM 1386 N N . VAL A 1 179 ? -3.061 20.400 -14.243 1.00 79.19 179 VAL A N 1
ATOM 1387 C CA . VAL A 1 179 ? -4.151 19.545 -14.747 1.00 79.19 179 VAL A CA 1
ATOM 1388 C C . VAL A 1 179 ? -5.055 19.074 -13.599 1.00 79.19 179 VAL A C 1
ATOM 1390 O O . VAL A 1 179 ? -6.274 19.027 -13.756 1.00 79.19 179 VAL A O 1
ATOM 1393 N N . SER A 1 180 ? -4.501 18.802 -12.412 1.00 76.38 180 SER A N 1
ATOM 1394 C CA . SER A 1 180 ? -5.282 18.353 -11.248 1.00 76.38 180 SER A CA 1
ATOM 1395 C C . SER A 1 180 ? -6.256 19.404 -10.685 1.00 76.38 180 SER A C 1
ATOM 1397 O O . SER A 1 180 ? -7.251 19.037 -10.044 1.00 76.38 180 SER A O 1
ATOM 1399 N N . PHE A 1 181 ? -6.002 20.701 -10.924 1.00 71.50 181 PHE A N 1
ATOM 1400 C CA . PHE A 1 181 ? -6.913 21.786 -10.531 1.00 71.50 181 PHE A CA 1
ATOM 1401 C C . PHE A 1 181 ? -8.205 21.786 -11.341 1.00 71.50 181 PHE A C 1
ATOM 1403 O O . PHE A 1 181 ? -9.234 22.295 -10.884 1.00 71.50 181 PHE A O 1
ATOM 1410 N N . CYS A 1 182 ? -8.174 21.194 -12.528 1.00 66.25 182 CYS A N 1
ATOM 1411 C CA . CYS A 1 182 ? -9.350 21.030 -13.345 1.00 66.25 182 CYS A CA 1
ATOM 1412 C C . CYS A 1 182 ? -10.238 19.924 -12.732 1.00 66.25 182 CYS A C 1
ATOM 1414 O O . CYS A 1 182 ? -9.795 18.809 -12.468 1.00 66.25 182 CYS A O 1
ATOM 1416 N N . GLY A 1 183 ? -11.499 20.248 -12.416 1.00 64.62 183 GLY A N 1
ATOM 1417 C CA . GLY A 1 183 ? -12.419 19.340 -11.714 1.00 64.62 183 GLY A CA 1
ATOM 1418 C C . GLY A 1 183 ? -12.743 18.046 -12.482 1.00 64.62 183 GLY A C 1
ATOM 1419 O O . GLY A 1 183 ? -12.311 17.850 -13.617 1.00 64.62 183 GLY A O 1
ATOM 1420 N N . ILE A 1 184 ? -13.580 17.177 -11.896 1.00 68.31 184 ILE A N 1
ATOM 1421 C CA . ILE A 1 184 ? -13.950 15.860 -12.463 1.00 68.31 184 ILE A CA 1
ATOM 1422 C C . ILE A 1 184 ? -14.474 15.922 -13.908 1.00 68.31 184 ILE A C 1
ATOM 1424 O O . ILE A 1 184 ? -14.265 14.994 -14.682 1.00 68.31 184 ILE A O 1
ATOM 1428 N N . LYS A 1 185 ? -15.106 17.036 -14.305 1.00 70.38 185 LYS A N 1
ATOM 1429 C CA . LYS A 1 185 ? -15.588 17.254 -15.679 1.00 70.38 185 LYS A CA 1
ATOM 1430 C C . LYS A 1 185 ? -14.446 17.374 -16.689 1.00 70.38 185 LYS A C 1
ATOM 1432 O O . LYS A 1 185 ? -14.539 16.812 -17.776 1.00 70.38 185 LYS A O 1
ATOM 1437 N N . VAL A 1 186 ? -13.385 18.099 -16.334 1.00 73.88 186 VAL A N 1
ATOM 1438 C CA . VAL A 1 186 ? -12.222 18.283 -17.210 1.00 73.88 186 VAL A CA 1
ATOM 1439 C C . VAL A 1 186 ? -11.376 17.022 -17.224 1.00 73.88 186 VAL A C 1
ATOM 1441 O O . VAL A 1 186 ? -10.983 16.605 -18.304 1.00 73.88 186 VAL A O 1
ATOM 1444 N N . ILE A 1 187 ? -11.187 16.370 -16.070 1.00 75.88 187 ILE A N 1
ATOM 1445 C CA . ILE A 1 187 ? -10.539 15.053 -15.999 1.00 75.88 187 ILE A CA 1
ATOM 1446 C C . ILE A 1 187 ? -11.292 14.068 -16.899 1.00 75.88 187 ILE A C 1
ATOM 1448 O O . ILE A 1 187 ? -10.703 13.484 -17.793 1.00 75.88 187 ILE A O 1
ATOM 1452 N N . GLY A 1 188 ? -12.617 13.962 -16.773 1.00 75.38 188 GLY A N 1
ATOM 1453 C CA . GLY A 1 188 ? -13.412 13.061 -17.612 1.00 75.38 188 GLY A CA 1
ATOM 1454 C C . GLY A 1 188 ? -13.343 13.362 -19.116 1.00 75.38 188 GLY A C 1
ATOM 1455 O O . GLY A 1 188 ? -13.443 12.440 -19.923 1.00 75.38 188 GLY A O 1
ATOM 1456 N N . TRP A 1 189 ? -13.170 14.627 -19.518 1.00 82.00 189 TRP A N 1
ATOM 1457 C CA . TRP A 1 189 ? -12.935 14.986 -20.922 1.00 82.00 189 TRP A CA 1
ATOM 1458 C C . TRP A 1 189 ? -11.506 14.662 -21.369 1.00 82.00 189 TRP A C 1
ATOM 1460 O O . TRP A 1 189 ? -11.330 14.065 -22.428 1.00 82.00 189 TRP A O 1
ATOM 1470 N N . TYR A 1 190 ? -10.509 15.009 -20.555 1.00 81.62 190 TYR A N 1
ATOM 1471 C CA . TYR A 1 190 ? -9.097 14.751 -20.811 1.00 81.62 190 TYR A CA 1
ATOM 1472 C C . TYR A 1 190 ? -8.832 13.249 -20.947 1.00 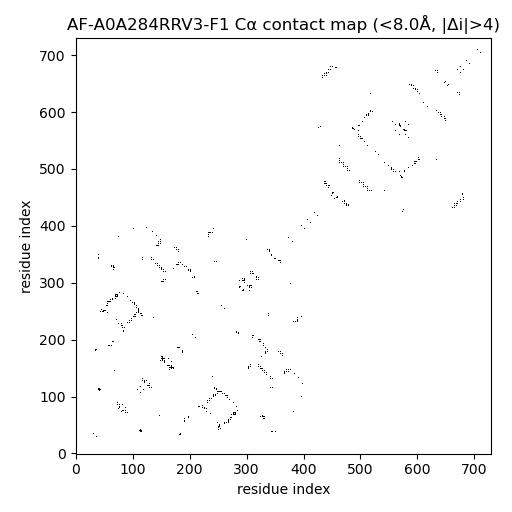81.62 190 TYR A C 1
ATOM 1474 O O . TYR A 1 190 ? -8.334 12.814 -21.979 1.00 81.62 190 TYR A O 1
ATOM 1482 N N . GLU A 1 191 ? -9.288 12.435 -19.997 1.00 81.56 191 GLU A N 1
ATOM 1483 C CA . GLU A 1 191 ? -9.130 10.973 -20.006 1.00 81.56 191 GLU A CA 1
ATOM 1484 C C . GLU A 1 191 ? -9.834 10.310 -21.198 1.00 81.56 191 GLU A C 1
ATOM 1486 O O . GLU A 1 191 ? -9.459 9.234 -21.651 1.00 81.56 191 GLU A O 1
ATOM 1491 N N . ARG A 1 192 ? -10.831 10.970 -21.794 1.00 84.00 192 ARG A N 1
ATOM 1492 C CA . ARG A 1 192 ? -11.481 10.464 -23.007 1.00 84.00 192 ARG A CA 1
ATOM 1493 C C . ARG A 1 192 ? -10.571 10.507 -24.234 1.00 84.00 192 ARG A C 1
ATOM 1495 O O . ARG A 1 192 ? -10.765 9.700 -25.142 1.00 84.00 192 ARG A O 1
ATOM 1502 N N . ILE A 1 193 ? -9.635 11.455 -24.280 1.00 86.25 193 ILE A N 1
ATOM 1503 C CA . ILE A 1 193 ? -8.799 11.742 -25.455 1.00 86.25 193 ILE A CA 1
ATOM 1504 C C . ILE A 1 193 ? -7.307 11.494 -25.212 1.00 86.25 193 ILE A C 1
ATOM 1506 O O . ILE A 1 193 ? -6.587 11.205 -26.164 1.00 86.25 193 ILE A O 1
ATOM 1510 N N . ALA A 1 194 ? -6.842 11.577 -23.964 1.00 85.62 194 ALA A N 1
ATOM 1511 C CA . ALA A 1 194 ? -5.427 11.561 -23.600 1.00 85.62 194 ALA A CA 1
ATOM 1512 C C . ALA A 1 194 ? -4.722 10.256 -23.988 1.00 85.62 194 ALA A C 1
ATOM 1514 O O . ALA A 1 194 ? -3.552 10.277 -24.354 1.00 85.62 194 ALA A O 1
ATOM 1515 N N . TRP A 1 195 ? -5.442 9.133 -23.992 1.00 89.31 195 TRP A N 1
ATOM 1516 C CA . TRP A 1 195 ? -4.890 7.833 -24.372 1.00 89.31 195 TRP A CA 1
ATOM 1517 C C . TRP A 1 195 ? -4.553 7.719 -25.864 1.00 89.31 195 TRP A C 1
ATOM 1519 O O . TRP A 1 195 ? -3.667 6.947 -26.219 1.00 89.31 195 TRP A O 1
ATOM 1529 N N . ILE A 1 196 ? -5.235 8.463 -26.746 1.00 92.38 196 ILE A N 1
ATOM 1530 C CA . ILE A 1 196 ? -5.085 8.346 -28.208 1.00 92.38 196 ILE A CA 1
ATOM 1531 C C . ILE A 1 196 ? -3.638 8.613 -28.651 1.00 92.38 196 ILE A C 1
ATOM 1533 O O . ILE A 1 196 ? -3.047 7.723 -29.269 1.00 92.38 196 ILE A O 1
ATOM 1537 N N . PRO A 1 197 ? -3.030 9.780 -28.347 1.00 91.06 197 PRO A N 1
ATOM 1538 C CA . PRO A 1 197 ? -1.649 10.040 -28.741 1.00 91.06 197 PRO A CA 1
ATOM 1539 C C . PRO A 1 197 ? -0.680 9.038 -28.110 1.00 91.06 197 PRO A C 1
ATOM 1541 O O . PRO A 1 197 ? 0.261 8.614 -28.768 1.00 91.06 197 PRO A O 1
ATOM 1544 N N . VAL A 1 198 ? -0.930 8.599 -26.875 1.00 92.56 198 VAL A N 1
ATOM 1545 C CA . VAL A 1 198 ? -0.035 7.679 -26.160 1.00 92.56 198 VAL A CA 1
ATOM 1546 C C . VAL A 1 198 ? -0.053 6.278 -26.779 1.00 92.56 198 VAL A C 1
ATOM 1548 O O . VAL A 1 198 ? 1.005 5.694 -27.005 1.00 92.56 198 VAL A O 1
ATOM 1551 N N . VAL A 1 199 ? -1.230 5.753 -27.131 1.00 94.56 199 VAL A N 1
ATOM 1552 C CA . VAL A 1 199 ? -1.348 4.478 -27.856 1.00 94.56 199 VAL A CA 1
ATOM 1553 C C . VAL A 1 199 ? -0.653 4.564 -29.212 1.00 94.56 199 VAL A C 1
ATOM 1555 O O . VAL A 1 199 ? 0.075 3.643 -29.569 1.00 94.56 199 VAL A O 1
ATOM 1558 N N . ILE A 1 200 ? -0.825 5.668 -29.950 1.00 93.56 200 ILE A N 1
ATOM 1559 C CA . ILE A 1 200 ? -0.137 5.876 -31.234 1.00 93.56 200 ILE A CA 1
ATOM 1560 C C . ILE A 1 200 ? 1.382 5.824 -31.039 1.00 93.56 200 ILE A C 1
ATOM 1562 O O . ILE A 1 200 ? 2.063 5.136 -31.796 1.00 93.56 200 ILE A O 1
ATOM 1566 N N . VAL A 1 201 ? 1.911 6.488 -30.008 1.00 93.62 201 VAL A N 1
ATOM 1567 C CA . VAL A 1 201 ? 3.347 6.458 -29.695 1.00 93.62 201 VAL A CA 1
ATOM 1568 C C . VAL A 1 201 ? 3.816 5.031 -29.400 1.00 93.62 201 VAL A C 1
ATOM 1570 O O . VAL A 1 201 ? 4.799 4.596 -29.995 1.00 93.62 201 VAL A O 1
ATOM 1573 N N . PHE A 1 202 ? 3.112 4.272 -28.553 1.00 94.06 202 PHE A N 1
ATOM 1574 C CA . PHE A 1 202 ? 3.480 2.880 -28.254 1.00 94.06 202 PHE A CA 1
ATOM 1575 C C . PHE A 1 202 ? 3.394 1.963 -29.481 1.00 94.06 202 PHE A C 1
ATOM 1577 O O . PHE A 1 202 ? 4.242 1.089 -29.651 1.00 94.06 202 PHE A O 1
ATOM 1584 N N . VAL A 1 203 ? 2.411 2.167 -30.362 1.00 94.25 203 VAL A N 1
ATOM 1585 C CA . VAL A 1 203 ? 2.277 1.415 -31.620 1.00 94.25 203 VAL A CA 1
ATOM 1586 C C . VAL A 1 203 ? 3.429 1.740 -32.571 1.00 94.25 203 VAL A C 1
ATOM 1588 O O . VAL A 1 203 ? 3.983 0.826 -33.176 1.00 94.25 203 VAL A O 1
ATOM 1591 N N . ILE A 1 204 ? 3.832 3.009 -32.682 1.00 92.69 204 ILE A N 1
ATOM 1592 C CA . ILE A 1 204 ? 4.999 3.416 -33.481 1.00 92.69 204 ILE A CA 1
ATOM 1593 C C . ILE A 1 204 ? 6.281 2.830 -32.881 1.00 92.69 204 ILE A C 1
ATOM 1595 O O . ILE A 1 204 ? 7.072 2.235 -33.612 1.00 92.69 204 ILE A O 1
ATOM 1599 N N . ALA A 1 205 ? 6.464 2.933 -31.562 1.00 90.50 205 ALA A N 1
ATOM 1600 C CA . ALA A 1 205 ? 7.606 2.354 -30.860 1.00 90.50 205 ALA A CA 1
ATOM 1601 C C . ALA A 1 205 ? 7.697 0.838 -31.098 1.00 90.50 205 ALA A C 1
ATOM 1603 O O . ALA A 1 205 ? 8.773 0.322 -31.395 1.00 90.50 205 ALA A O 1
ATOM 1604 N N . LEU A 1 206 ? 6.567 0.125 -31.055 1.00 91.00 206 LEU A N 1
ATOM 1605 C CA . LEU A 1 206 ? 6.504 -1.300 -31.376 1.00 91.00 206 LEU A CA 1
ATOM 1606 C C . LEU A 1 206 ? 6.750 -1.579 -32.867 1.00 91.00 206 LEU A C 1
ATOM 1608 O O . LEU A 1 206 ? 7.439 -2.537 -33.195 1.00 91.00 206 LEU A O 1
ATOM 1612 N N . GLY A 1 207 ? 6.226 -0.763 -33.782 1.00 89.56 207 GLY A N 1
ATOM 1613 C CA . GLY A 1 207 ? 6.419 -0.951 -35.223 1.00 89.56 207 GLY A CA 1
ATOM 1614 C C . GLY A 1 207 ? 7.874 -0.763 -35.662 1.00 89.56 207 GLY A C 1
ATOM 1615 O O . GLY A 1 207 ? 8.367 -1.493 -36.520 1.00 89.56 207 GLY A O 1
ATOM 1616 N N . VAL A 1 208 ? 8.577 0.186 -35.046 1.00 88.94 208 VAL A N 1
ATOM 1617 C CA . VAL A 1 208 ? 9.972 0.520 -35.369 1.00 88.94 208 VAL A CA 1
ATOM 1618 C C . VAL A 1 208 ? 10.957 -0.348 -34.580 1.00 88.94 208 VAL A C 1
ATOM 1620 O O . VAL A 1 208 ? 11.945 -0.832 -35.141 1.00 88.94 208 VAL A O 1
ATOM 1623 N N . GLY A 1 209 ? 10.675 -0.579 -33.296 1.00 84.44 209 GLY A N 1
ATOM 1624 C CA . GLY A 1 209 ? 11.508 -1.361 -32.384 1.00 84.44 209 GLY A CA 1
ATOM 1625 C C . GLY A 1 209 ? 11.237 -2.867 -32.404 1.00 84.44 209 GLY A C 1
ATOM 1626 O O . GLY A 1 209 ? 12.096 -3.646 -32.006 1.00 84.44 209 GLY A O 1
ATOM 1627 N N . GLY A 1 210 ? 10.084 -3.313 -32.907 1.00 84.19 210 GLY A N 1
ATOM 1628 C CA . GLY A 1 210 ? 9.629 -4.706 -32.818 1.00 84.19 210 GLY A CA 1
ATOM 1629 C C . GLY A 1 210 ? 10.556 -5.723 -33.480 1.00 84.19 210 GLY A C 1
ATOM 1630 O O . GLY A 1 210 ? 10.676 -6.840 -32.990 1.00 84.19 210 GLY A O 1
ATOM 1631 N N . LYS A 1 211 ? 11.289 -5.326 -34.528 1.00 83.44 211 LYS A N 1
ATOM 1632 C CA . LYS A 1 211 ? 12.311 -6.170 -35.180 1.00 83.44 211 LYS A CA 1
ATOM 1633 C C . LYS A 1 211 ? 13.471 -6.560 -34.254 1.00 83.44 211 LYS A C 1
ATOM 1635 O O . LYS A 1 211 ? 14.184 -7.513 -34.545 1.00 83.44 211 LYS A O 1
ATOM 1640 N N . HIS A 1 212 ? 13.668 -5.806 -33.176 1.00 84.62 212 HIS A N 1
ATOM 1641 C CA . HIS A 1 212 ? 14.688 -6.055 -32.166 1.00 84.62 212 HIS A CA 1
ATOM 1642 C C . HIS A 1 212 ? 14.158 -6.845 -30.963 1.00 84.62 212 HIS A C 1
ATOM 1644 O O . HIS A 1 212 ? 14.951 -7.294 -30.141 1.00 84.62 212 HIS A O 1
ATOM 1650 N N . ILE A 1 213 ? 12.838 -7.034 -30.852 1.00 83.50 213 ILE A N 1
ATOM 1651 C CA . ILE A 1 213 ? 12.243 -7.832 -29.782 1.00 83.50 213 ILE A CA 1
ATOM 1652 C C . ILE A 1 213 ? 12.481 -9.303 -30.108 1.00 83.50 213 ILE A C 1
ATOM 1654 O O . ILE A 1 213 ? 11.895 -9.855 -31.041 1.00 83.50 213 ILE A O 1
ATOM 1658 N N . MET A 1 214 ? 13.348 -9.938 -29.329 1.00 73.19 214 MET A N 1
ATOM 1659 C CA . MET A 1 214 ? 13.671 -11.351 -29.482 1.00 73.19 214 MET A CA 1
ATOM 1660 C C . MET A 1 214 ? 13.035 -12.166 -28.360 1.00 73.19 214 MET A C 1
ATOM 1662 O O . MET A 1 214 ? 12.841 -11.690 -27.241 1.00 73.19 214 MET A O 1
ATOM 1666 N N . ALA A 1 215 ? 12.715 -13.428 -28.650 1.00 67.25 215 ALA A N 1
ATOM 1667 C CA . ALA A 1 215 ? 12.319 -14.384 -27.625 1.00 67.25 215 ALA A CA 1
ATOM 1668 C C . ALA A 1 215 ? 13.565 -14.796 -26.830 1.00 67.25 215 ALA A C 1
ATOM 1670 O O . ALA A 1 215 ? 14.136 -15.854 -27.075 1.00 67.25 215 ALA A O 1
ATOM 1671 N N . VAL A 1 216 ? 14.010 -13.926 -25.922 1.00 70.19 216 VAL A N 1
ATOM 1672 C CA . VAL A 1 216 ? 15.158 -14.177 -25.047 1.00 70.19 216 VAL A CA 1
ATOM 1673 C C . VAL A 1 216 ? 14.726 -15.185 -23.971 1.00 70.19 216 VAL A C 1
ATOM 1675 O O . VAL A 1 216 ? 13.853 -14.861 -23.152 1.00 70.19 216 VAL A O 1
ATOM 1678 N N . PRO A 1 217 ? 15.258 -16.424 -23.981 1.00 62.66 217 PRO A N 1
ATOM 1679 C CA . PRO A 1 217 ? 15.002 -17.377 -22.911 1.00 62.66 217 PRO A CA 1
ATOM 1680 C C . PRO A 1 217 ? 15.693 -16.908 -21.625 1.00 62.66 217 PRO A C 1
ATOM 1682 O O . PRO A 1 217 ? 16.718 -16.231 -21.671 1.00 62.66 217 PRO A O 1
ATOM 1685 N N . ALA A 1 218 ? 15.125 -17.261 -20.472 1.00 64.44 218 ALA A N 1
ATOM 1686 C CA . ALA A 1 218 ? 15.762 -16.986 -19.188 1.00 64.44 218 ALA A CA 1
ATOM 1687 C C . ALA A 1 218 ? 17.117 -17.710 -19.100 1.00 64.44 218 ALA A C 1
ATOM 1689 O O . ALA A 1 218 ? 17.244 -18.828 -19.603 1.00 64.44 218 ALA A O 1
ATOM 1690 N N . ALA A 1 219 ? 18.107 -17.088 -18.448 1.00 63.53 219 ALA A N 1
ATOM 1691 C CA . ALA A 1 219 ? 19.410 -17.716 -18.208 1.00 63.53 219 ALA A CA 1
ATOM 1692 C C . ALA A 1 219 ? 19.288 -18.977 -17.331 1.00 63.53 219 ALA A C 1
ATOM 1694 O O . ALA A 1 219 ? 20.025 -19.935 -17.528 1.00 63.53 219 ALA A O 1
ATOM 1695 N N . GLU A 1 220 ? 18.311 -18.984 -16.420 1.00 70.75 220 GLU A N 1
ATOM 1696 C CA . GLU A 1 220 ? 17.958 -20.101 -15.545 1.00 70.75 220 GLU A CA 1
ATOM 1697 C C . GLU A 1 220 ? 16.443 -20.365 -15.613 1.00 70.75 220 GLU A C 1
ATOM 1699 O O . GLU A 1 220 ? 15.668 -19.422 -15.811 1.00 70.75 220 GLU A O 1
ATOM 1704 N N . PRO A 1 221 ? 15.974 -21.615 -15.433 1.00 75.56 221 PRO A N 1
ATOM 1705 C CA . PRO A 1 221 ? 14.547 -21.915 -15.378 1.00 75.56 221 PRO A CA 1
ATOM 1706 C C . PRO A 1 221 ? 13.827 -21.101 -14.295 1.00 75.56 221 PRO A C 1
ATOM 1708 O O . PRO A 1 221 ? 14.309 -20.974 -13.168 1.00 75.56 221 PRO A O 1
ATOM 1711 N N . ALA A 1 222 ? 12.637 -20.586 -14.615 1.00 77.88 222 ALA A N 1
ATOM 1712 C CA . ALA A 1 222 ? 11.856 -19.788 -13.680 1.00 77.88 222 ALA A CA 1
ATOM 1713 C C . ALA A 1 222 ? 11.520 -20.583 -12.407 1.00 77.88 222 ALA A C 1
ATOM 1715 O O . ALA A 1 222 ? 10.793 -21.580 -12.436 1.00 77.88 222 ALA A O 1
ATOM 1716 N N . THR A 1 223 ? 12.029 -20.122 -11.264 1.00 84.06 223 THR A N 1
ATOM 1717 C CA . THR A 1 223 ? 11.699 -20.712 -9.965 1.00 84.06 223 THR A CA 1
ATOM 1718 C C . THR A 1 223 ? 10.303 -20.277 -9.525 1.00 84.06 223 THR A C 1
ATOM 1720 O O . THR A 1 223 ? 9.861 -19.158 -9.799 1.00 84.06 223 THR A O 1
ATOM 1723 N N . ALA A 1 224 ? 9.605 -21.132 -8.770 1.00 80.31 224 ALA A N 1
ATOM 1724 C CA . ALA A 1 224 ? 8.303 -20.777 -8.199 1.00 80.31 224 ALA A CA 1
ATOM 1725 C C . ALA A 1 224 ? 8.381 -19.505 -7.331 1.00 80.31 224 ALA A C 1
ATOM 1727 O O . ALA A 1 224 ? 7.460 -18.692 -7.337 1.00 80.31 224 ALA A O 1
ATOM 1728 N N . ALA A 1 225 ? 9.504 -19.300 -6.633 1.00 80.88 225 ALA A N 1
ATOM 1729 C CA . ALA A 1 225 ? 9.749 -18.105 -5.836 1.00 80.88 225 ALA A CA 1
ATOM 1730 C C . ALA A 1 225 ? 9.805 -16.831 -6.695 1.00 80.88 225 ALA A C 1
ATOM 1732 O O . ALA A 1 225 ? 9.142 -15.853 -6.351 1.00 80.88 225 ALA A O 1
ATOM 1733 N N . ALA A 1 226 ? 10.525 -16.841 -7.822 1.00 79.81 226 ALA A N 1
ATOM 1734 C CA . ALA A 1 226 ? 10.599 -15.695 -8.732 1.00 79.81 226 ALA A CA 1
ATOM 1735 C C . ALA A 1 226 ? 9.234 -15.393 -9.374 1.00 79.81 226 ALA A C 1
ATOM 1737 O O . ALA A 1 226 ? 8.787 -14.245 -9.376 1.00 79.81 226 ALA A O 1
ATOM 1738 N N . VAL A 1 227 ? 8.526 -16.435 -9.825 1.00 83.06 227 VAL A N 1
ATOM 1739 C CA . VAL A 1 227 ? 7.178 -16.338 -10.414 1.00 83.06 227 VAL A CA 1
ATOM 1740 C C . VAL A 1 227 ? 6.175 -15.732 -9.430 1.00 83.06 227 VAL A C 1
ATOM 1742 O O . VAL A 1 227 ? 5.460 -14.793 -9.778 1.00 83.06 227 VAL A O 1
ATOM 1745 N N . LEU A 1 228 ? 6.131 -16.229 -8.191 1.00 84.12 228 LEU A N 1
ATOM 1746 C CA . LEU A 1 228 ? 5.209 -15.728 -7.169 1.00 84.12 228 LEU A CA 1
ATOM 1747 C C . LEU A 1 228 ? 5.605 -14.339 -6.659 1.00 84.12 228 LEU A C 1
ATOM 1749 O O . LEU A 1 228 ? 4.722 -13.530 -6.379 1.00 84.12 228 LEU A O 1
ATOM 1753 N N . SER A 1 229 ? 6.900 -14.030 -6.570 1.00 83.56 229 SER A N 1
ATOM 1754 C CA . SER A 1 229 ? 7.369 -12.702 -6.149 1.00 83.56 229 SER A CA 1
ATOM 1755 C C . SER A 1 229 ? 7.017 -11.639 -7.189 1.00 83.56 229 SER A C 1
ATOM 1757 O O . SER A 1 229 ? 6.427 -10.608 -6.845 1.00 83.56 229 SER A O 1
ATOM 1759 N N . PHE A 1 230 ? 7.260 -11.918 -8.472 1.00 87.25 230 PHE A N 1
ATOM 1760 C CA . PHE A 1 230 ? 6.836 -11.029 -9.549 1.00 87.25 230 PHE A CA 1
ATOM 1761 C C . PHE A 1 230 ? 5.307 -10.931 -9.621 1.00 87.25 230 PHE A C 1
ATOM 1763 O O . PHE A 1 230 ? 4.759 -9.830 -9.648 1.00 87.25 230 PHE A O 1
ATOM 1770 N N . GLY A 1 231 ? 4.602 -12.063 -9.525 1.00 86.38 231 GLY A N 1
ATOM 1771 C CA . GLY A 1 231 ? 3.140 -12.100 -9.475 1.00 86.38 231 GLY A CA 1
ATOM 1772 C C . GLY A 1 231 ? 2.556 -11.266 -8.332 1.00 86.38 231 GLY A C 1
ATOM 1773 O O . GLY A 1 231 ? 1.600 -10.522 -8.540 1.00 86.38 231 GLY A O 1
ATOM 1774 N N . SER A 1 232 ? 3.168 -11.297 -7.144 1.00 82.00 232 SER A N 1
ATOM 1775 C CA . SER A 1 232 ? 2.760 -10.459 -6.007 1.00 82.00 232 SER A CA 1
ATOM 1776 C C . SER A 1 232 ? 2.963 -8.962 -6.267 1.00 82.00 232 SER A C 1
ATOM 1778 O O . SER A 1 232 ? 2.137 -8.144 -5.864 1.00 82.00 232 SER A O 1
ATOM 1780 N N . THR A 1 233 ? 4.014 -8.607 -7.009 1.00 85.31 233 THR A N 1
ATOM 1781 C CA . THR A 1 233 ? 4.312 -7.225 -7.406 1.00 85.31 233 THR A CA 1
ATOM 1782 C C . THR A 1 233 ? 3.267 -6.709 -8.400 1.00 85.31 233 THR A C 1
ATOM 1784 O O . THR A 1 233 ? 2.727 -5.616 -8.222 1.00 85.31 233 THR A O 1
ATOM 1787 N N . ILE A 1 234 ? 2.905 -7.527 -9.396 1.00 89.19 234 ILE A N 1
ATOM 1788 C CA . ILE A 1 234 ? 1.823 -7.231 -10.349 1.00 89.19 234 ILE A CA 1
ATOM 1789 C C . ILE A 1 234 ? 0.466 -7.145 -9.639 1.00 89.19 234 ILE A C 1
ATOM 1791 O O . ILE A 1 234 ? -0.322 -6.236 -9.905 1.00 89.19 234 ILE A O 1
ATOM 1795 N N . ALA A 1 235 ? 0.205 -8.031 -8.676 1.00 85.06 235 ALA A N 1
ATOM 1796 C CA . ALA A 1 235 ? -0.997 -7.963 -7.853 1.00 85.06 235 ALA A CA 1
ATOM 1797 C C . ALA A 1 235 ? -1.080 -6.634 -7.082 1.00 85.06 235 ALA A C 1
ATOM 1799 O O . ALA A 1 235 ? -2.125 -5.982 -7.101 1.00 85.06 235 ALA A O 1
ATOM 1800 N N . GLY A 1 236 ? 0.020 -6.193 -6.462 1.00 84.25 236 GLY A N 1
ATOM 1801 C CA . GLY A 1 236 ? 0.103 -4.904 -5.766 1.00 84.25 236 GLY A CA 1
ATOM 1802 C C . GLY A 1 236 ? -0.169 -3.702 -6.674 1.00 84.25 236 GLY A C 1
ATOM 1803 O O . GLY A 1 236 ? -0.789 -2.731 -6.235 1.00 84.25 236 GLY A O 1
ATOM 1804 N N . PHE A 1 237 ? 0.207 -3.789 -7.951 1.00 89.31 237 PHE A N 1
ATOM 1805 C CA . PHE A 1 237 ? -0.065 -2.751 -8.944 1.00 89.31 237 PHE A CA 1
ATOM 1806 C C . PHE A 1 237 ? -1.565 -2.568 -9.214 1.00 89.31 237 PHE A C 1
ATOM 1808 O O . PHE A 1 237 ? -2.059 -1.446 -9.193 1.00 89.31 237 PHE A O 1
ATOM 1815 N N . VAL A 1 238 ? -2.311 -3.653 -9.452 1.00 89.31 238 VAL A N 1
ATOM 1816 C CA . VAL A 1 238 ? -3.726 -3.547 -9.862 1.00 89.31 238 VAL A CA 1
ATOM 1817 C C . VAL A 1 238 ? -4.685 -3.482 -8.680 1.00 89.31 238 VAL A C 1
ATOM 1819 O O . VAL A 1 238 ? -5.655 -2.721 -8.706 1.00 89.31 238 VAL A O 1
ATOM 1822 N N . ILE A 1 239 ? -4.427 -4.244 -7.615 1.00 86.94 239 ILE A N 1
ATOM 1823 C CA . ILE A 1 239 ? -5.333 -4.310 -6.459 1.00 86.94 239 ILE A CA 1
ATOM 1824 C C . ILE A 1 239 ? -5.462 -2.943 -5.781 1.00 86.94 239 ILE A C 1
ATOM 1826 O O . ILE A 1 239 ? -6.528 -2.613 -5.261 1.00 86.94 239 ILE A O 1
ATOM 1830 N N . THR A 1 240 ? -4.423 -2.113 -5.823 1.00 88.44 240 THR A N 1
ATOM 1831 C CA . THR A 1 240 ? -4.404 -0.782 -5.200 1.00 88.44 240 THR A CA 1
ATOM 1832 C C . THR A 1 240 ? -5.291 0.259 -5.884 1.00 88.44 240 THR A C 1
ATOM 1834 O O . THR A 1 240 ? -5.521 1.317 -5.301 1.00 88.44 240 THR A O 1
ATOM 1837 N N . TYR A 1 241 ? -5.909 -0.053 -7.029 1.00 90.75 241 TYR A N 1
ATOM 1838 C CA . TYR A 1 241 ? -7.018 0.744 -7.574 1.00 90.75 241 TYR A CA 1
ATOM 1839 C C . TYR A 1 241 ? -8.352 0.515 -6.838 1.00 90.75 241 TYR A C 1
ATOM 1841 O O . TYR A 1 241 ? -9.275 1.330 -6.936 1.00 90.75 241 TYR A O 1
ATOM 1849 N N . SER A 1 242 ? -8.467 -0.563 -6.055 1.00 88.88 242 SER A N 1
ATOM 1850 C CA . SER A 1 242 ? -9.655 -0.900 -5.255 1.00 88.88 242 SER A CA 1
ATOM 1851 C C . SER A 1 242 ? -10.142 0.246 -4.362 1.00 88.88 242 SER A C 1
ATOM 1853 O O . SER A 1 242 ? -11.321 0.584 -4.457 1.00 88.88 242 SER A O 1
ATOM 1855 N N . PRO A 1 243 ? -9.293 0.901 -3.544 1.00 87.69 243 PRO A N 1
ATOM 1856 C CA . PRO A 1 243 ? -9.696 2.019 -2.687 1.00 87.69 243 PRO A CA 1
ATOM 1857 C C . PRO A 1 243 ? -10.058 3.321 -3.426 1.00 87.69 243 PRO A C 1
ATOM 1859 O O . PRO A 1 243 ? -10.434 4.285 -2.765 1.00 87.69 243 PRO A O 1
ATOM 1862 N N . LEU A 1 244 ? -9.964 3.359 -4.759 1.00 89.50 244 LEU A N 1
ATOM 1863 C CA . LEU A 1 244 ? -10.300 4.513 -5.612 1.00 89.50 244 LEU A CA 1
ATOM 1864 C C . LEU A 1 244 ? -11.516 4.228 -6.507 1.00 89.50 244 LEU A C 1
ATOM 1866 O O . LEU A 1 244 ? -12.046 5.113 -7.174 1.00 89.50 244 LEU A O 1
ATOM 1870 N N . SER A 1 245 ? -11.955 2.969 -6.548 1.00 88.62 245 SER A N 1
ATOM 1871 C CA . SER A 1 245 ? -12.808 2.452 -7.615 1.00 88.62 245 SER A CA 1
ATOM 1872 C C . SER A 1 245 ? -14.161 3.161 -7.704 1.00 88.62 245 SER A C 1
ATOM 1874 O O . SER A 1 245 ? -14.568 3.568 -8.790 1.00 88.62 245 SER A O 1
ATOM 1876 N N . SER A 1 246 ? -14.867 3.368 -6.589 1.00 87.75 246 SER A N 1
ATOM 1877 C CA . SER A 1 246 ? -16.176 4.027 -6.635 1.00 87.75 246 SER A CA 1
ATOM 1878 C C . SER A 1 246 ? -16.118 5.553 -6.711 1.00 87.75 246 SER A C 1
ATOM 1880 O O . SER A 1 246 ? -17.171 6.174 -6.840 1.00 87.75 246 SER A O 1
ATOM 1882 N N . ASP A 1 247 ? -14.940 6.180 -6.634 1.00 88.50 247 ASP A N 1
ATOM 1883 C CA . ASP A 1 247 ? -14.840 7.642 -6.574 1.00 88.50 247 ASP A CA 1
ATOM 1884 C C . ASP A 1 247 ? -15.317 8.299 -7.871 1.00 88.50 247 ASP A C 1
ATOM 1886 O O . ASP A 1 247 ? -15.862 9.398 -7.836 1.00 88.50 247 ASP A O 1
ATOM 1890 N N . PHE A 1 248 ? -15.213 7.604 -9.001 1.00 87.31 248 PHE A N 1
ATOM 1891 C CA . PHE A 1 248 ? -15.553 8.135 -10.322 1.00 87.31 248 PHE A CA 1
ATOM 1892 C C . PHE A 1 248 ? -16.940 7.717 -10.821 1.00 87.31 248 PHE A C 1
ATOM 1894 O O . PHE A 1 248 ? -17.401 8.208 -11.850 1.00 87.31 248 PHE A O 1
ATOM 1901 N N . THR A 1 249 ? -17.628 6.827 -10.101 1.00 89.75 249 THR A N 1
ATOM 1902 C CA . THR A 1 249 ? -18.906 6.241 -10.534 1.00 89.75 249 THR A CA 1
ATOM 1903 C C . THR A 1 249 ? -20.112 6.735 -9.733 1.00 89.75 249 THR A C 1
ATOM 1905 O O . THR A 1 249 ? -21.243 6.377 -10.054 1.00 89.75 249 THR A O 1
ATOM 1908 N N . ILE A 1 250 ? -19.914 7.595 -8.725 1.00 86.88 250 ILE A N 1
ATOM 1909 C CA . ILE A 1 250 ? -20.987 8.094 -7.841 1.00 86.88 250 ILE A CA 1
ATOM 1910 C C . ILE A 1 250 ? -22.068 8.926 -8.545 1.00 86.88 250 ILE A C 1
ATOM 1912 O O . ILE A 1 250 ? -23.174 9.035 -8.028 1.00 86.88 250 ILE A O 1
ATOM 1916 N N . TYR A 1 251 ? -21.749 9.534 -9.691 1.00 86.88 251 TYR A N 1
ATOM 1917 C CA . TYR A 1 251 ? -22.671 10.388 -10.450 1.00 86.88 251 TYR A CA 1
ATOM 1918 C C . TYR A 1 251 ? -23.518 9.607 -11.460 1.00 86.88 251 TYR A C 1
ATOM 1920 O O . TYR A 1 251 ? -24.412 10.178 -12.087 1.00 86.88 251 TYR A O 1
ATOM 1928 N N . PHE A 1 252 ? -23.238 8.314 -11.633 1.00 89.69 252 PHE A N 1
ATOM 1929 C CA . PHE A 1 252 ? -23.999 7.459 -12.529 1.00 89.69 252 PHE A CA 1
ATOM 1930 C C . PHE A 1 252 ? -25.363 7.133 -11.947 1.00 89.69 252 PHE A C 1
ATOM 1932 O O . PHE A 1 252 ? -25.499 6.870 -10.749 1.00 89.69 252 PHE A O 1
ATOM 1939 N N . ARG A 1 253 ? -26.366 7.089 -12.823 1.00 88.81 253 ARG A N 1
ATOM 1940 C CA . ARG A 1 253 ? -27.711 6.690 -12.425 1.00 88.81 253 ARG A CA 1
ATOM 1941 C C . ARG A 1 253 ? -27.742 5.275 -11.810 1.00 88.81 253 ARG A C 1
ATOM 1943 O O . ARG A 1 253 ? -27.036 4.383 -12.295 1.00 88.81 253 ARG A O 1
ATOM 1950 N N . PRO A 1 254 ? -28.590 5.032 -10.790 1.00 84.06 254 PRO A N 1
ATOM 1951 C CA . PRO A 1 254 ? -28.706 3.720 -10.140 1.00 84.06 254 PRO A CA 1
ATOM 1952 C C . PRO A 1 254 ? -29.287 2.598 -11.019 1.00 84.06 254 PRO A C 1
ATOM 1954 O O . PRO A 1 254 ? -29.167 1.428 -10.660 1.00 84.06 254 PRO A O 1
ATOM 1957 N N . ASP A 1 255 ? -29.911 2.936 -12.151 1.00 85.38 255 ASP A N 1
ATOM 1958 C CA . ASP A 1 255 ? -30.531 2.012 -13.117 1.00 85.38 255 ASP A CA 1
ATOM 1959 C C . ASP A 1 255 ? -29.513 1.219 -13.961 1.00 85.38 255 ASP A C 1
ATOM 1961 O O . ASP A 1 255 ? -29.881 0.303 -14.700 1.00 85.38 255 ASP A O 1
ATOM 1965 N N . VAL A 1 256 ? -28.220 1.536 -13.848 1.00 87.56 256 VAL A N 1
ATOM 1966 C CA . VAL A 1 256 ? -27.159 0.847 -14.583 1.00 87.56 256 VAL A CA 1
ATOM 1967 C C . VAL A 1 256 ? -27.050 -0.632 -14.199 1.00 87.56 256 VAL A C 1
ATOM 1969 O O . VAL A 1 256 ? -26.984 -1.009 -13.028 1.00 87.56 256 VAL A O 1
ATOM 1972 N N . SER A 1 257 ? -26.932 -1.498 -15.209 1.00 89.62 257 SER A N 1
ATOM 1973 C CA . SER A 1 257 ? -26.600 -2.908 -14.989 1.00 89.62 257 SER A CA 1
ATOM 1974 C C . SER A 1 257 ? -25.206 -3.048 -14.369 1.00 89.62 257 SER A C 1
ATOM 1976 O O . SER A 1 257 ? -24.207 -2.617 -14.953 1.00 89.62 257 SER A O 1
ATOM 1978 N N . ARG A 1 258 ? -25.126 -3.715 -13.209 1.00 85.81 258 ARG A N 1
ATOM 1979 C CA . ARG A 1 258 ? -23.863 -3.960 -12.485 1.00 85.81 258 ARG A CA 1
ATOM 1980 C C . ARG A 1 258 ? -22.850 -4.726 -13.333 1.00 85.81 258 ARG A C 1
ATOM 1982 O O . ARG A 1 258 ? -21.673 -4.391 -13.313 1.00 85.81 258 ARG A O 1
ATOM 1989 N N . VAL A 1 259 ? -23.313 -5.699 -14.121 1.00 89.06 259 VAL A N 1
ATOM 1990 C CA . VAL A 1 259 ? -22.455 -6.500 -15.011 1.00 89.06 259 VAL A CA 1
ATOM 1991 C C . VAL A 1 259 ? -21.849 -5.629 -16.107 1.00 89.06 259 VAL A C 1
ATOM 1993 O O . VAL A 1 259 ? -20.661 -5.734 -16.392 1.00 89.06 259 VAL A O 1
ATOM 1996 N N . ARG A 1 260 ? -22.640 -4.722 -16.692 1.00 91.38 260 ARG A N 1
ATOM 1997 C CA . ARG A 1 260 ? -22.149 -3.803 -17.726 1.00 91.38 260 ARG A CA 1
ATOM 1998 C C . ARG A 1 260 ? -21.055 -2.890 -17.173 1.00 91.38 260 ARG A C 1
ATOM 2000 O O . ARG A 1 260 ? -20.012 -2.744 -17.802 1.00 91.38 260 ARG A O 1
ATOM 2007 N N . LEU A 1 261 ? -21.285 -2.306 -15.998 1.00 90.88 261 LEU A N 1
ATOM 2008 C CA . LEU A 1 261 ? -20.313 -1.419 -15.363 1.00 90.88 261 LEU A CA 1
ATOM 2009 C C . LEU A 1 261 ? -19.041 -2.172 -14.941 1.00 90.88 261 LEU A C 1
ATOM 2011 O O . LEU A 1 261 ? -17.945 -1.682 -15.196 1.00 90.88 261 LEU A O 1
ATOM 2015 N N . PHE A 1 262 ? -19.188 -3.383 -14.395 1.00 91.94 262 PHE A N 1
ATOM 2016 C CA . PHE A 1 262 ? -18.074 -4.281 -14.089 1.00 91.94 262 PHE A CA 1
ATOM 2017 C C . PHE A 1 262 ? -17.222 -4.574 -15.328 1.00 91.94 262 PHE A C 1
ATOM 2019 O O . PHE A 1 262 ? -16.009 -4.405 -15.280 1.00 91.94 262 PHE A O 1
ATOM 2026 N N . LEU A 1 263 ? -17.839 -4.960 -16.452 1.00 94.44 263 LEU A N 1
ATOM 2027 C CA . LEU A 1 263 ? -17.114 -5.269 -17.689 1.00 94.44 263 LEU A CA 1
ATOM 2028 C C . LEU A 1 263 ? -16.373 -4.046 -18.242 1.00 94.44 263 LEU A C 1
ATOM 2030 O O . LEU A 1 263 ? -15.230 -4.176 -18.672 1.00 94.44 263 LEU A O 1
ATOM 2034 N N . TYR A 1 264 ? -16.984 -2.857 -18.188 1.00 94.44 264 TYR A N 1
ATOM 2035 C CA . TYR A 1 264 ? -16.310 -1.618 -18.585 1.00 94.44 264 TYR A CA 1
ATOM 2036 C C . TYR A 1 264 ? -15.079 -1.325 -17.723 1.00 94.44 264 TYR A C 1
ATOM 2038 O O . TYR A 1 264 ? -14.032 -1.005 -18.279 1.00 94.44 264 TYR A O 1
ATOM 2046 N N . SER A 1 265 ? -15.165 -1.469 -16.395 1.00 93.81 265 SER A N 1
ATOM 2047 C CA . SER A 1 265 ? -13.992 -1.327 -15.521 1.00 93.81 265 SER A CA 1
ATOM 2048 C C . SER A 1 265 ? -12.945 -2.406 -15.794 1.00 93.81 265 SER A C 1
ATOM 2050 O O . SER A 1 265 ? -11.772 -2.102 -15.970 1.00 93.81 265 SER A O 1
ATOM 2052 N N . TYR A 1 266 ? -13.365 -3.672 -15.844 1.00 94.06 266 TYR A N 1
ATOM 2053 C CA . TYR A 1 266 ? -12.478 -4.831 -15.925 1.00 94.06 266 TYR A CA 1
ATOM 2054 C C . TYR A 1 266 ? -11.647 -4.825 -17.208 1.00 94.06 266 TYR A C 1
ATOM 2056 O O . TYR A 1 266 ? -10.429 -4.972 -17.153 1.00 94.06 266 TYR A O 1
ATOM 2064 N N . ILE A 1 267 ? -12.280 -4.571 -18.358 1.00 95.88 267 ILE A N 1
ATOM 2065 C CA . ILE A 1 267 ? -11.571 -4.449 -19.639 1.00 95.88 267 ILE A CA 1
ATOM 2066 C C . ILE A 1 267 ? -10.721 -3.168 -19.656 1.00 95.88 267 ILE A C 1
ATOM 2068 O O . ILE A 1 267 ? -9.616 -3.184 -20.195 1.00 95.88 267 ILE A O 1
ATOM 2072 N N . GLY A 1 268 ? -11.199 -2.086 -19.031 1.00 94.12 268 GLY A N 1
ATOM 2073 C CA . GLY A 1 268 ? -10.460 -0.828 -18.893 1.00 94.12 268 GLY A CA 1
ATOM 2074 C C . GLY A 1 268 ? -9.155 -0.973 -18.105 1.00 94.12 268 GLY A C 1
ATOM 2075 O O . GLY A 1 268 ? -8.175 -0.334 -18.462 1.00 94.12 268 GLY A O 1
ATOM 2076 N N . PHE A 1 269 ? -9.108 -1.850 -17.097 1.00 94.19 269 PHE A N 1
ATOM 2077 C CA . PHE A 1 269 ? -7.869 -2.219 -16.405 1.00 94.19 269 PHE A CA 1
ATOM 2078 C C . PHE A 1 269 ? -7.022 -3.195 -17.222 1.00 94.19 269 PHE A C 1
ATOM 2080 O O . PHE A 1 269 ? -5.841 -2.954 -17.455 1.00 94.19 269 PHE A O 1
ATOM 2087 N N . LEU A 1 270 ? -7.609 -4.310 -17.660 1.00 95.00 270 LEU A N 1
ATOM 2088 C CA . LEU A 1 270 ? -6.848 -5.414 -18.241 1.00 95.00 270 LEU A CA 1
ATOM 2089 C C . LEU A 1 270 ? -6.146 -5.052 -19.539 1.00 95.00 270 LEU A C 1
ATOM 2091 O O . LEU A 1 270 ? -4.971 -5.370 -19.702 1.00 95.00 270 LEU A O 1
ATOM 2095 N N . LEU A 1 271 ? -6.873 -4.427 -20.466 1.00 95.81 271 LEU A N 1
ATOM 2096 C CA . LEU A 1 271 ? -6.373 -4.179 -21.810 1.00 95.81 271 LEU A CA 1
ATOM 2097 C C . LEU A 1 271 ? -5.078 -3.349 -21.800 1.00 95.81 271 LEU A C 1
ATOM 2099 O O . LEU A 1 271 ? -4.096 -3.824 -22.369 1.00 95.81 271 LEU A O 1
ATOM 2103 N N . PRO A 1 272 ? -5.003 -2.172 -21.149 1.00 95.44 272 PRO A N 1
ATOM 2104 C CA . PRO A 1 272 ? -3.774 -1.384 -21.131 1.00 95.44 272 PRO A CA 1
ATOM 2105 C C . PRO A 1 272 ? -2.694 -1.991 -20.230 1.00 95.44 272 PRO A C 1
ATOM 2107 O O . PRO A 1 272 ? -1.529 -1.995 -20.614 1.00 95.44 272 PRO A O 1
ATOM 2110 N N . ILE A 1 273 ? -3.054 -2.540 -19.062 1.00 95.75 273 ILE A N 1
ATOM 2111 C CA . ILE A 1 273 ? -2.066 -3.040 -18.096 1.00 95.75 273 ILE A CA 1
ATOM 2112 C C . ILE A 1 273 ? -1.349 -4.263 -18.660 1.00 95.75 273 ILE A C 1
ATOM 2114 O O . ILE A 1 273 ? -0.123 -4.277 -18.706 1.00 95.75 273 ILE A O 1
ATOM 2118 N N . VAL A 1 274 ? -2.088 -5.262 -19.153 1.00 96.56 274 VAL A N 1
ATOM 2119 C CA . VAL A 1 274 ? -1.486 -6.487 -19.697 1.00 96.56 274 VAL A CA 1
ATOM 2120 C C . VAL A 1 274 ? -0.659 -6.176 -20.939 1.00 96.56 274 VAL A C 1
ATOM 2122 O O . VAL A 1 274 ? 0.469 -6.648 -21.049 1.00 96.56 274 VAL A O 1
ATOM 2125 N N . THR A 1 275 ? -1.183 -5.375 -21.872 1.00 95.75 275 THR A N 1
ATOM 2126 C CA . THR A 1 275 ? -0.467 -5.092 -23.126 1.00 95.75 275 THR A CA 1
ATOM 2127 C C . THR A 1 275 ? 0.815 -4.298 -22.889 1.00 95.75 275 THR A C 1
ATOM 2129 O O . THR A 1 275 ? 1.865 -4.694 -23.397 1.00 95.75 275 THR A O 1
ATOM 2132 N N . LEU A 1 276 ? 0.773 -3.234 -22.080 1.00 96.06 276 LEU A N 1
ATOM 2133 C CA . LEU A 1 276 ? 1.949 -2.402 -21.819 1.00 96.06 276 LEU A CA 1
ATOM 2134 C C . LEU A 1 276 ? 2.961 -3.075 -20.891 1.00 96.06 276 LEU A C 1
ATOM 2136 O O . LEU A 1 276 ? 4.157 -2.944 -21.137 1.00 96.06 276 LEU A O 1
ATOM 2140 N N . GLN A 1 277 ? 2.528 -3.835 -19.879 1.00 96.88 277 GLN A N 1
ATOM 2141 C CA . GLN A 1 277 ? 3.459 -4.602 -19.043 1.00 96.88 277 GLN A CA 1
ATOM 2142 C C . GLN A 1 277 ? 4.154 -5.702 -19.855 1.00 96.88 277 GLN A C 1
ATOM 2144 O O . GLN A 1 277 ? 5.365 -5.877 -19.737 1.00 96.88 277 GLN A O 1
ATOM 2149 N N . CYS A 1 278 ? 3.429 -6.420 -20.720 1.00 95.50 278 CYS A N 1
ATOM 2150 C CA . CYS A 1 278 ? 4.046 -7.407 -21.610 1.00 95.50 278 CYS A CA 1
ATOM 2151 C C . CYS A 1 278 ? 5.043 -6.752 -22.574 1.00 95.50 278 CYS A C 1
ATOM 2153 O O . CYS A 1 278 ? 6.130 -7.291 -22.780 1.00 95.50 278 CYS A O 1
ATOM 2155 N N . LEU A 1 279 ? 4.704 -5.581 -23.125 1.00 94.62 279 LEU A N 1
ATOM 2156 C CA . LEU A 1 279 ? 5.620 -4.809 -23.963 1.00 94.62 279 LEU A CA 1
ATOM 2157 C C . LEU A 1 279 ? 6.879 -4.399 -23.181 1.00 94.62 279 LEU A C 1
ATOM 2159 O O . LEU A 1 279 ? 7.986 -4.596 -23.673 1.00 94.62 279 LEU A O 1
ATOM 2163 N N . GLY A 1 280 ? 6.725 -3.908 -21.949 1.00 94.31 280 GLY A N 1
ATOM 2164 C CA . GLY A 1 280 ? 7.837 -3.562 -21.061 1.00 94.31 280 GLY A CA 1
ATOM 2165 C C . GLY A 1 280 ? 8.753 -4.745 -20.758 1.00 94.31 280 GLY A C 1
ATOM 2166 O O . GLY A 1 280 ? 9.970 -4.620 -20.879 1.00 94.31 280 GLY A O 1
ATOM 2167 N N . ALA A 1 281 ? 8.186 -5.911 -20.440 1.00 94.12 281 ALA A N 1
ATOM 2168 C CA . ALA A 1 281 ? 8.957 -7.132 -20.214 1.00 94.12 281 ALA A CA 1
ATOM 2169 C C . ALA A 1 281 ? 9.748 -7.547 -21.468 1.00 94.12 281 ALA A C 1
ATOM 2171 O O . ALA A 1 281 ? 10.936 -7.853 -21.388 1.00 94.12 281 ALA A O 1
ATOM 2172 N N . ALA A 1 282 ? 9.116 -7.518 -22.643 1.00 92.69 282 ALA A N 1
ATOM 2173 C CA . ALA A 1 282 ? 9.759 -7.910 -23.894 1.00 92.69 282 ALA A CA 1
ATOM 2174 C C . ALA A 1 282 ? 10.907 -6.965 -24.293 1.00 92.69 282 ALA A C 1
ATOM 2176 O O . ALA A 1 282 ? 11.982 -7.426 -24.690 1.00 92.69 282 ALA A O 1
ATOM 2177 N N . VAL A 1 283 ? 10.700 -5.651 -24.159 1.00 93.00 283 VAL A N 1
ATOM 2178 C CA . VAL A 1 283 ? 11.715 -4.638 -24.481 1.00 93.00 283 VAL A CA 1
ATOM 2179 C C . VAL A 1 283 ? 12.871 -4.694 -23.485 1.00 93.00 283 VAL A C 1
ATOM 2181 O O . VAL A 1 283 ? 14.021 -4.732 -23.910 1.00 93.00 283 VAL A O 1
ATOM 2184 N N . ALA A 1 284 ? 12.594 -4.762 -22.180 1.00 91.81 284 ALA A N 1
ATOM 2185 C CA . ALA A 1 284 ? 13.642 -4.800 -21.161 1.00 91.81 284 ALA A CA 1
ATOM 2186 C C . ALA A 1 284 ? 14.528 -6.049 -21.273 1.00 91.81 284 ALA A C 1
ATOM 2188 O O . ALA A 1 284 ? 15.743 -5.948 -21.142 1.00 91.81 284 ALA A O 1
ATOM 2189 N N . ALA A 1 285 ? 13.945 -7.212 -21.583 1.00 90.62 285 ALA A N 1
ATOM 2190 C CA . ALA A 1 285 ? 14.717 -8.430 -21.828 1.00 90.62 285 ALA A CA 1
ATOM 2191 C C . ALA A 1 285 ? 15.585 -8.350 -23.097 1.00 90.62 285 ALA A C 1
ATOM 2193 O O . ALA A 1 285 ? 16.627 -8.996 -23.172 1.00 90.62 285 ALA A O 1
ATOM 2194 N N . SER A 1 286 ? 15.154 -7.573 -24.095 1.00 90.50 286 SER A N 1
ATOM 2195 C CA . SER A 1 286 ? 15.868 -7.414 -25.368 1.00 90.50 286 SER A CA 1
ATOM 2196 C C . SER A 1 286 ? 16.899 -6.276 -25.339 1.00 90.50 286 SER A C 1
ATOM 2198 O O . SER A 1 286 ? 17.779 -6.243 -26.196 1.00 90.50 286 SER A O 1
ATOM 2200 N N . ALA A 1 287 ? 16.817 -5.359 -24.367 1.00 91.06 287 ALA A N 1
ATOM 2201 C CA . ALA A 1 287 ? 17.668 -4.171 -24.279 1.00 91.06 287 ALA A CA 1
ATOM 2202 C C . ALA A 1 287 ? 19.180 -4.472 -24.316 1.00 91.06 287 ALA A C 1
ATOM 2204 O O . ALA A 1 287 ? 19.854 -3.840 -25.127 1.00 91.06 287 ALA A O 1
ATOM 2205 N N . PRO A 1 288 ? 19.716 -5.482 -23.595 1.00 89.38 288 PRO A N 1
ATOM 2206 C CA . PRO A 1 288 ? 21.154 -5.786 -23.623 1.00 89.38 288 PRO A CA 1
ATOM 2207 C C . PRO A 1 288 ? 21.690 -6.224 -24.997 1.00 89.38 288 PRO A C 1
ATOM 2209 O O . PRO A 1 288 ? 22.894 -6.208 -25.234 1.00 89.38 288 PRO A O 1
ATOM 2212 N N . PHE A 1 289 ? 20.812 -6.645 -25.915 1.00 87.75 289 PHE A N 1
ATOM 2213 C CA . PHE A 1 289 ? 21.189 -7.115 -27.254 1.00 87.75 289 PHE A CA 1
ATOM 2214 C C . PHE A 1 289 ? 21.152 -6.007 -28.311 1.00 87.75 289 PHE A C 1
ATOM 2216 O O . PHE A 1 289 ? 21.536 -6.228 -29.462 1.00 87.75 289 PHE A O 1
ATOM 2223 N N . VAL A 1 290 ? 20.684 -4.815 -27.942 1.00 90.19 290 VAL A N 1
ATOM 2224 C CA . VAL A 1 290 ? 20.563 -3.661 -28.829 1.00 90.19 290 VAL A CA 1
ATOM 2225 C C . VAL A 1 290 ? 21.369 -2.523 -28.209 1.00 90.19 290 VAL A C 1
ATOM 2227 O O . VAL A 1 290 ? 20.886 -1.907 -27.264 1.00 90.19 290 VAL A O 1
ATOM 2230 N N . PRO A 1 291 ? 22.560 -2.186 -28.740 1.00 90.94 291 PRO A N 1
ATOM 2231 C CA . PRO A 1 291 ? 23.453 -1.210 -28.107 1.00 90.94 291 PRO A CA 1
ATOM 2232 C C . PRO A 1 291 ? 22.787 0.131 -27.774 1.00 90.94 291 PRO A C 1
ATOM 2234 O O . PRO A 1 291 ? 22.988 0.666 -26.693 1.00 90.94 291 PRO A O 1
ATOM 2237 N N . ALA A 1 292 ? 21.925 0.635 -28.665 1.00 90.06 292 ALA A N 1
ATOM 2238 C CA . ALA A 1 292 ? 21.180 1.873 -28.431 1.00 90.06 292 ALA A CA 1
ATOM 2239 C C . ALA A 1 292 ? 20.180 1.767 -27.261 1.00 90.06 292 ALA A C 1
ATOM 2241 O O . ALA A 1 292 ? 19.970 2.737 -26.538 1.00 90.06 292 ALA A O 1
ATOM 2242 N N . TRP A 1 293 ? 19.548 0.603 -27.066 1.00 92.06 293 TRP A N 1
ATOM 2243 C CA . TRP A 1 293 ? 18.610 0.387 -25.960 1.00 92.06 293 TRP A CA 1
ATOM 2244 C C . TRP A 1 293 ? 19.349 0.179 -24.645 1.00 92.06 293 TRP A C 1
ATOM 2246 O O . TRP A 1 293 ? 18.898 0.694 -23.629 1.00 92.06 293 TRP A O 1
ATOM 2256 N N . ASP A 1 294 ? 20.476 -0.532 -24.668 1.00 90.75 294 ASP A N 1
ATOM 2257 C CA . ASP A 1 294 ? 21.333 -0.727 -23.498 1.00 90.75 294 ASP A CA 1
ATOM 2258 C C . ASP A 1 294 ? 21.890 0.613 -22.989 1.00 90.75 294 ASP A C 1
ATOM 2260 O O . ASP A 1 294 ? 21.760 0.942 -21.809 1.00 90.75 294 ASP A O 1
ATOM 2264 N N . GLU A 1 295 ? 22.394 1.453 -23.899 1.00 90.06 295 GLU A N 1
ATOM 2265 C CA . GLU A 1 295 ? 22.863 2.805 -23.578 1.00 90.06 295 GLU A CA 1
ATOM 2266 C C . GLU A 1 295 ? 21.722 3.697 -23.066 1.00 90.06 295 GLU A C 1
ATOM 2268 O O . GLU A 1 295 ? 21.847 4.326 -22.013 1.00 90.06 295 GLU A O 1
ATOM 2273 N N . GLY A 1 296 ? 20.577 3.713 -23.759 1.00 86.56 296 GLY A N 1
ATOM 2274 C CA . GLY A 1 296 ? 19.407 4.493 -23.346 1.00 86.56 296 GLY A CA 1
ATOM 2275 C C . GLY A 1 296 ? 18.829 4.056 -21.996 1.00 86.56 296 GLY A C 1
ATOM 2276 O O . GLY A 1 296 ? 18.270 4.875 -21.262 1.00 86.56 296 GLY A O 1
ATOM 2277 N N . TYR A 1 297 ? 18.985 2.781 -21.641 1.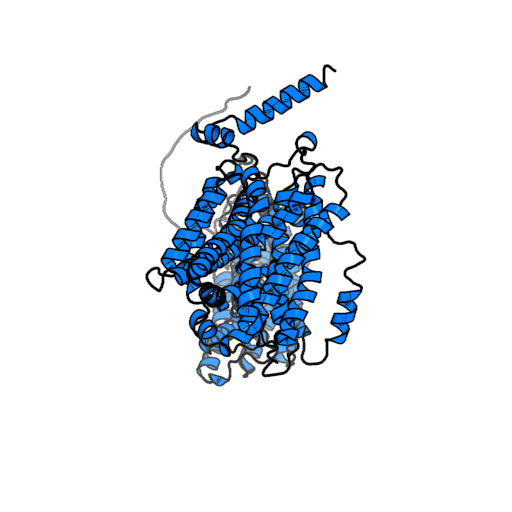00 89.88 297 TYR A N 1
ATOM 2278 C CA . TYR A 1 297 ? 18.495 2.200 -20.395 1.00 89.88 297 TYR A CA 1
ATOM 2279 C C . TYR A 1 297 ? 19.505 2.251 -19.239 1.00 89.88 297 TYR A C 1
ATOM 2281 O O . TYR A 1 297 ? 19.156 1.907 -18.102 1.00 89.88 297 TYR A O 1
ATOM 2289 N N . ALA A 1 298 ? 20.734 2.712 -19.488 1.00 83.94 298 ALA A N 1
ATOM 2290 C CA . ALA A 1 298 ? 21.794 2.783 -18.491 1.00 83.94 298 ALA A CA 1
ATOM 2291 C C . ALA A 1 298 ? 21.324 3.454 -17.183 1.00 83.94 298 ALA A C 1
ATOM 2293 O O . ALA A 1 298 ? 20.596 4.450 -17.175 1.00 83.94 298 ALA A O 1
ATOM 2294 N N . GLY A 1 299 ? 21.715 2.871 -16.044 1.00 76.38 299 GLY A N 1
ATOM 2295 C CA . GLY A 1 299 ? 21.283 3.340 -14.721 1.00 76.38 299 GLY A CA 1
ATOM 2296 C C . GLY A 1 299 ? 19.791 3.125 -14.422 1.00 76.38 299 GLY A C 1
ATOM 2297 O O . GLY A 1 299 ? 19.269 3.719 -13.480 1.00 76.38 299 GLY A O 1
ATOM 2298 N N . GLY A 1 300 ? 19.097 2.293 -15.206 1.00 79.75 300 GLY A N 1
ATOM 2299 C CA . GLY A 1 300 ? 17.680 1.984 -15.027 1.00 79.75 300 GLY A CA 1
ATOM 2300 C C . GLY A 1 300 ? 16.729 3.042 -15.590 1.00 79.75 300 GLY A C 1
ATOM 2301 O O . GLY A 1 300 ? 15.590 3.154 -15.128 1.00 79.75 300 GLY A O 1
ATOM 2302 N N . ASN A 1 301 ? 17.184 3.822 -16.572 1.00 88.56 301 ASN A N 1
ATOM 2303 C CA . ASN A 1 301 ? 16.431 4.910 -17.186 1.00 88.56 301 ASN A CA 1
ATOM 2304 C C . ASN A 1 301 ? 15.362 4.387 -18.163 1.00 88.56 301 ASN A C 1
ATOM 2306 O O . ASN A 1 301 ? 15.592 4.244 -19.363 1.00 88.56 301 ASN A O 1
ATOM 2310 N N . VAL A 1 302 ? 14.153 4.131 -17.660 1.00 90.19 302 VAL A N 1
ATOM 2311 C CA . VAL A 1 302 ? 13.032 3.641 -18.488 1.00 90.19 302 VAL A CA 1
ATOM 2312 C C . VAL A 1 302 ? 12.632 4.658 -19.566 1.00 90.19 302 VAL A C 1
ATOM 2314 O O . VAL A 1 302 ? 12.266 4.274 -20.676 1.00 90.19 302 VAL A O 1
ATOM 2317 N N . GLY A 1 303 ? 12.718 5.956 -19.264 1.00 89.50 303 GLY A N 1
ATOM 2318 C CA . GLY A 1 303 ? 12.406 7.013 -20.227 1.00 89.50 303 GLY A CA 1
ATOM 2319 C C . GLY A 1 303 ? 13.422 7.124 -21.365 1.00 89.50 303 GLY A C 1
ATOM 2320 O O . GLY A 1 303 ? 13.047 7.411 -22.501 1.00 89.50 303 GLY A O 1
ATOM 2321 N N . GLY A 1 304 ? 14.696 6.853 -21.078 1.00 90.31 304 GLY A N 1
ATOM 2322 C CA . GLY A 1 304 ? 15.750 6.745 -22.087 1.00 90.31 304 GLY A CA 1
ATOM 2323 C C . GLY A 1 304 ? 15.595 5.503 -22.963 1.00 90.31 304 GLY A C 1
ATOM 2324 O O . GLY A 1 304 ? 15.747 5.599 -24.174 1.00 90.31 304 GLY A O 1
ATOM 2325 N N . LEU A 1 305 ? 15.166 4.372 -22.394 1.00 92.56 305 LEU A N 1
ATOM 2326 C CA . LEU A 1 305 ? 14.836 3.170 -23.170 1.00 92.56 305 LEU A CA 1
ATOM 2327 C C . LEU A 1 305 ? 13.716 3.428 -24.193 1.00 92.56 305 LEU A C 1
ATOM 2329 O O . LEU A 1 305 ? 13.828 3.032 -25.351 1.00 92.56 305 LEU A O 1
ATOM 2333 N N . LEU A 1 306 ? 12.646 4.119 -23.789 1.00 93.00 306 LEU A N 1
ATOM 2334 C CA . LEU A 1 306 ? 11.545 4.476 -24.692 1.00 93.00 306 LEU A CA 1
ATOM 2335 C C . LEU A 1 306 ? 11.967 5.478 -25.777 1.00 93.00 306 LEU A C 1
ATOM 2337 O O . LEU A 1 306 ? 11.502 5.381 -26.912 1.00 93.00 306 LEU A O 1
ATOM 2341 N N . GLU A 1 307 ? 12.855 6.417 -25.448 1.00 93.19 307 GLU A N 1
ATOM 2342 C CA . GLU A 1 307 ? 13.432 7.345 -26.425 1.00 93.19 307 GLU A CA 1
ATOM 2343 C C . GLU A 1 307 ? 14.301 6.599 -27.447 1.00 93.19 307 GLU A C 1
ATOM 2345 O O . GLU A 1 307 ? 14.085 6.760 -28.648 1.00 93.19 307 GLU A O 1
ATOM 2350 N N . ALA A 1 308 ? 15.154 5.675 -26.995 1.00 91.31 308 ALA A N 1
ATOM 2351 C CA . ALA A 1 308 ? 15.997 4.852 -27.860 1.00 91.31 308 ALA A CA 1
ATOM 2352 C C . ALA A 1 308 ? 15.181 3.966 -28.822 1.00 91.31 308 ALA A C 1
ATOM 2354 O O . ALA A 1 308 ? 15.579 3.735 -29.965 1.00 91.31 308 ALA A O 1
ATOM 2355 N N . MET A 1 309 ? 14.000 3.494 -28.406 1.00 91.25 309 MET A N 1
ATOM 2356 C CA . MET A 1 309 ? 13.067 2.793 -29.302 1.00 91.25 309 MET A CA 1
ATOM 2357 C C . MET A 1 309 ? 12.507 3.697 -30.411 1.00 91.25 309 MET A C 1
ATOM 2359 O O . MET A 1 309 ? 12.230 3.222 -31.514 1.00 91.25 309 MET A O 1
ATOM 2363 N N . LEU A 1 310 ? 12.316 4.985 -30.121 1.00 91.81 310 LEU A N 1
ATOM 2364 C CA . LEU A 1 310 ? 11.748 5.981 -31.034 1.00 91.81 310 LEU A CA 1
ATOM 2365 C C . LEU A 1 310 ? 12.813 6.719 -31.858 1.00 91.81 310 LEU A C 1
ATOM 2367 O O . LEU A 1 310 ? 12.474 7.338 -32.869 1.00 91.81 310 LEU A O 1
ATOM 2371 N N . GLN A 1 311 ? 14.089 6.607 -31.485 1.00 87.81 311 GLN A N 1
ATOM 2372 C CA . GLN A 1 311 ? 15.230 7.221 -32.164 1.00 87.81 311 GLN A CA 1
ATOM 2373 C C . GLN A 1 311 ? 15.254 6.999 -33.692 1.00 87.81 311 GLN A C 1
ATOM 2375 O O . GLN A 1 311 ? 15.537 7.959 -34.415 1.00 87.81 311 GLN A O 1
ATOM 2380 N N . PRO A 1 312 ? 14.904 5.815 -34.250 1.00 87.62 312 PRO A N 1
ATOM 2381 C CA . PRO A 1 312 ? 14.949 5.608 -35.702 1.00 87.62 312 PRO A CA 1
ATOM 2382 C C . PRO A 1 312 ? 13.934 6.453 -36.492 1.00 87.62 312 PRO A C 1
ATOM 2384 O O . PRO A 1 312 ? 14.033 6.551 -37.712 1.00 87.62 312 PRO A O 1
ATOM 2387 N N . VAL A 1 313 ? 12.968 7.079 -35.812 1.00 87.75 313 VAL A N 1
ATOM 2388 C CA . VAL A 1 313 ? 11.987 8.014 -36.392 1.00 87.75 313 VAL A CA 1
ATOM 2389 C C . VAL A 1 313 ? 12.560 9.444 -36.492 1.00 87.75 313 VAL A C 1
ATOM 2391 O O . VAL A 1 313 ? 11.919 10.359 -37.017 1.00 87.75 313 VAL A O 1
ATOM 2394 N N . GLY A 1 314 ? 13.785 9.664 -36.007 1.00 86.75 314 GLY A N 1
ATOM 2395 C CA . GLY A 1 314 ? 14.474 10.950 -36.041 1.00 86.75 314 GLY A CA 1
ATOM 2396 C C . GLY A 1 314 ? 13.786 12.006 -35.172 1.00 86.75 314 GLY A C 1
ATOM 2397 O O . GLY A 1 314 ? 13.268 11.717 -34.095 1.00 86.75 314 GLY A O 1
ATOM 2398 N N . ASN A 1 315 ? 13.738 13.251 -35.651 1.00 87.94 315 ASN A N 1
ATOM 2399 C CA . ASN A 1 315 ? 13.192 14.385 -34.889 1.00 87.94 315 ASN A CA 1
ATOM 2400 C C . ASN A 1 315 ? 11.709 14.229 -34.517 1.00 87.94 315 ASN A C 1
ATOM 2402 O O . ASN A 1 315 ? 11.265 14.781 -33.511 1.00 87.94 315 ASN A O 1
ATOM 2406 N N . PHE A 1 316 ? 10.936 13.468 -35.296 1.00 89.62 316 PHE A N 1
ATOM 2407 C CA . PHE A 1 316 ? 9.554 13.172 -34.927 1.00 89.62 316 PHE A CA 1
ATOM 2408 C C . PHE A 1 316 ? 9.483 12.203 -33.734 1.00 89.62 316 PHE A C 1
ATOM 2410 O O . PHE A 1 316 ? 8.605 12.356 -32.891 1.00 89.62 316 PHE A O 1
ATOM 2417 N N . GLY A 1 317 ? 10.457 11.297 -33.579 1.00 87.56 317 GLY A N 1
ATOM 2418 C CA . GLY A 1 317 ? 10.614 10.456 -32.386 1.00 87.56 317 GLY A CA 1
ATOM 2419 C C . GLY A 1 317 ? 10.771 11.282 -31.107 1.00 87.56 317 GLY A C 1
ATOM 2420 O O . GLY A 1 317 ? 10.068 11.036 -30.134 1.00 87.56 317 GLY A O 1
ATOM 2421 N N . LYS A 1 318 ? 11.573 12.354 -31.146 1.00 89.06 318 LYS A N 1
ATOM 2422 C CA . LYS A 1 318 ? 11.719 13.309 -30.030 1.00 89.06 318 LYS A CA 1
ATOM 2423 C C . LYS A 1 318 ? 10.389 13.949 -29.619 1.00 89.06 318 LYS A C 1
ATOM 2425 O O . LYS A 1 318 ? 10.073 14.017 -28.433 1.00 89.06 318 LYS A O 1
ATOM 2430 N N . PHE A 1 319 ? 9.577 14.370 -30.590 1.00 92.00 319 PHE A N 1
ATOM 2431 C CA . PHE A 1 319 ? 8.231 14.891 -30.327 1.00 92.00 319 PHE A CA 1
ATOM 2432 C C . PHE A 1 319 ? 7.315 13.834 -29.685 1.00 92.00 319 PHE A C 1
ATOM 2434 O O . PHE A 1 319 ? 6.622 14.128 -28.709 1.00 92.00 319 PHE A O 1
ATOM 2441 N N . LEU A 1 320 ? 7.346 12.596 -30.187 1.00 92.38 320 LEU A N 1
ATOM 2442 C CA . LEU A 1 320 ? 6.585 11.475 -29.627 1.00 92.38 320 LEU A CA 1
ATOM 2443 C C . LEU A 1 320 ? 7.007 11.153 -28.184 1.00 92.38 320 LEU A C 1
ATOM 2445 O O . LEU A 1 320 ? 6.143 10.914 -27.342 1.00 92.38 320 LEU A O 1
ATOM 2449 N N . THR A 1 321 ? 8.300 11.217 -27.869 1.00 92.19 321 THR A N 1
ATOM 2450 C CA . THR A 1 321 ? 8.821 11.019 -26.509 1.00 92.19 321 THR A CA 1
ATOM 2451 C C . THR A 1 321 ? 8.332 12.107 -25.546 1.00 92.19 321 THR A C 1
ATOM 2453 O O . THR A 1 321 ? 7.950 11.799 -24.417 1.00 92.19 321 THR A O 1
ATOM 2456 N N . VAL A 1 322 ? 8.237 13.370 -25.983 1.00 92.69 322 VAL A N 1
ATOM 2457 C CA . VAL A 1 322 ? 7.626 14.442 -25.168 1.00 92.69 322 VAL A CA 1
ATOM 2458 C C . VAL A 1 322 ? 6.144 14.157 -24.901 1.00 92.69 322 VAL A C 1
ATOM 2460 O O . VAL A 1 322 ? 5.688 14.294 -23.766 1.00 92.69 322 VAL A O 1
ATOM 2463 N N . LEU A 1 323 ? 5.387 13.711 -25.910 1.00 91.12 323 LEU A N 1
ATOM 2464 C CA . LEU A 1 323 ? 3.989 13.303 -25.713 1.00 91.12 323 LEU A CA 1
ATOM 2465 C C . LEU A 1 323 ? 3.868 12.124 -24.741 1.00 91.12 323 LEU A C 1
ATOM 2467 O O . LEU A 1 323 ? 2.968 12.102 -23.901 1.00 91.12 323 LEU A O 1
ATOM 2471 N N . LEU A 1 324 ? 4.789 11.166 -24.827 1.00 92.50 324 LEU A N 1
ATOM 2472 C CA . LEU A 1 324 ? 4.838 10.016 -23.936 1.00 92.50 324 LEU A CA 1
ATOM 2473 C C . LEU A 1 324 ? 5.151 10.433 -22.498 1.00 92.50 324 LEU A C 1
ATOM 2475 O O . LEU A 1 324 ? 4.492 9.961 -21.577 1.00 92.50 324 LEU A O 1
ATOM 2479 N N . SER A 1 325 ? 6.077 11.371 -22.296 1.00 93.38 325 SER A N 1
ATOM 2480 C CA . SER A 1 325 ? 6.354 11.969 -20.987 1.00 93.38 325 SER A CA 1
ATOM 2481 C C . SER A 1 325 ? 5.096 12.592 -20.370 1.00 93.38 325 SER A C 1
ATOM 2483 O O . SER A 1 325 ? 4.805 12.354 -19.199 1.00 93.38 325 SER A O 1
ATOM 2485 N N . LEU A 1 326 ? 4.288 13.301 -21.163 1.00 91.00 326 LEU A N 1
ATOM 2486 C CA . LEU A 1 326 ? 3.031 13.903 -20.705 1.00 91.00 326 LEU A CA 1
ATOM 2487 C C . LEU A 1 326 ? 1.932 12.877 -20.378 1.00 91.00 326 LEU A C 1
ATOM 2489 O O . LEU A 1 326 ? 0.978 13.232 -19.685 1.00 91.00 326 LEU A O 1
ATOM 2493 N N . SER A 1 327 ? 2.059 11.613 -20.804 1.00 91.19 327 SER A N 1
ATOM 2494 C CA . SER A 1 327 ? 1.079 10.555 -20.494 1.00 91.19 327 SER A CA 1
ATOM 2495 C C . SER A 1 327 ? 0.895 10.331 -18.991 1.00 91.19 327 SER A C 1
ATOM 2497 O O . SER A 1 327 ? -0.204 10.013 -18.539 1.00 91.19 327 SER A O 1
ATOM 2499 N N . VAL A 1 328 ? 1.943 10.556 -18.191 1.00 91.81 328 VAL A N 1
ATOM 2500 C CA . VAL A 1 328 ? 1.888 10.351 -16.736 1.00 91.81 328 VAL A CA 1
ATOM 2501 C C . VAL A 1 328 ? 0.961 11.351 -16.042 1.00 91.81 328 VAL A C 1
ATOM 2503 O O . VAL A 1 328 ? 0.451 11.064 -14.958 1.00 91.81 328 VAL A O 1
ATOM 2506 N N . ALA A 1 329 ? 0.676 12.497 -16.674 1.00 88.94 329 ALA A N 1
ATOM 2507 C CA . ALA A 1 329 ? -0.273 13.477 -16.153 1.00 88.94 329 ALA A CA 1
ATOM 2508 C C . ALA A 1 329 ? -1.700 12.904 -16.075 1.00 88.94 329 ALA A C 1
ATOM 2510 O O . ALA A 1 329 ? -2.417 13.211 -15.122 1.00 88.94 329 ALA A O 1
ATOM 2511 N N . GLY A 1 330 ? -2.076 12.015 -17.006 1.00 86.88 330 GLY A N 1
ATOM 2512 C CA . GLY A 1 330 ? -3.347 11.279 -16.963 1.00 86.88 330 GLY A CA 1
ATOM 2513 C C . GLY A 1 330 ? -3.427 10.221 -15.872 1.00 86.88 330 GLY A C 1
ATOM 2514 O O . GLY A 1 330 ? -4.505 9.770 -15.515 1.00 86.88 330 GLY A O 1
ATOM 2515 N N . ASN A 1 331 ? -2.303 9.871 -15.246 1.00 91.50 331 ASN A N 1
ATOM 2516 C CA . ASN A 1 331 ? -2.325 9.073 -14.027 1.00 91.50 331 ASN A CA 1
ATOM 2517 C C . ASN A 1 331 ? -2.326 9.941 -12.766 1.00 91.50 331 ASN A C 1
ATOM 2519 O O . ASN A 1 331 ? -3.119 9.723 -11.845 1.00 91.50 331 ASN A O 1
ATOM 2523 N N . ILE A 1 332 ? -1.477 10.966 -12.732 1.00 90.56 332 ILE A N 1
ATOM 2524 C CA . ILE A 1 332 ? -1.310 11.824 -11.558 1.00 90.56 332 ILE A CA 1
ATOM 2525 C C . ILE A 1 332 ? -2.583 12.633 -11.273 1.00 90.56 332 ILE A C 1
ATOM 2527 O O . ILE A 1 332 ? -2.990 12.730 -10.116 1.00 90.56 332 ILE A O 1
ATOM 2531 N N . ALA A 1 333 ? -3.252 13.187 -12.289 1.00 87.19 333 ALA A N 1
ATOM 2532 C CA . ALA A 1 333 ? -4.437 14.025 -12.094 1.00 87.19 333 ALA A CA 1
ATOM 2533 C C . ALA A 1 333 ? -5.621 13.296 -11.409 1.00 87.19 333 ALA A C 1
ATOM 2535 O O . ALA A 1 333 ? -6.099 13.796 -10.380 1.00 87.19 333 ALA A O 1
ATOM 2536 N N . PRO A 1 334 ? -6.096 12.124 -11.887 1.00 87.44 334 PRO A N 1
ATOM 2537 C CA . PRO A 1 334 ? -7.143 11.363 -11.194 1.00 87.44 334 PRO A CA 1
ATOM 2538 C C . PRO A 1 334 ? -6.675 10.778 -9.848 1.00 87.44 334 PRO A C 1
ATOM 2540 O O . PRO A 1 334 ? -7.476 10.664 -8.911 1.00 87.44 334 PRO A O 1
ATOM 2543 N N . THR A 1 335 ? -5.381 10.486 -9.689 1.00 90.69 335 THR A N 1
ATOM 2544 C CA . THR A 1 335 ? -4.820 10.066 -8.393 1.00 90.69 335 THR A CA 1
ATOM 2545 C C . THR A 1 335 ? -4.896 11.200 -7.369 1.00 90.69 335 THR A C 1
ATOM 2547 O O . THR A 1 335 ? -5.459 11.020 -6.289 1.00 90.69 335 THR A O 1
ATOM 2550 N N . LEU A 1 336 ? -4.434 12.405 -7.720 1.00 87.56 336 LEU A N 1
ATOM 2551 C CA . LEU A 1 336 ? -4.520 13.596 -6.869 1.00 87.56 336 LEU A CA 1
ATOM 2552 C C . LEU A 1 336 ? -5.971 13.952 -6.529 1.00 87.56 336 LEU A C 1
ATOM 2554 O O . LEU A 1 336 ? -6.242 14.390 -5.410 1.00 87.56 336 LEU A O 1
ATOM 2558 N N . TYR A 1 337 ? -6.914 13.740 -7.453 1.00 85.06 337 TYR A N 1
ATOM 2559 C CA . TYR A 1 337 ? -8.341 13.890 -7.160 1.00 85.06 337 TYR A CA 1
ATOM 2560 C C . TYR A 1 337 ? -8.779 13.000 -5.994 1.00 85.06 337 TYR A C 1
ATOM 2562 O O . TYR A 1 337 ? -9.330 13.498 -5.007 1.00 85.06 337 TYR A O 1
ATOM 2570 N N . SER A 1 338 ? -8.482 11.707 -6.087 1.00 88.44 338 SER A N 1
ATOM 2571 C CA . SER A 1 338 ? -8.867 10.712 -5.085 1.00 88.44 338 SER A CA 1
ATOM 2572 C C . SER A 1 338 ? -8.121 10.917 -3.759 1.00 88.44 338 SER A C 1
ATOM 2574 O O . SER A 1 338 ? -8.702 10.765 -2.684 1.00 88.44 338 SER A O 1
ATOM 2576 N N . MET A 1 339 ? -6.867 11.385 -3.806 1.00 88.25 339 MET A N 1
ATOM 2577 C CA . MET A 1 339 ? -6.100 11.779 -2.616 1.00 88.25 339 MET A CA 1
ATOM 2578 C C . MET A 1 3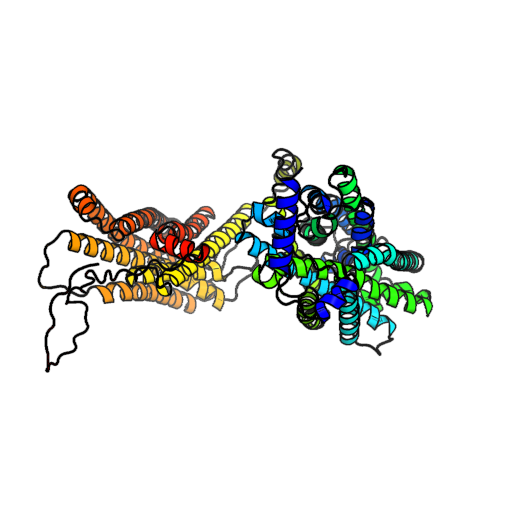39 ? -6.791 12.880 -1.816 1.00 88.25 339 MET A C 1
ATOM 2580 O O . MET A 1 339 ? -6.863 12.796 -0.590 1.00 88.25 339 MET A O 1
ATOM 2584 N N . CYS A 1 340 ? -7.329 13.899 -2.489 1.00 84.00 340 CYS A N 1
ATOM 2585 C CA . CYS A 1 340 ? -8.023 14.990 -1.807 1.00 84.00 340 CYS A CA 1
ATOM 2586 C C . CYS A 1 340 ? -9.271 14.488 -1.069 1.00 84.00 340 CYS A C 1
ATOM 2588 O O . CYS A 1 340 ? -9.536 14.909 0.057 1.00 84.00 340 CYS A O 1
ATOM 2590 N N . LEU A 1 341 ? -10.020 13.572 -1.690 1.00 83.31 341 LEU A N 1
ATOM 2591 C CA . LEU A 1 341 ? -11.193 12.945 -1.079 1.00 83.31 341 LEU A CA 1
ATOM 2592 C C . LEU A 1 341 ? -10.785 12.084 0.122 1.00 83.31 341 LEU A C 1
ATOM 2594 O O . LEU A 1 341 ? -11.410 12.162 1.177 1.00 83.31 341 LEU A O 1
ATOM 2598 N N . ASN A 1 342 ? -9.700 11.322 0.000 1.00 86.50 342 ASN A N 1
ATOM 2599 C CA . ASN A 1 342 ? -9.169 10.497 1.080 1.00 86.50 342 ASN A CA 1
ATOM 2600 C C . ASN A 1 342 ? -8.740 11.332 2.302 1.00 86.50 342 ASN A C 1
ATOM 2602 O O . ASN A 1 342 ? -9.132 11.006 3.422 1.00 86.50 342 ASN A O 1
ATOM 2606 N N . ILE A 1 343 ? -8.038 12.455 2.103 1.00 84.12 343 ILE A N 1
ATOM 2607 C CA . ILE A 1 343 ? -7.622 13.349 3.202 1.00 84.12 343 ILE A CA 1
ATOM 2608 C C . ILE A 1 343 ? -8.831 13.864 3.997 1.00 84.12 343 ILE A C 1
ATOM 2610 O O . ILE A 1 343 ? -8.780 13.933 5.226 1.00 84.12 343 ILE A O 1
ATOM 2614 N N . GLN A 1 344 ? -9.943 14.165 3.323 1.00 80.25 344 GLN A N 1
ATOM 2615 C CA . GLN A 1 344 ? -11.188 14.572 3.983 1.00 80.25 344 GLN A CA 1
ATOM 2616 C C . GLN A 1 344 ? -11.841 13.423 4.775 1.00 80.25 344 GLN A C 1
ATOM 2618 O O . GLN A 1 344 ? -12.499 13.673 5.785 1.00 80.25 344 GLN A O 1
ATOM 2623 N N . VAL A 1 345 ? -11.664 12.162 4.356 1.00 75.62 345 VAL A N 1
ATOM 2624 C CA . VAL A 1 345 ? -12.113 10.988 5.131 1.00 75.62 345 VAL A CA 1
ATOM 2625 C C . VAL A 1 345 ? -11.231 10.770 6.361 1.00 75.62 345 VAL A C 1
ATOM 2627 O O . VAL A 1 345 ? -11.773 10.452 7.423 1.00 75.62 345 VAL A O 1
ATOM 2630 N N . PHE A 1 346 ? -9.915 10.959 6.212 1.00 72.50 346 PHE A N 1
ATOM 2631 C CA . PHE A 1 346 ? -8.895 10.817 7.255 1.00 72.50 346 PHE A CA 1
ATOM 2632 C C . PHE A 1 346 ? -9.043 11.864 8.368 1.00 72.50 346 PHE A C 1
ATOM 2634 O O . PHE A 1 346 ? -9.072 11.502 9.544 1.00 72.50 346 PHE A O 1
ATOM 2641 N N . ILE A 1 347 ? -9.190 13.145 8.012 1.00 77.38 347 ILE A N 1
ATOM 2642 C CA . ILE A 1 347 ? -9.429 14.238 8.964 1.00 77.38 347 ILE A CA 1
ATOM 2643 C C . ILE A 1 347 ? -10.745 14.928 8.585 1.00 77.38 347 ILE A C 1
ATOM 2645 O O . ILE A 1 347 ? -10.747 15.854 7.773 1.00 77.38 347 ILE A O 1
ATOM 2649 N N . PRO A 1 348 ? -11.873 14.533 9.202 1.00 67.25 348 PRO A N 1
ATOM 2650 C CA . PRO A 1 348 ? -13.196 15.050 8.862 1.00 67.25 348 PRO A CA 1
ATOM 2651 C C . PRO A 1 348 ? -13.323 16.570 8.950 1.00 67.25 348 PRO A C 1
ATOM 2653 O O . PRO A 1 348 ? -14.099 17.134 8.198 1.00 67.25 348 PRO A O 1
ATOM 2656 N N . ILE A 1 349 ? -12.543 17.242 9.808 1.00 68.44 349 ILE A N 1
ATOM 2657 C CA . ILE A 1 349 ? -12.526 18.712 9.964 1.00 68.44 349 ILE A CA 1
ATOM 2658 C C . ILE A 1 349 ? -12.007 19.415 8.695 1.00 68.44 349 ILE A C 1
ATOM 2660 O O . ILE A 1 349 ? -12.397 20.543 8.399 1.00 68.44 349 ILE A O 1
ATOM 2664 N N . LEU A 1 350 ? -11.174 18.742 7.899 1.00 71.75 350 LEU A N 1
ATOM 2665 C CA . LEU A 1 350 ? -10.561 19.295 6.691 1.00 71.75 350 LEU A CA 1
ATOM 2666 C C . LEU A 1 350 ? -11.517 19.386 5.488 1.00 71.75 350 LEU A C 1
ATOM 2668 O O . LEU A 1 350 ? -11.114 19.872 4.433 1.00 71.75 350 LEU A O 1
ATOM 2672 N N . TYR A 1 351 ? -12.789 18.999 5.638 1.00 66.06 351 TYR A N 1
ATOM 2673 C CA . TYR A 1 351 ? -13.814 19.158 4.596 1.00 66.06 351 TYR A CA 1
ATOM 2674 C C . TYR A 1 351 ? -14.066 20.623 4.188 1.00 66.06 351 TYR A C 1
ATOM 2676 O O . TYR A 1 351 ? -14.524 20.876 3.075 1.00 66.06 351 TYR A O 1
ATOM 2684 N N . VAL A 1 352 ? -13.756 21.581 5.071 1.00 61.06 352 VAL A N 1
ATOM 2685 C CA . VAL A 1 352 ? -13.914 23.030 4.837 1.00 61.06 352 VAL A CA 1
ATOM 2686 C C . VAL A 1 352 ? -12.822 23.580 3.908 1.00 61.06 352 VAL A C 1
ATOM 2688 O O . VAL A 1 352 ? -12.990 24.628 3.283 1.00 61.06 352 VAL A O 1
ATOM 2691 N N . VAL A 1 353 ? -11.690 22.879 3.797 1.00 66.75 353 VAL A N 1
ATOM 2692 C CA . VAL A 1 353 ? -10.532 23.335 3.027 1.00 66.75 353 VAL A CA 1
ATOM 2693 C C . VAL A 1 353 ? -10.753 23.060 1.532 1.00 66.75 353 VAL A C 1
ATOM 2695 O O . VAL A 1 353 ? -11.082 21.931 1.154 1.00 66.75 353 VAL A O 1
ATOM 2698 N N . PRO A 1 354 ? -10.540 24.057 0.651 1.00 67.81 354 PRO A N 1
ATOM 2699 C CA . PRO A 1 354 ? -10.651 23.862 -0.788 1.00 67.81 354 PRO A CA 1
ATOM 2700 C C . PRO A 1 354 ? -9.745 22.741 -1.315 1.00 67.81 354 PRO A C 1
ATOM 2702 O O . PRO A 1 354 ? -8.550 22.703 -1.028 1.00 67.81 354 PRO A O 1
ATOM 2705 N N . ARG A 1 355 ? -10.310 21.871 -2.162 1.00 71.06 355 ARG A N 1
ATOM 2706 C CA . ARG A 1 355 ? -9.658 20.673 -2.726 1.00 71.06 355 ARG A CA 1
ATOM 2707 C C . ARG A 1 355 ? -8.252 20.930 -3.281 1.00 71.06 355 ARG A C 1
ATOM 2709 O O . ARG A 1 355 ? -7.343 20.151 -3.025 1.00 71.06 355 ARG A O 1
ATOM 2716 N N . TYR A 1 356 ? -8.071 22.026 -4.017 1.00 72.50 356 TYR A N 1
ATOM 2717 C CA . TYR A 1 356 ? -6.807 22.356 -4.679 1.00 72.50 356 TYR A CA 1
ATOM 2718 C C . TYR A 1 356 ? -5.631 22.520 -3.700 1.00 72.50 356 TYR A C 1
ATOM 2720 O O . TYR A 1 356 ? -4.488 22.265 -4.072 1.00 72.50 356 TYR A O 1
ATOM 2728 N N . ILE A 1 357 ? -5.893 22.887 -2.440 1.00 80.25 357 ILE A N 1
ATOM 2729 C CA . ILE A 1 357 ? -4.854 23.009 -1.409 1.00 80.25 357 ILE A CA 1
ATOM 2730 C C . ILE A 1 357 ? -4.235 21.639 -1.118 1.00 80.25 357 ILE A C 1
ATOM 2732 O O . ILE A 1 357 ? -3.017 21.532 -1.003 1.00 80.25 357 ILE A O 1
ATOM 2736 N N . PHE A 1 358 ? -5.041 20.575 -1.080 1.00 82.69 358 PHE A N 1
ATOM 2737 C CA . PHE A 1 358 ? -4.533 19.219 -0.874 1.00 82.69 358 PHE A CA 1
ATOM 2738 C C . PHE A 1 358 ? -3.695 18.723 -2.049 1.00 82.69 358 PHE A C 1
ATOM 2740 O O . PHE A 1 358 ? -2.687 18.064 -1.820 1.00 82.69 358 PHE A O 1
ATOM 2747 N N . SER A 1 359 ? -4.043 19.085 -3.287 1.00 83.44 359 SER A N 1
ATOM 2748 C CA . SER A 1 359 ? -3.221 18.763 -4.462 1.00 83.44 359 SER A CA 1
ATOM 2749 C C . SER A 1 359 ? -1.859 19.468 -4.419 1.00 83.44 359 SER A C 1
ATOM 2751 O O . SER A 1 359 ? -0.845 18.850 -4.743 1.00 83.44 359 SER A O 1
ATOM 2753 N N . ILE A 1 360 ? -1.810 20.723 -3.947 1.00 86.62 360 ILE A N 1
ATOM 2754 C CA . ILE A 1 360 ? -0.552 21.465 -3.745 1.00 86.62 360 ILE A CA 1
ATOM 2755 C C . ILE A 1 360 ? 0.299 20.797 -2.661 1.00 86.62 360 ILE A C 1
ATOM 2757 O O . ILE A 1 360 ? 1.475 20.533 -2.893 1.00 86.62 360 ILE A O 1
ATOM 2761 N N . VAL A 1 361 ? -0.289 20.484 -1.501 1.00 88.12 361 VAL A N 1
ATOM 2762 C CA . VAL A 1 361 ? 0.426 19.825 -0.393 1.00 88.12 361 VAL A CA 1
ATOM 2763 C C . VAL A 1 361 ? 0.933 18.443 -0.809 1.00 88.12 361 VAL A C 1
ATOM 2765 O O . VAL A 1 361 ? 2.092 18.120 -0.564 1.00 88.12 361 VAL A O 1
ATOM 2768 N N . ALA A 1 362 ? 0.105 17.647 -1.487 1.00 87.19 362 ALA A N 1
ATOM 2769 C CA . ALA A 1 362 ? 0.506 16.345 -2.010 1.00 87.19 362 ALA A CA 1
ATOM 2770 C C . ALA A 1 362 ? 1.679 16.475 -2.989 1.00 87.19 362 ALA A C 1
ATOM 2772 O O . ALA A 1 362 ? 2.666 15.759 -2.855 1.00 87.19 362 ALA A O 1
ATOM 2773 N N . THR A 1 363 ? 1.624 17.436 -3.915 1.00 89.56 363 THR A N 1
ATOM 2774 C CA . THR A 1 363 ? 2.717 17.684 -4.870 1.00 89.56 363 THR A CA 1
ATOM 2775 C C . THR A 1 363 ? 3.991 18.154 -4.166 1.00 89.56 363 THR A C 1
ATOM 2777 O O . THR A 1 363 ? 5.079 17.708 -4.520 1.00 89.56 363 THR A O 1
ATOM 2780 N N . ALA A 1 364 ? 3.876 18.988 -3.128 1.00 90.19 364 ALA A N 1
ATOM 2781 C CA . ALA A 1 364 ? 5.011 19.442 -2.325 1.00 90.19 364 ALA A CA 1
ATOM 2782 C C . ALA A 1 364 ? 5.708 18.300 -1.561 1.00 90.19 364 ALA A C 1
ATOM 2784 O O . ALA A 1 364 ? 6.902 18.395 -1.295 1.00 90.19 364 ALA A O 1
ATOM 2785 N N . ILE A 1 365 ? 4.987 17.220 -1.237 1.00 90.31 365 ILE A N 1
ATOM 2786 C CA . ILE A 1 365 ? 5.546 15.997 -0.635 1.00 90.31 365 ILE A CA 1
ATOM 2787 C C . ILE A 1 365 ? 6.122 15.069 -1.714 1.00 90.31 365 ILE A C 1
ATOM 2789 O O . ILE A 1 365 ? 7.228 14.553 -1.566 1.00 90.31 365 ILE A O 1
ATOM 2793 N N . VAL A 1 366 ? 5.385 14.863 -2.809 1.00 91.94 366 VAL A N 1
ATOM 2794 C CA . VAL A 1 366 ? 5.763 13.966 -3.912 1.00 91.94 366 VAL A CA 1
ATOM 2795 C C . VAL A 1 366 ? 7.042 14.435 -4.602 1.00 91.94 366 VAL A C 1
ATOM 2797 O O . VAL A 1 366 ? 7.912 13.616 -4.876 1.00 91.94 366 VAL A O 1
ATOM 2800 N N . LEU A 1 367 ? 7.187 15.737 -4.853 1.00 93.38 367 LEU A N 1
ATOM 2801 C CA . LEU A 1 367 ? 8.309 16.295 -5.607 1.00 93.38 367 LEU A CA 1
ATOM 2802 C C . LEU A 1 367 ? 9.696 15.980 -5.002 1.00 93.38 367 LEU A C 1
ATOM 2804 O O . LEU A 1 367 ? 10.516 15.395 -5.711 1.00 93.38 367 LEU A O 1
ATOM 2808 N N . PRO A 1 368 ? 10.002 16.311 -3.730 1.00 92.19 368 PRO A N 1
ATOM 2809 C CA . PRO A 1 368 ? 11.312 16.009 -3.151 1.00 92.19 368 PRO A CA 1
ATOM 2810 C C . PRO A 1 368 ? 11.573 14.500 -3.062 1.00 92.19 368 PRO A C 1
ATOM 2812 O O . PRO A 1 368 ? 12.692 14.057 -3.316 1.00 92.19 368 PRO A O 1
ATOM 2815 N N . LEU A 1 369 ? 10.544 13.700 -2.762 1.00 90.31 369 LEU A N 1
ATOM 2816 C CA . LEU A 1 369 ? 10.669 12.243 -2.709 1.00 90.31 369 LEU A CA 1
ATOM 2817 C C . LEU A 1 369 ? 10.925 11.635 -4.094 1.00 90.31 369 LEU A C 1
ATOM 2819 O O . LEU A 1 369 ? 11.716 10.703 -4.201 1.00 90.31 369 LEU A O 1
ATOM 2823 N N . ALA A 1 370 ? 10.324 12.182 -5.153 1.00 91.25 370 ALA A N 1
ATOM 2824 C CA . ALA A 1 370 ? 10.589 11.777 -6.531 1.00 91.25 370 ALA A CA 1
ATOM 2825 C C . ALA A 1 370 ? 12.021 12.095 -6.961 1.00 91.25 370 ALA A C 1
ATOM 2827 O O . ALA A 1 370 ? 12.666 11.255 -7.583 1.00 91.25 370 ALA A O 1
ATOM 2828 N N . ILE A 1 371 ? 12.552 13.258 -6.578 1.00 90.06 371 ILE A N 1
ATOM 2829 C CA . ILE A 1 371 ? 13.947 13.617 -6.867 1.00 90.06 371 ILE A CA 1
ATOM 2830 C C . ILE A 1 371 ? 14.896 12.601 -6.218 1.00 90.06 371 ILE A C 1
ATOM 2832 O O . ILE A 1 371 ? 15.732 12.024 -6.909 1.00 90.06 371 ILE A O 1
ATOM 2836 N N . VAL A 1 372 ? 14.722 12.307 -4.925 1.00 88.62 372 VAL A N 1
ATOM 2837 C CA . VAL A 1 372 ? 15.571 11.337 -4.208 1.00 88.62 372 VAL A CA 1
ATOM 2838 C C . VAL A 1 372 ? 15.388 9.913 -4.748 1.00 88.62 372 VAL A C 1
ATOM 2840 O O . VAL A 1 372 ? 16.370 9.211 -4.987 1.00 88.62 372 VAL A O 1
ATOM 2843 N N . GLY A 1 373 ? 14.142 9.492 -4.977 1.00 83.62 373 GLY A N 1
ATOM 2844 C CA . GLY A 1 373 ? 13.804 8.154 -5.469 1.00 83.62 373 GLY A CA 1
ATOM 2845 C C . GLY A 1 373 ? 14.279 7.882 -6.898 1.00 83.62 373 GLY A C 1
ATOM 2846 O O . GLY A 1 373 ? 14.530 6.728 -7.244 1.00 83.62 373 GLY A O 1
ATOM 2847 N N . SER A 1 374 ? 14.473 8.924 -7.716 1.00 83.94 374 SER A N 1
ATOM 2848 C CA . SER A 1 374 ? 14.926 8.783 -9.108 1.00 83.94 374 SER A CA 1
ATOM 2849 C C . SER A 1 374 ? 16.290 8.096 -9.244 1.00 83.94 374 SER A C 1
ATOM 2851 O O . SER A 1 374 ? 16.529 7.410 -10.234 1.00 83.94 374 SER A O 1
ATOM 2853 N N . HIS A 1 375 ? 17.154 8.204 -8.229 1.00 83.00 375 HIS A N 1
ATOM 2854 C CA . HIS A 1 375 ? 18.475 7.570 -8.218 1.00 83.00 375 HIS A CA 1
ATOM 2855 C C . HIS A 1 375 ? 18.437 6.060 -7.934 1.00 83.00 375 HIS A C 1
ATOM 2857 O O . HIS A 1 375 ? 19.420 5.370 -8.190 1.00 83.00 375 HIS A O 1
ATOM 2863 N N . ARG A 1 376 ? 17.332 5.540 -7.383 1.00 82.31 376 ARG A N 1
ATOM 2864 C CA . ARG A 1 376 ? 17.138 4.115 -7.056 1.00 82.31 376 ARG A CA 1
ATOM 2865 C C . ARG A 1 376 ? 15.744 3.662 -7.478 1.00 82.31 376 ARG A C 1
ATOM 2867 O O . ARG A 1 376 ? 14.952 3.184 -6.664 1.00 82.31 376 ARG A O 1
ATOM 2874 N N . PHE A 1 377 ? 15.423 3.872 -8.753 1.00 76.94 377 PHE A N 1
ATOM 2875 C CA . PHE A 1 377 ? 14.070 3.677 -9.271 1.00 76.94 377 PHE A CA 1
ATOM 2876 C C . PHE A 1 377 ? 13.539 2.253 -9.039 1.00 76.94 377 PHE A C 1
ATOM 2878 O O . PHE A 1 377 ? 12.441 2.101 -8.511 1.00 76.94 377 PHE A O 1
ATOM 2885 N N . TYR A 1 378 ? 14.323 1.215 -9.356 1.00 73.75 378 TYR A N 1
ATOM 2886 C CA . TYR A 1 378 ? 13.897 -0.183 -9.206 1.00 73.75 378 TYR A CA 1
ATOM 2887 C C . TYR A 1 378 ? 13.697 -0.612 -7.752 1.00 73.75 378 TYR A C 1
ATOM 2889 O O . TYR A 1 378 ? 12.682 -1.240 -7.444 1.00 73.75 378 TYR A O 1
ATOM 2897 N N . ASP A 1 379 ? 14.591 -0.212 -6.845 1.00 78.19 379 ASP A N 1
ATOM 2898 C CA . ASP A 1 379 ? 14.420 -0.458 -5.407 1.00 78.19 379 ASP A CA 1
ATOM 2899 C C . ASP A 1 379 ? 13.173 0.258 -4.882 1.00 78.19 379 ASP A C 1
ATOM 2901 O O . ASP A 1 379 ? 12.405 -0.299 -4.100 1.00 78.19 379 ASP A O 1
ATOM 2905 N N . THR A 1 380 ? 12.948 1.496 -5.327 1.00 76.38 380 THR A N 1
ATOM 2906 C CA . THR A 1 380 ? 11.769 2.277 -4.945 1.00 76.38 380 THR A CA 1
ATOM 2907 C C . THR A 1 380 ? 10.498 1.598 -5.448 1.00 76.38 380 THR A C 1
ATOM 2909 O O . THR A 1 380 ? 9.568 1.414 -4.670 1.00 76.38 380 THR A O 1
ATOM 2912 N N . LEU A 1 381 ? 10.464 1.176 -6.715 1.00 73.88 381 LEU A N 1
ATOM 2913 C CA . LEU A 1 381 ? 9.312 0.542 -7.356 1.00 73.88 381 LEU A CA 1
ATOM 2914 C C . LEU A 1 381 ? 8.970 -0.819 -6.726 1.00 73.88 381 LEU A C 1
ATOM 2916 O O . LEU A 1 381 ? 7.814 -1.055 -6.380 1.00 73.88 381 LEU A O 1
ATOM 2920 N N . THR A 1 382 ? 9.956 -1.700 -6.537 1.00 72.38 382 THR A N 1
ATOM 2921 C CA . THR A 1 382 ? 9.750 -3.050 -5.975 1.00 72.38 382 THR A CA 1
ATOM 2922 C C . THR A 1 382 ? 9.343 -3.015 -4.502 1.00 72.38 382 THR A C 1
ATOM 2924 O O . THR A 1 382 ? 8.342 -3.635 -4.135 1.00 72.38 382 THR A O 1
ATOM 2927 N N . ASN A 1 383 ? 10.044 -2.243 -3.662 1.00 77.25 383 ASN A N 1
ATOM 2928 C CA . ASN A 1 383 ? 9.699 -2.109 -2.242 1.00 77.25 383 ASN A CA 1
ATOM 2929 C C . ASN A 1 383 ? 8.329 -1.445 -2.051 1.00 77.25 383 ASN A C 1
ATOM 2931 O O . ASN A 1 383 ? 7.551 -1.865 -1.192 1.00 77.25 383 ASN A O 1
ATOM 2935 N N . PHE A 1 384 ? 8.011 -0.437 -2.869 1.00 75.81 384 PHE A N 1
ATOM 2936 C CA . PHE A 1 384 ? 6.714 0.232 -2.842 1.00 75.81 384 PHE A CA 1
ATOM 2937 C C . PHE A 1 384 ? 5.573 -0.723 -3.207 1.00 75.81 384 PHE A C 1
ATOM 2939 O O . PHE A 1 384 ? 4.645 -0.875 -2.412 1.00 75.81 384 PHE A O 1
ATOM 2946 N N . LEU A 1 385 ? 5.654 -1.396 -4.363 1.00 71.88 385 LEU A N 1
ATOM 2947 C CA . LEU A 1 385 ? 4.613 -2.319 -4.832 1.00 71.88 385 LEU A CA 1
ATOM 2948 C C . LEU A 1 385 ? 4.425 -3.510 -3.881 1.00 71.88 385 LEU A C 1
ATOM 2950 O O . LEU A 1 385 ? 3.288 -3.915 -3.625 1.00 71.88 385 LEU A O 1
ATOM 2954 N N . GLY A 1 386 ? 5.518 -4.017 -3.301 1.00 65.81 386 GLY A N 1
ATOM 2955 C CA . GLY A 1 386 ? 5.475 -5.046 -2.265 1.00 65.81 386 GLY A CA 1
ATOM 2956 C C . GLY A 1 386 ? 4.713 -4.582 -1.022 1.00 65.81 386 GLY A C 1
ATOM 2957 O O . GLY A 1 386 ? 3.754 -5.233 -0.615 1.00 65.81 386 GLY A O 1
ATOM 2958 N N . LEU A 1 387 ? 5.081 -3.433 -0.443 1.00 69.12 387 LEU A N 1
ATOM 2959 C CA . LEU A 1 387 ? 4.455 -2.896 0.772 1.00 69.12 387 LEU A CA 1
ATOM 2960 C C . LEU A 1 387 ? 2.958 -2.598 0.584 1.00 69.12 387 LEU A C 1
ATOM 2962 O O . LEU A 1 387 ? 2.143 -2.929 1.450 1.00 69.12 387 LEU A O 1
ATOM 2966 N N . ILE A 1 388 ? 2.581 -1.976 -0.537 1.00 71.38 388 ILE A N 1
ATOM 2967 C CA . ILE A 1 388 ? 1.190 -1.557 -0.760 1.00 71.38 388 ILE A CA 1
ATOM 2968 C C . ILE A 1 388 ? 0.258 -2.724 -1.097 1.00 71.38 388 ILE A C 1
ATOM 2970 O O . ILE A 1 388 ? -0.918 -2.692 -0.729 1.00 71.38 388 ILE A O 1
ATOM 2974 N N . GLY A 1 389 ? 0.777 -3.772 -1.746 1.00 61.06 389 GLY A N 1
ATOM 2975 C CA . GLY A 1 389 ? 0.005 -4.973 -2.054 1.00 61.06 389 GLY A CA 1
ATOM 2976 C C . GLY A 1 389 ? -0.523 -5.656 -0.791 1.00 61.06 389 GLY A C 1
ATOM 2977 O O . GLY A 1 389 ? -1.677 -6.083 -0.758 1.00 61.06 389 GLY A O 1
ATOM 2978 N N . TYR A 1 390 ? 0.270 -5.692 0.288 1.00 66.75 390 TYR A N 1
ATOM 2979 C CA . TYR A 1 390 ? -0.137 -6.327 1.546 1.00 66.75 390 TYR A CA 1
ATOM 2980 C C . TYR A 1 390 ? -1.357 -5.664 2.188 1.00 66.75 390 TYR A C 1
ATOM 2982 O O . TYR A 1 390 ? -2.281 -6.369 2.594 1.00 66.75 390 TYR A O 1
ATOM 2990 N N . TRP A 1 391 ? -1.407 -4.331 2.269 1.00 68.12 391 TRP A N 1
ATOM 2991 C CA . TRP A 1 391 ? -2.534 -3.669 2.937 1.00 68.12 391 TRP A CA 1
ATOM 2992 C C . TRP A 1 391 ? -3.788 -3.616 2.061 1.00 68.12 391 TRP A C 1
ATOM 2994 O O . TRP A 1 391 ? -4.901 -3.722 2.579 1.00 68.12 391 TRP A O 1
ATOM 3004 N N . ALA A 1 392 ? -3.636 -3.485 0.740 1.00 64.75 392 ALA A N 1
ATOM 3005 C CA . ALA A 1 392 ? -4.782 -3.422 -0.160 1.00 64.75 392 ALA A CA 1
ATOM 3006 C C . ALA A 1 392 ? -5.578 -4.744 -0.143 1.00 64.75 392 ALA A C 1
ATOM 3008 O O . ALA A 1 392 ? -6.807 -4.729 -0.205 1.00 64.75 392 ALA A O 1
ATOM 3009 N N . ASN A 1 393 ? -4.900 -5.877 0.075 1.00 62.56 393 ASN A N 1
ATOM 3010 C CA . ASN A 1 393 ? -5.544 -7.170 0.326 1.00 62.56 393 ASN A CA 1
ATOM 3011 C C . ASN A 1 393 ? -6.358 -7.199 1.634 1.00 62.56 393 ASN A C 1
ATOM 3013 O O . ASN A 1 393 ? -7.436 -7.793 1.672 1.00 62.56 393 ASN A O 1
ATOM 3017 N N . ILE A 1 394 ? -5.892 -6.525 2.692 1.00 59.59 394 ILE A N 1
ATOM 3018 C CA . ILE A 1 394 ? -6.622 -6.422 3.969 1.00 59.59 394 ILE A CA 1
ATOM 3019 C C . ILE A 1 394 ? -7.939 -5.662 3.765 1.00 59.59 394 ILE A C 1
ATOM 3021 O O . ILE A 1 394 ? -8.989 -6.112 4.226 1.00 59.59 394 ILE A O 1
ATOM 3025 N N . LEU A 1 395 ? -7.914 -4.558 3.008 1.00 58.53 395 LEU A N 1
ATOM 3026 C CA . LEU A 1 395 ? -9.122 -3.799 2.661 1.00 58.53 395 LEU A CA 1
ATOM 3027 C C . LEU A 1 395 ? -10.166 -4.675 1.945 1.00 58.53 395 LEU A C 1
ATOM 3029 O O . LEU A 1 395 ? -11.361 -4.554 2.214 1.00 58.53 395 LEU A O 1
ATOM 3033 N N . LEU A 1 396 ? -9.719 -5.571 1.061 1.00 57.69 396 LEU A N 1
ATOM 3034 C CA . LEU A 1 396 ? -10.600 -6.498 0.351 1.00 57.69 396 LEU A CA 1
ATOM 3035 C C . LEU A 1 396 ? -11.190 -7.571 1.270 1.00 57.69 396 LEU A C 1
ATOM 3037 O O . LEU A 1 396 ? -12.376 -7.873 1.140 1.00 57.69 396 LEU A O 1
ATOM 3041 N N . SER A 1 397 ? -10.407 -8.102 2.213 1.00 47.88 397 SER A N 1
ATOM 3042 C CA . SER A 1 397 ? -10.858 -9.159 3.132 1.00 47.88 397 SER A CA 1
ATOM 3043 C C . SER A 1 397 ? -11.986 -8.730 4.081 1.00 47.88 397 SER A C 1
ATOM 3045 O O . SER A 1 397 ? -12.821 -9.554 4.441 1.00 47.88 397 SER A O 1
ATOM 3047 N N . GLU A 1 398 ? -12.044 -7.441 4.426 1.00 45.41 398 GLU A N 1
ATOM 3048 C CA . GLU A 1 398 ? -13.007 -6.870 5.383 1.00 45.41 398 GLU A CA 1
ATOM 3049 C C . GLU A 1 398 ? -14.169 -6.127 4.704 1.00 45.41 398 GLU A C 1
ATOM 3051 O O . GLU A 1 398 ? -15.181 -5.801 5.331 1.00 45.41 398 GLU A O 1
ATOM 3056 N N . SER A 1 399 ? -14.054 -5.823 3.407 1.00 42.66 399 SER A N 1
ATOM 3057 C CA . SER A 1 399 ? -15.180 -5.295 2.636 1.00 42.66 399 SER A CA 1
ATOM 3058 C C . SER A 1 399 ? -16.335 -6.315 2.647 1.00 42.66 399 SER A C 1
ATOM 3060 O O . SER A 1 399 ? -16.071 -7.518 2.672 1.00 42.66 399 SER A O 1
ATOM 3062 N N . PRO A 1 400 ? -17.624 -5.913 2.584 1.00 43.22 400 PRO A N 1
ATOM 3063 C CA . PRO A 1 400 ? -18.761 -6.851 2.569 1.00 43.22 400 PRO A CA 1
ATOM 3064 C C . PRO A 1 400 ? -18.787 -7.818 1.357 1.00 43.22 400 PRO A C 1
ATOM 3066 O O . PRO A 1 400 ? -19.758 -8.545 1.150 1.00 43.22 400 PRO A O 1
ATOM 3069 N N . VAL A 1 401 ? -17.696 -7.884 0.585 1.00 43.44 401 VAL A N 1
ATOM 3070 C CA . VAL A 1 401 ? -17.332 -8.838 -0.475 1.00 43.44 401 VAL A CA 1
ATOM 3071 C C . VAL A 1 401 ? -17.032 -10.243 0.077 1.00 43.44 401 VAL A C 1
ATOM 3073 O O . VAL A 1 401 ? -16.238 -10.990 -0.477 1.00 43.44 401 VAL A O 1
ATOM 3076 N N . SER A 1 402 ? -17.742 -10.691 1.108 1.00 30.72 402 SER A N 1
ATOM 3077 C CA . SER A 1 402 ? -17.839 -12.121 1.406 1.00 30.72 402 SER A CA 1
ATOM 3078 C C . SER A 1 402 ? -19.172 -12.667 0.871 1.00 30.72 402 SER A C 1
ATOM 3080 O O . SER A 1 402 ? -20.109 -12.883 1.651 1.00 30.72 402 SER A O 1
ATOM 3082 N N . PRO A 1 403 ? -19.303 -13.002 -0.430 1.00 33.28 403 PRO A N 1
ATOM 3083 C CA . PRO A 1 403 ? -20.166 -14.110 -0.780 1.00 33.28 403 PRO A CA 1
ATOM 3084 C C . PRO A 1 403 ? -19.493 -15.363 -0.211 1.00 33.28 403 PRO A C 1
ATOM 3086 O O . PRO A 1 403 ? -18.466 -15.820 -0.713 1.00 33.28 403 PRO A O 1
ATOM 3089 N N . LYS A 1 404 ? -20.086 -15.904 0.858 1.00 35.97 404 LYS A N 1
ATOM 3090 C CA . LYS A 1 404 ? -19.691 -17.101 1.629 1.00 35.97 404 LYS A CA 1
ATOM 3091 C C . LYS A 1 404 ? -19.502 -18.404 0.810 1.00 35.97 404 LYS A C 1
ATOM 3093 O O . LYS A 1 404 ? -19.598 -19.485 1.378 1.00 35.97 404 LYS A O 1
ATOM 3098 N N . LYS A 1 405 ? -19.287 -18.362 -0.510 1.00 33.12 405 LYS A N 1
ATOM 3099 C CA . LYS A 1 405 ? -19.239 -19.554 -1.375 1.00 33.12 405 LYS A CA 1
ATOM 3100 C C . LYS A 1 405 ? -18.192 -19.571 -2.499 1.00 33.12 405 LYS A C 1
ATOM 3102 O O . LYS A 1 405 ? -18.079 -20.611 -3.128 1.00 33.12 405 LYS A O 1
ATOM 3107 N N . ILE A 1 406 ? -17.413 -18.512 -2.757 1.00 31.55 406 ILE A N 1
ATOM 3108 C CA . ILE A 1 406 ? -16.442 -18.534 -3.884 1.00 31.55 406 ILE A CA 1
ATOM 3109 C C . ILE A 1 406 ? -14.979 -18.612 -3.413 1.00 31.55 406 ILE A C 1
ATOM 3111 O O . ILE A 1 406 ? -14.163 -19.274 -4.048 1.00 31.55 406 ILE A O 1
ATOM 3115 N N . ALA A 1 407 ? -14.652 -18.047 -2.248 1.00 31.00 407 ALA A N 1
ATOM 3116 C CA . ALA A 1 407 ? -13.296 -18.086 -1.691 1.00 31.00 407 ALA A CA 1
ATOM 3117 C C . ALA A 1 407 ? -12.761 -19.486 -1.291 1.00 31.00 407 ALA A C 1
ATOM 3119 O O . ALA A 1 407 ? -11.557 -19.696 -1.444 1.00 31.00 407 ALA A O 1
ATOM 3120 N N . PRO A 1 408 ? -13.568 -20.472 -0.832 1.00 33.97 408 PRO A N 1
ATOM 3121 C CA . PRO A 1 408 ? -12.992 -21.747 -0.409 1.00 33.97 408 PRO A CA 1
ATOM 3122 C C . PRO A 1 408 ? -12.683 -22.724 -1.556 1.00 33.97 408 PRO A C 1
ATOM 3124 O O . PRO A 1 408 ? -11.974 -23.692 -1.318 1.00 33.97 408 PRO A O 1
ATOM 3127 N N . MET A 1 409 ? -13.175 -22.511 -2.785 1.00 30.72 409 MET A N 1
ATOM 3128 C CA . MET A 1 409 ? -13.196 -23.591 -3.790 1.00 30.72 409 MET A CA 1
ATOM 3129 C C . MET A 1 409 ? -11.946 -23.694 -4.683 1.00 30.72 409 MET A C 1
ATOM 3131 O O . MET A 1 409 ? -11.735 -24.731 -5.294 1.00 30.72 409 MET A O 1
ATOM 3135 N N . ILE A 1 410 ? -11.108 -22.656 -4.786 1.00 31.41 410 ILE A N 1
ATOM 3136 C CA . ILE A 1 410 ? -9.925 -22.691 -5.682 1.00 31.41 410 ILE A CA 1
ATOM 3137 C C . ILE A 1 410 ? -8.626 -22.379 -4.930 1.00 31.41 410 ILE A C 1
ATOM 3139 O O . ILE A 1 410 ? -7.594 -22.987 -5.194 1.00 31.41 410 ILE A O 1
ATOM 3143 N N . ILE A 1 411 ? -8.679 -21.503 -3.925 1.00 34.44 411 ILE A N 1
ATOM 3144 C CA . ILE A 1 411 ? -7.514 -21.177 -3.090 1.00 34.44 411 ILE A CA 1
ATOM 3145 C C . ILE A 1 411 ? -7.260 -22.280 -2.049 1.00 34.44 411 ILE A C 1
ATOM 3147 O O . ILE A 1 411 ? -6.107 -22.576 -1.749 1.00 34.44 411 ILE A O 1
ATOM 3151 N N . GLY A 1 412 ? -8.316 -22.945 -1.561 1.00 34.09 412 GLY A N 1
ATOM 3152 C CA . GLY A 1 412 ? -8.207 -24.057 -0.612 1.00 34.09 412 GLY A CA 1
ATOM 3153 C C . GLY A 1 412 ? -7.532 -25.301 -1.195 1.00 34.09 412 GLY A C 1
ATOM 3154 O O . GLY A 1 412 ? -6.718 -25.911 -0.516 1.00 34.09 412 GLY A O 1
ATOM 3155 N N . GLU A 1 413 ? -7.795 -25.631 -2.464 1.00 30.78 413 GLU A N 1
ATOM 3156 C CA . GLU A 1 413 ? -7.266 -26.843 -3.111 1.00 30.78 413 GLU A CA 1
ATOM 3157 C C . GLU A 1 413 ? -5.845 -26.642 -3.686 1.00 30.78 413 GLU A C 1
ATOM 3159 O O . GLU A 1 413 ? -5.043 -27.576 -3.716 1.00 30.78 413 GLU A O 1
ATOM 3164 N N . LEU A 1 414 ? -5.497 -25.414 -4.106 1.00 29.62 414 LEU A N 1
ATOM 3165 C CA . LEU A 1 414 ? -4.159 -25.077 -4.620 1.00 29.62 414 LEU A CA 1
ATOM 3166 C C . LEU A 1 414 ? -3.144 -24.796 -3.504 1.00 29.62 414 LEU A C 1
ATOM 3168 O O . LEU A 1 414 ? -1.980 -25.174 -3.642 1.00 29.62 414 LEU A O 1
ATOM 3172 N N . LEU A 1 415 ? -3.569 -24.217 -2.373 1.00 34.16 415 LEU A N 1
ATOM 3173 C CA . LEU A 1 415 ? -2.700 -24.090 -1.196 1.00 34.16 415 LEU A CA 1
ATOM 3174 C C . LEU A 1 415 ? -2.386 -25.452 -0.566 1.00 34.16 415 LEU A C 1
ATOM 3176 O O . LEU A 1 415 ? -1.300 -25.621 -0.022 1.00 34.16 415 LEU A O 1
ATOM 3180 N N . HIS A 1 416 ? -3.274 -26.441 -0.709 1.00 35.50 416 HIS A N 1
ATOM 3181 C CA . HIS A 1 416 ? -3.079 -27.766 -0.117 1.00 35.50 416 HIS A CA 1
ATOM 3182 C C . HIS A 1 416 ? -2.079 -28.660 -0.873 1.00 35.50 416 HIS A C 1
ATOM 3184 O O . HIS A 1 416 ? -1.636 -29.667 -0.322 1.00 35.50 416 HIS A O 1
ATOM 3190 N N . ARG A 1 417 ? -1.720 -28.324 -2.125 1.00 30.08 417 ARG A N 1
ATOM 3191 C CA . ARG A 1 417 ? -0.791 -29.119 -2.961 1.00 30.08 417 ARG A CA 1
ATOM 3192 C C . ARG A 1 417 ? 0.577 -28.479 -3.206 1.00 30.08 417 ARG A C 1
ATOM 3194 O O . ARG A 1 417 ? 1.461 -29.167 -3.705 1.00 30.08 417 ARG A O 1
ATOM 3201 N N . ALA A 1 418 ? 0.777 -27.215 -2.830 1.00 28.84 418 ALA A N 1
ATOM 3202 C CA . ALA A 1 418 ? 2.090 -26.557 -2.861 1.00 28.84 418 ALA A CA 1
ATOM 3203 C C . ALA A 1 418 ? 2.857 -26.653 -1.520 1.00 28.84 418 ALA A C 1
ATOM 3205 O O . ALA A 1 418 ? 3.985 -26.179 -1.415 1.00 28.84 418 ALA A O 1
ATOM 3206 N N . GLU A 1 419 ? 2.271 -27.278 -0.494 1.00 34.06 419 GLU A N 1
ATOM 3207 C CA . GLU A 1 419 ? 2.875 -27.486 0.831 1.00 34.06 419 GLU A CA 1
ATOM 3208 C C . GLU A 1 419 ? 3.779 -28.734 0.863 1.00 34.06 419 GLU A C 1
ATOM 3210 O O . GLU A 1 419 ? 3.526 -29.691 1.593 1.00 34.06 419 GLU A O 1
ATOM 3215 N N . ALA A 1 420 ? 4.862 -28.735 0.080 1.00 29.88 420 ALA A N 1
ATOM 3216 C CA . ALA A 1 420 ? 5.894 -29.769 0.175 1.00 29.88 420 ALA A CA 1
ATOM 3217 C C . ALA A 1 420 ? 7.314 -29.174 0.151 1.00 29.88 420 ALA A C 1
ATOM 3219 O O . ALA A 1 420 ? 7.942 -29.071 -0.899 1.00 29.88 420 ALA A O 1
ATOM 3220 N N . SER A 1 421 ? 7.772 -28.828 1.363 1.00 28.81 421 SER A N 1
ATOM 3221 C CA . SER A 1 421 ? 9.150 -28.873 1.903 1.00 28.81 421 SER A CA 1
ATOM 3222 C C . SER A 1 421 ? 9.682 -27.550 2.475 1.00 28.81 421 SER A C 1
ATOM 3224 O O . SER A 1 421 ? 9.966 -26.604 1.751 1.00 28.81 421 SER A O 1
ATOM 322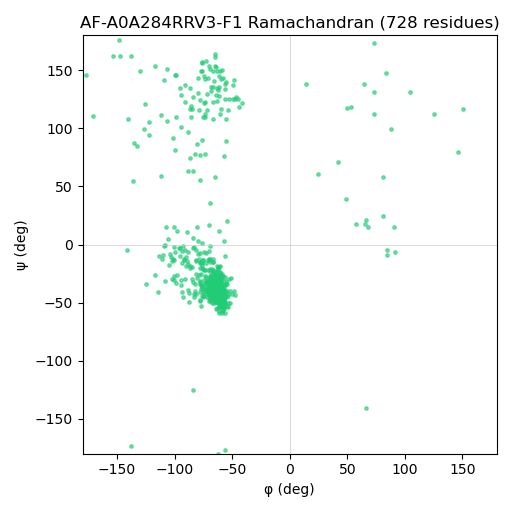6 N N . TYR A 1 422 ? 9.863 -27.582 3.806 1.00 31.59 422 TYR A N 1
ATOM 3227 C CA . TYR A 1 422 ? 10.298 -26.555 4.772 1.00 31.59 422 TYR A CA 1
ATOM 3228 C C . TYR A 1 422 ? 9.282 -25.434 5.121 1.00 31.59 422 TYR A C 1
ATOM 3230 O O . TYR A 1 422 ? 8.555 -24.907 4.288 1.00 31.59 422 TYR A O 1
ATOM 3238 N N . THR A 1 423 ? 9.102 -25.177 6.423 1.00 44.25 423 THR A N 1
ATOM 3239 C CA . THR A 1 423 ? 7.794 -25.121 7.117 1.00 44.25 423 THR A CA 1
ATOM 3240 C C . THR A 1 423 ? 7.077 -23.754 7.119 1.00 44.25 423 THR A C 1
ATOM 3242 O O . THR A 1 423 ? 7.216 -22.936 8.028 1.00 44.25 423 THR A O 1
ATOM 3245 N N . GLY A 1 424 ? 6.134 -23.543 6.189 1.00 51.84 424 GLY A N 1
ATOM 3246 C CA . GLY A 1 424 ? 5.221 -22.380 6.169 1.00 51.84 424 GLY A CA 1
ATOM 3247 C C . GLY A 1 424 ? 4.363 -22.163 7.436 1.00 51.84 424 GLY A C 1
ATOM 3248 O O . GLY A 1 424 ? 3.724 -21.119 7.582 1.00 51.84 424 GLY A O 1
ATOM 3249 N N . SER A 1 425 ? 4.329 -23.114 8.376 1.00 54.97 425 SER A N 1
ATOM 3250 C CA . SER A 1 425 ? 3.719 -22.940 9.705 1.00 54.97 425 SER A CA 1
ATOM 3251 C C . SER A 1 425 ? 4.520 -21.981 10.594 1.00 54.97 425 SER A C 1
ATOM 3253 O O . SER A 1 425 ? 3.933 -21.150 11.279 1.00 54.97 425 SER A O 1
ATOM 3255 N N . GLU A 1 426 ? 5.851 -22.042 10.573 1.00 58.47 426 GLU A N 1
ATOM 3256 C CA . GLU A 1 426 ? 6.703 -21.267 11.488 1.00 58.47 426 GLU A CA 1
ATOM 3257 C C . GLU A 1 426 ? 6.709 -19.780 11.137 1.00 58.47 426 GLU A C 1
ATOM 3259 O O . GLU A 1 426 ? 6.627 -18.930 12.024 1.00 58.47 426 GLU A O 1
ATOM 3264 N N . ARG A 1 427 ? 6.679 -19.453 9.838 1.00 63.41 427 ARG A N 1
ATOM 3265 C CA . ARG A 1 427 ? 6.535 -18.071 9.356 1.00 63.41 427 ARG A CA 1
ATOM 3266 C C . ARG A 1 427 ? 5.185 -17.466 9.747 1.00 63.41 427 ARG A C 1
ATOM 3268 O O . ARG A 1 427 ? 5.130 -16.314 10.169 1.00 63.41 427 ARG A O 1
ATOM 3275 N N . ARG A 1 428 ? 4.101 -18.250 9.669 1.00 71.69 428 ARG A N 1
ATOM 3276 C CA . ARG A 1 428 ? 2.768 -17.844 10.151 1.00 71.69 428 ARG A CA 1
ATOM 3277 C C . ARG A 1 428 ? 2.774 -17.606 11.663 1.00 71.69 428 ARG A C 1
ATOM 3279 O O . ARG A 1 428 ? 2.247 -16.594 12.118 1.00 71.69 428 ARG A O 1
ATOM 3286 N N . CYS A 1 429 ? 3.415 -18.487 12.433 1.00 67.88 429 CYS A N 1
ATOM 3287 C CA . CYS A 1 429 ? 3.557 -18.325 13.880 1.00 67.88 429 CYS A CA 1
ATOM 3288 C C . CYS A 1 429 ? 4.406 -17.100 14.256 1.00 67.88 429 CYS A C 1
ATOM 3290 O O . CYS A 1 429 ? 4.059 -16.408 15.207 1.00 67.88 429 CYS A O 1
ATOM 3292 N N . LEU A 1 430 ? 5.467 -16.793 13.506 1.00 71.56 430 LEU A N 1
ATOM 3293 C CA . LEU A 1 430 ? 6.293 -15.600 13.715 1.00 71.56 430 LEU A CA 1
ATOM 3294 C C . LEU A 1 430 ? 5.497 -14.309 13.484 1.00 71.56 430 LEU A C 1
ATOM 3296 O O . LEU A 1 430 ? 5.530 -13.399 14.310 1.00 71.56 430 LEU A O 1
ATOM 3300 N N . VAL A 1 431 ? 4.755 -14.235 12.375 1.00 76.69 431 VAL A N 1
ATOM 3301 C CA . VAL A 1 431 ? 3.910 -13.071 12.072 1.00 76.69 431 VAL A CA 1
ATOM 3302 C C . VAL A 1 431 ? 2.839 -12.902 13.147 1.00 76.69 431 VAL A C 1
ATOM 3304 O O . VAL A 1 431 ? 2.676 -11.806 13.680 1.00 76.69 431 VAL A O 1
ATOM 3307 N N . ALA A 1 432 ? 2.153 -13.984 13.524 1.00 79.25 432 ALA A N 1
ATOM 3308 C CA . ALA A 1 432 ? 1.156 -13.949 14.589 1.00 79.25 432 ALA A CA 1
ATOM 3309 C C . ALA A 1 432 ? 1.762 -13.515 15.935 1.00 79.25 432 ALA A C 1
ATOM 3311 O O . ALA A 1 432 ? 1.160 -12.710 16.643 1.00 79.25 432 ALA A O 1
ATOM 3312 N N . PHE A 1 433 ? 2.972 -13.974 16.265 1.00 79.81 433 PHE A N 1
ATOM 3313 C CA . PHE A 1 433 ? 3.694 -13.552 17.462 1.00 79.81 433 PHE A CA 1
ATOM 3314 C C . PHE A 1 433 ? 3.955 -12.040 17.479 1.00 79.81 433 PHE A C 1
ATOM 3316 O O . PHE A 1 433 ? 3.593 -11.378 18.451 1.00 79.81 433 PHE A O 1
ATOM 3323 N N . TYR A 1 434 ? 4.504 -11.468 16.401 1.00 82.00 434 TYR A N 1
ATOM 3324 C CA . TYR A 1 434 ? 4.754 -10.023 16.340 1.00 82.00 434 TYR A CA 1
ATOM 3325 C C . TYR A 1 434 ? 3.466 -9.198 16.339 1.00 82.00 434 TYR A C 1
ATOM 3327 O O . TYR A 1 434 ? 3.409 -8.168 17.007 1.00 82.00 434 TYR A O 1
ATOM 3335 N N . VAL A 1 435 ? 2.411 -9.653 15.659 1.00 82.62 435 VAL A N 1
ATOM 3336 C CA . VAL A 1 435 ? 1.104 -8.975 15.684 1.00 82.62 435 VAL A CA 1
ATOM 3337 C C . VAL A 1 435 ? 0.547 -8.922 17.106 1.00 82.62 435 VAL A C 1
ATOM 3339 O O . VAL A 1 435 ? 0.105 -7.859 17.547 1.00 82.62 435 VAL A O 1
ATOM 3342 N N . LEU A 1 436 ? 0.606 -10.029 17.850 1.00 83.31 436 LEU A N 1
ATOM 3343 C CA . LEU A 1 436 ? 0.149 -10.075 19.240 1.00 83.31 436 LEU A CA 1
ATOM 3344 C C . LEU A 1 436 ? 0.967 -9.133 20.141 1.00 83.31 436 LEU A C 1
ATOM 3346 O O . LEU A 1 436 ? 0.382 -8.373 20.916 1.00 83.31 436 LEU A O 1
ATOM 3350 N N . GLN A 1 437 ? 2.296 -9.115 19.987 1.00 85.62 437 GLN A N 1
ATOM 3351 C CA . GLN A 1 437 ? 3.189 -8.246 20.763 1.00 85.62 437 GLN A CA 1
ATOM 3352 C C . GLN A 1 437 ? 2.971 -6.756 20.465 1.00 85.62 437 GLN A C 1
ATOM 3354 O O . GLN A 1 437 ? 2.840 -5.957 21.393 1.00 85.62 437 GLN A O 1
ATOM 3359 N N . LEU A 1 438 ? 2.867 -6.373 19.189 1.00 85.75 438 LEU A N 1
ATOM 3360 C CA . LEU A 1 438 ? 2.630 -4.983 18.782 1.00 85.75 438 LEU A CA 1
ATOM 3361 C C . LEU A 1 438 ? 1.238 -4.492 19.190 1.00 85.75 438 LEU A C 1
ATOM 3363 O O . LEU A 1 438 ? 1.090 -3.356 19.642 1.00 85.75 438 LEU A O 1
ATOM 3367 N N . THR A 1 439 ? 0.220 -5.349 19.090 1.00 85.19 439 THR A N 1
ATOM 3368 C CA . THR A 1 439 ? -1.134 -5.016 19.562 1.00 85.19 439 THR A CA 1
ATOM 3369 C C . THR A 1 439 ? -1.135 -4.802 21.076 1.00 85.19 439 THR A C 1
ATOM 3371 O O . THR A 1 439 ? -1.721 -3.834 21.566 1.00 85.19 439 THR A O 1
ATOM 3374 N N . GLY A 1 440 ? -0.425 -5.659 21.817 1.00 84.56 440 GLY A N 1
ATOM 3375 C CA . GLY A 1 440 ? -0.190 -5.488 23.249 1.00 84.56 440 GLY A CA 1
ATOM 3376 C C . GLY A 1 440 ? 0.513 -4.167 23.573 1.00 84.56 440 GLY A C 1
ATOM 3377 O O . GLY A 1 440 ? 0.039 -3.428 24.433 1.00 84.56 440 GLY A O 1
ATOM 3378 N N . PHE A 1 441 ? 1.584 -3.831 22.849 1.00 90.06 441 PHE A N 1
ATOM 3379 C CA . PHE A 1 441 ? 2.336 -2.583 23.021 1.00 90.06 441 PHE A CA 1
ATOM 3380 C C . PHE A 1 441 ? 1.442 -1.349 22.866 1.00 90.06 441 PHE A C 1
ATOM 3382 O O . PHE A 1 441 ? 1.364 -0.518 23.773 1.00 90.06 441 PHE A O 1
ATOM 3389 N N . VAL A 1 442 ? 0.725 -1.252 21.741 1.00 89.81 442 VAL A N 1
ATOM 3390 C CA . VAL A 1 442 ? -0.153 -0.110 21.448 1.00 89.81 442 VAL A CA 1
ATOM 3391 C C . VAL A 1 442 ? -1.264 -0.003 22.492 1.00 89.81 442 VAL A C 1
ATOM 3393 O O . VAL A 1 442 ? -1.504 1.079 23.027 1.00 89.81 442 VAL A O 1
ATOM 3396 N N . GLY A 1 443 ? -1.913 -1.120 22.834 1.00 87.31 443 GLY A N 1
ATOM 3397 C CA . GLY A 1 443 ? -2.985 -1.129 23.828 1.00 87.31 443 GLY A CA 1
ATOM 3398 C C . GLY A 1 443 ? -2.513 -0.697 25.218 1.00 87.31 443 GLY A C 1
ATOM 3399 O O . GLY A 1 443 ? -3.162 0.133 25.857 1.00 87.31 443 GLY A O 1
ATOM 3400 N N . LEU A 1 444 ? -1.366 -1.201 25.682 1.00 90.62 444 LEU A N 1
ATOM 3401 C CA . LEU A 1 444 ? -0.804 -0.837 26.987 1.00 90.62 444 LEU A CA 1
ATOM 3402 C C . LEU A 1 444 ? -0.339 0.619 27.025 1.00 90.62 444 LEU A C 1
ATOM 3404 O O . LEU A 1 444 ? -0.531 1.283 28.044 1.00 90.62 444 LEU A O 1
ATOM 3408 N N . LEU A 1 445 ? 0.208 1.138 25.923 1.00 91.75 445 LEU A N 1
ATOM 3409 C CA . LEU A 1 445 ? 0.601 2.541 25.813 1.00 91.75 445 LEU A CA 1
ATOM 3410 C C . LEU A 1 445 ? -0.616 3.469 25.921 1.00 91.75 445 LEU A C 1
ATOM 3412 O O . LEU A 1 445 ? -0.582 4.439 26.676 1.00 91.75 445 LEU A O 1
ATOM 3416 N N . ILE A 1 446 ? -1.718 3.146 25.237 1.00 89.50 446 ILE A N 1
ATOM 3417 C CA . ILE A 1 446 ? -2.973 3.908 25.340 1.00 89.50 446 ILE A CA 1
ATOM 3418 C C . ILE A 1 446 ? -3.508 3.871 26.779 1.00 89.50 446 ILE A C 1
ATOM 3420 O O . ILE A 1 446 ? -3.904 4.909 27.316 1.00 89.50 446 ILE A O 1
ATOM 3424 N N . ILE A 1 447 ? -3.497 2.700 27.425 1.00 89.00 447 ILE A N 1
ATOM 3425 C CA . ILE A 1 447 ? -3.937 2.531 28.820 1.00 89.00 447 ILE A CA 1
ATOM 3426 C C . ILE A 1 447 ? -3.074 3.365 29.773 1.00 89.00 447 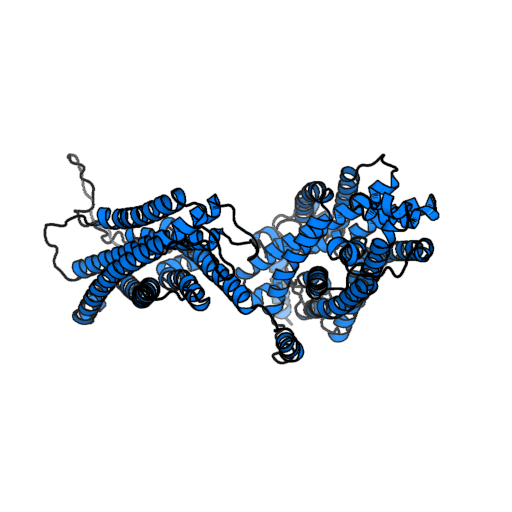ILE A C 1
ATOM 3428 O O . ILE A 1 447 ? -3.618 4.051 30.640 1.00 89.00 447 ILE A O 1
ATOM 3432 N N . LEU A 1 448 ? -1.751 3.343 29.602 1.00 91.25 448 LEU A N 1
ATOM 3433 C CA . LEU A 1 448 ? -0.820 4.121 30.413 1.00 91.25 448 LEU A CA 1
ATOM 3434 C C . LEU A 1 448 ? -1.078 5.621 30.254 1.00 91.25 448 LEU A C 1
ATOM 3436 O O . LEU A 1 448 ? -1.309 6.297 31.253 1.00 91.25 448 LEU A O 1
ATOM 3440 N N . LEU A 1 449 ? -1.100 6.122 29.014 1.00 88.62 449 LEU A N 1
ATOM 3441 C CA . LEU A 1 449 ? -1.314 7.541 28.718 1.00 88.62 449 LEU A CA 1
ATOM 3442 C C . LEU A 1 449 ? -2.666 8.030 29.243 1.00 88.62 449 LEU A C 1
ATOM 3444 O O . LEU A 1 449 ? -2.757 9.114 29.819 1.00 88.62 449 LEU A O 1
ATOM 3448 N N . THR A 1 450 ? -3.711 7.212 29.099 1.00 86.69 450 THR A N 1
ATOM 3449 C CA . THR A 1 450 ? -5.033 7.529 29.649 1.00 86.69 450 THR A CA 1
ATOM 3450 C C . THR A 1 450 ? -4.980 7.568 31.176 1.00 86.69 450 THR A C 1
ATOM 3452 O O . THR A 1 450 ? -5.488 8.508 31.778 1.00 86.69 450 THR A O 1
ATOM 3455 N N . GLY A 1 451 ? -4.340 6.591 31.821 1.00 83.19 451 GLY A N 1
ATOM 3456 C CA . GLY A 1 451 ? -4.251 6.524 33.279 1.00 83.19 451 GLY A CA 1
ATOM 3457 C C . GLY A 1 451 ? -3.398 7.627 33.918 1.00 83.19 451 GLY A C 1
ATOM 3458 O O . GLY A 1 451 ? -3.639 7.968 35.075 1.00 83.19 451 GLY A O 1
ATOM 3459 N N . THR A 1 452 ? -2.417 8.185 33.200 1.00 84.38 452 THR A N 1
ATOM 3460 C CA . THR A 1 452 ? -1.520 9.233 33.721 1.00 84.38 452 THR A CA 1
ATOM 3461 C C . THR A 1 452 ? -1.992 10.648 33.414 1.00 84.38 452 THR A C 1
ATOM 3463 O O . THR A 1 452 ? -1.871 11.520 34.273 1.00 84.38 452 THR A O 1
ATOM 3466 N N . PHE A 1 453 ? -2.501 10.896 32.204 1.00 83.31 453 PHE A N 1
ATOM 3467 C CA . PHE A 1 453 ? -2.796 12.251 31.727 1.00 83.31 453 PHE A CA 1
ATOM 3468 C C . PHE A 1 453 ? -4.282 12.599 31.725 1.00 83.31 453 PHE A C 1
ATOM 3470 O O . PHE A 1 453 ? -4.619 13.782 31.668 1.00 83.31 453 PHE A O 1
ATOM 3477 N N . SER A 1 454 ? -5.181 11.612 31.785 1.00 79.88 454 SER A N 1
ATOM 3478 C CA . SER A 1 454 ? -6.611 11.902 31.745 1.00 79.88 454 SER A CA 1
ATOM 3479 C C . SER A 1 454 ? -7.097 12.482 33.077 1.00 79.88 454 SER A C 1
ATOM 3481 O O . SER A 1 454 ? -7.018 11.804 34.103 1.00 79.88 454 SER A O 1
ATOM 3483 N N . PRO A 1 455 ? -7.676 13.698 33.090 1.00 70.81 455 PRO A N 1
ATOM 3484 C CA . PRO A 1 455 ? -8.223 14.288 34.309 1.00 70.81 455 PRO A CA 1
ATOM 3485 C C . PRO A 1 455 ? -9.505 13.585 34.785 1.00 70.81 455 PRO A C 1
ATOM 3487 O O . PRO A 1 455 ? -9.950 13.826 35.903 1.00 70.81 455 PRO A O 1
ATOM 3490 N N . THR A 1 456 ? -10.118 12.736 33.950 1.00 69.44 456 THR A N 1
ATOM 3491 C CA . THR A 1 456 ? -11.358 12.016 34.280 1.00 69.44 456 THR A CA 1
ATOM 3492 C C . THR A 1 456 ? -11.105 10.671 34.959 1.00 69.44 456 THR A C 1
ATOM 3494 O O . THR A 1 456 ? -12.040 10.076 35.489 1.00 69.44 456 THR A O 1
ATOM 3497 N N . VAL A 1 457 ? -9.871 10.161 34.915 1.00 75.12 457 VAL A N 1
ATOM 3498 C CA . VAL A 1 457 ? -9.506 8.875 35.518 1.00 75.12 457 VAL A CA 1
ATOM 3499 C C . VAL A 1 457 ? -8.932 9.121 36.910 1.00 75.12 457 VAL A C 1
ATOM 3501 O O . VAL A 1 457 ? -8.105 10.009 37.113 1.00 75.12 457 VAL A O 1
ATOM 3504 N N . ALA A 1 458 ? -9.370 8.331 37.893 1.00 70.25 458 ALA A N 1
ATOM 3505 C CA . ALA A 1 458 ? -8.831 8.420 39.245 1.00 70.25 458 ALA A CA 1
ATOM 3506 C C . ALA A 1 458 ? -7.331 8.087 39.240 1.00 70.25 458 ALA A C 1
ATOM 3508 O O . ALA A 1 458 ? -6.922 7.081 38.651 1.00 70.25 458 ALA A O 1
ATOM 3509 N N . LYS A 1 459 ? -6.520 8.911 39.919 1.00 74.44 459 LYS A N 1
ATOM 3510 C CA . LYS A 1 459 ? -5.066 8.714 39.996 1.00 74.44 459 LYS A CA 1
ATOM 3511 C C . LYS A 1 459 ? -4.759 7.303 40.495 1.00 74.44 459 LYS A C 1
ATOM 3513 O O . LYS A 1 459 ? -5.102 6.937 41.618 1.00 74.44 459 LYS A O 1
ATOM 3518 N N . ARG A 1 460 ? -4.128 6.503 39.634 1.00 78.38 460 ARG A N 1
ATOM 3519 C CA . ARG A 1 460 ? -3.764 5.121 39.948 1.00 78.38 460 ARG A CA 1
ATOM 3520 C C . ARG A 1 460 ? -2.534 5.079 40.846 1.00 78.38 460 ARG A C 1
ATOM 3522 O O . ARG A 1 460 ? -1.650 5.927 40.764 1.00 78.38 460 ARG A O 1
ATOM 3529 N N . HIS A 1 461 ? -2.476 4.053 41.690 1.00 82.12 461 HIS A N 1
ATOM 3530 C CA . HIS A 1 461 ? -1.316 3.806 42.535 1.00 82.12 461 HIS A CA 1
ATOM 3531 C C . HIS A 1 461 ? -0.086 3.431 41.693 1.00 82.12 461 HIS A C 1
ATOM 3533 O O . HIS A 1 461 ? -0.205 2.780 40.651 1.00 82.12 461 HIS A O 1
ATOM 3539 N N . VAL A 1 462 ? 1.108 3.775 42.181 1.00 84.69 462 VAL A N 1
ATOM 3540 C CA . VAL A 1 462 ? 2.388 3.576 41.479 1.00 84.69 462 VAL A CA 1
ATOM 3541 C C . VAL A 1 462 ? 2.624 2.109 41.096 1.00 84.69 462 VAL A C 1
ATOM 3543 O O . VAL A 1 462 ? 3.133 1.840 40.015 1.00 84.69 462 VAL A O 1
ATOM 3546 N N . CYS A 1 463 ? 2.190 1.143 41.914 1.00 85.94 463 CYS A N 1
ATOM 3547 C CA . CYS A 1 463 ? 2.308 -0.288 41.589 1.00 85.94 463 CYS A CA 1
ATOM 3548 C C . CYS A 1 463 ? 1.543 -0.688 40.316 1.00 85.94 463 CYS A C 1
ATOM 3550 O O . CYS A 1 463 ? 2.008 -1.553 39.581 1.00 85.94 463 CYS A O 1
ATOM 3552 N N . TRP A 1 464 ? 0.395 -0.060 40.039 1.00 88.19 464 TRP A N 1
ATOM 3553 C CA . TRP A 1 464 ? -0.363 -0.323 38.814 1.00 88.19 464 TRP A CA 1
ATOM 3554 C C . TRP A 1 464 ? 0.362 0.245 37.591 1.00 88.19 464 TRP A C 1
ATOM 3556 O O . TRP A 1 464 ? 0.501 -0.444 36.586 1.00 88.19 464 TRP A O 1
ATOM 3566 N N . LEU A 1 465 ? 0.902 1.464 37.701 1.00 88.88 465 LEU A N 1
ATOM 3567 C CA . LEU A 1 465 ? 1.714 2.067 36.639 1.00 88.88 465 LEU A CA 1
ATOM 3568 C C . LEU A 1 465 ? 2.971 1.237 36.363 1.00 88.88 465 LEU A C 1
ATOM 3570 O O . LEU A 1 465 ? 3.287 0.967 35.210 1.00 88.88 465 LEU A O 1
ATOM 3574 N N . ASN A 1 466 ? 3.646 0.783 37.420 1.00 90.12 466 ASN A N 1
ATOM 3575 C CA . ASN A 1 466 ? 4.846 -0.040 37.316 1.00 90.12 466 ASN A CA 1
ATOM 3576 C C . ASN A 1 466 ? 4.565 -1.380 36.618 1.00 90.12 466 ASN A C 1
ATOM 3578 O O . ASN A 1 466 ? 5.351 -1.833 35.792 1.00 90.12 466 ASN A O 1
ATOM 3582 N N . PHE A 1 467 ? 3.412 -1.984 36.911 1.00 91.19 467 PHE A N 1
ATOM 3583 C CA . PHE A 1 467 ? 2.937 -3.174 36.216 1.00 91.19 467 PHE A CA 1
ATOM 3584 C C . PHE A 1 467 ? 2.687 -2.905 34.723 1.00 91.19 467 PHE A C 1
ATOM 3586 O O . PHE A 1 467 ? 3.199 -3.632 33.885 1.00 91.19 467 PHE A O 1
ATOM 3593 N N . ILE A 1 468 ? 1.965 -1.845 34.349 1.00 91.69 468 ILE A N 1
ATOM 3594 C CA . ILE A 1 468 ? 1.733 -1.543 32.922 1.00 91.69 468 ILE A CA 1
ATOM 3595 C C . ILE A 1 468 ? 3.055 -1.246 32.194 1.00 91.69 468 ILE A C 1
ATOM 3597 O O . ILE A 1 468 ? 3.276 -1.741 31.088 1.00 91.69 468 ILE A O 1
ATOM 3601 N N . MET A 1 469 ? 3.966 -0.509 32.833 1.00 91.19 469 MET A N 1
ATOM 3602 C CA . MET A 1 469 ? 5.295 -0.213 32.292 1.00 91.19 469 MET A CA 1
ATOM 3603 C C . MET A 1 469 ? 6.140 -1.470 32.068 1.00 91.19 469 MET A C 1
ATOM 3605 O O . MET A 1 469 ? 6.790 -1.576 31.029 1.00 91.19 469 MET A O 1
ATOM 3609 N N . SER A 1 470 ? 6.118 -2.445 32.984 1.00 92.75 470 SER A N 1
ATOM 3610 C CA . SER A 1 470 ? 6.879 -3.690 32.809 1.00 92.75 470 SER A CA 1
ATOM 3611 C C . SER A 1 470 ? 6.394 -4.503 31.606 1.00 92.75 470 SER A C 1
ATOM 3613 O O . SER A 1 470 ? 7.212 -5.055 30.868 1.00 92.75 470 SER A O 1
ATOM 3615 N N . TRP A 1 471 ? 5.084 -4.519 31.344 1.00 92.12 471 TRP A N 1
ATOM 3616 C CA . TRP A 1 471 ? 4.517 -5.172 30.162 1.00 92.12 471 TRP A CA 1
ATOM 3617 C C . TRP A 1 471 ? 4.807 -4.416 28.857 1.00 92.12 471 TRP A C 1
ATOM 3619 O O . TRP A 1 471 ? 5.020 -5.058 27.831 1.00 92.12 471 TRP A O 1
ATOM 3629 N N . ILE A 1 472 ? 4.918 -3.083 28.885 1.00 92.12 472 ILE A N 1
ATOM 3630 C CA . ILE A 1 472 ? 5.405 -2.303 27.732 1.00 92.12 472 ILE A CA 1
ATOM 3631 C C . ILE A 1 472 ? 6.860 -2.673 27.420 1.00 92.12 472 ILE A C 1
ATOM 3633 O O . ILE A 1 472 ? 7.172 -3.023 26.280 1.00 92.12 472 ILE A O 1
ATOM 3637 N N . ILE A 1 473 ? 7.734 -2.684 28.433 1.00 92.50 473 ILE A N 1
ATOM 3638 C CA . ILE A 1 473 ? 9.139 -3.101 28.280 1.00 92.50 473 ILE A CA 1
ATOM 3639 C C . ILE A 1 473 ? 9.209 -4.527 27.717 1.00 92.50 473 ILE A C 1
ATOM 3641 O O . ILE A 1 473 ? 10.018 -4.797 26.829 1.00 92.50 473 ILE A O 1
ATOM 3645 N N . SER A 1 474 ? 8.316 -5.419 28.158 1.00 90.94 474 SER A N 1
ATOM 3646 C CA . SER A 1 474 ? 8.200 -6.774 27.615 1.00 90.94 474 SER A CA 1
ATOM 3647 C C . SER A 1 474 ? 7.908 -6.788 26.117 1.00 90.94 474 SER A C 1
ATOM 3649 O O . SER A 1 474 ? 8.674 -7.366 25.344 1.00 90.94 474 SER A O 1
ATOM 3651 N N . THR A 1 475 ? 6.863 -6.084 25.682 1.00 90.25 475 THR A N 1
ATOM 3652 C CA . THR A 1 475 ? 6.476 -6.045 24.262 1.00 90.25 475 THR A CA 1
ATOM 3653 C C . THR A 1 475 ? 7.564 -5.454 23.360 1.00 90.25 475 THR A C 1
ATOM 3655 O O . THR A 1 475 ? 7.786 -5.968 22.263 1.00 90.25 475 THR A O 1
ATOM 3658 N N . ILE A 1 476 ? 8.302 -4.440 23.831 1.00 90.44 476 ILE A N 1
ATOM 3659 C CA . ILE A 1 476 ? 9.444 -3.858 2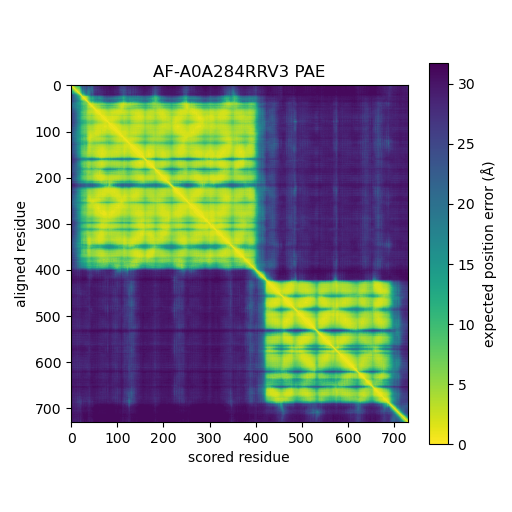3.107 1.00 90.44 476 ILE A CA 1
ATOM 3660 C C . ILE A 1 476 ? 10.564 -4.894 22.962 1.00 90.44 476 ILE A C 1
ATOM 3662 O O . ILE A 1 476 ? 11.077 -5.103 21.865 1.00 90.44 476 ILE A O 1
ATOM 3666 N N . SER A 1 477 ? 10.899 -5.585 24.052 1.00 90.81 477 SER A N 1
ATOM 3667 C CA . SER A 1 477 ? 11.998 -6.558 24.107 1.00 90.81 477 SER A CA 1
ATOM 3668 C C . SER A 1 477 ? 11.811 -7.706 23.111 1.00 90.81 477 SER A C 1
ATOM 3670 O O . SER A 1 477 ? 12.732 -8.053 22.371 1.00 90.81 477 SER A O 1
ATOM 3672 N N . TYR A 1 478 ? 10.597 -8.254 23.026 1.00 87.31 478 TYR A N 1
ATOM 3673 C CA . TYR A 1 478 ? 10.271 -9.328 22.083 1.00 87.31 478 TYR A CA 1
ATOM 3674 C C . TYR A 1 478 ? 10.107 -8.856 20.628 1.00 87.31 478 TYR A C 1
ATOM 3676 O O . TYR A 1 478 ? 10.130 -9.692 19.727 1.00 87.31 478 TYR A O 1
ATOM 3684 N N . SER A 1 479 ? 9.994 -7.547 20.378 1.00 86.75 479 SER A N 1
ATOM 3685 C CA . SER A 1 479 ? 9.740 -6.976 19.043 1.00 86.75 479 SER A CA 1
ATOM 3686 C C . SER A 1 479 ? 10.964 -6.317 18.391 1.00 86.75 479 SER A C 1
ATOM 3688 O O . SER A 1 479 ? 10.834 -5.763 17.307 1.00 86.75 479 SER A O 1
ATOM 3690 N N . LEU A 1 480 ? 12.159 -6.380 18.995 1.00 85.06 480 LEU A N 1
ATOM 3691 C CA . LEU A 1 480 ? 13.367 -5.707 18.475 1.00 85.06 480 LEU A CA 1
ATOM 3692 C C . LEU A 1 480 ? 13.795 -6.131 17.057 1.00 85.06 480 LEU A C 1
ATOM 3694 O O . LEU A 1 480 ? 14.438 -5.349 16.367 1.00 85.06 480 LEU A O 1
ATOM 3698 N N . LEU A 1 481 ? 13.441 -7.343 16.622 1.00 82.31 481 LEU A N 1
ATOM 3699 C CA . LEU A 1 481 ? 13.752 -7.862 15.280 1.00 82.31 481 LEU A CA 1
ATOM 3700 C C . LEU A 1 481 ? 12.586 -7.719 14.288 1.00 82.31 481 LEU A C 1
ATOM 3702 O O . LEU A 1 481 ? 12.603 -8.329 13.216 1.00 82.31 481 LEU A O 1
ATOM 3706 N N . VAL A 1 482 ? 11.546 -6.958 14.641 1.00 78.69 482 VAL A N 1
ATOM 3707 C CA . VAL A 1 482 ? 10.384 -6.771 13.770 1.00 78.69 482 VAL A CA 1
ATOM 3708 C C . VAL A 1 482 ? 10.798 -6.112 12.451 1.00 78.69 482 VAL A C 1
ATOM 3710 O O . VAL A 1 482 ? 11.564 -5.154 12.433 1.00 78.69 482 VAL A O 1
ATOM 3713 N N . GLY A 1 483 ? 10.286 -6.632 11.336 1.00 61.97 483 GLY A N 1
ATOM 3714 C CA . GLY A 1 483 ? 10.586 -6.114 9.997 1.00 61.97 483 GLY A CA 1
ATOM 3715 C C . GLY A 1 483 ? 11.775 -6.775 9.292 1.00 61.97 483 GLY A C 1
ATOM 3716 O O . GLY A 1 483 ? 11.958 -6.532 8.103 1.00 61.97 483 GLY A O 1
ATOM 3717 N N . HIS A 1 484 ? 12.526 -7.654 9.963 1.00 69.75 484 HIS A N 1
ATOM 3718 C CA . HIS A 1 484 ? 13.595 -8.441 9.341 1.00 69.75 484 HIS A CA 1
ATOM 3719 C C . HIS A 1 484 ? 13.133 -9.865 8.985 1.00 69.75 484 HIS A C 1
ATOM 3721 O O . HIS A 1 484 ? 12.307 -10.461 9.684 1.00 69.75 484 HIS A O 1
ATOM 3727 N N . SER A 1 485 ? 13.653 -10.421 7.884 1.00 59.34 485 SER A N 1
ATOM 3728 C CA . SER A 1 485 ? 13.383 -11.807 7.469 1.00 59.34 485 SER A CA 1
ATOM 3729 C C . SER A 1 485 ? 13.945 -12.823 8.479 1.00 59.34 485 SER A C 1
ATOM 3731 O O . SER A 1 485 ? 14.788 -12.493 9.313 1.00 59.34 485 SER A O 1
ATOM 3733 N N . MET A 1 486 ? 13.449 -14.068 8.441 1.00 61.53 486 MET A N 1
ATOM 3734 C CA . MET A 1 486 ? 13.984 -15.160 9.278 1.00 61.53 486 MET A CA 1
ATOM 3735 C C . MET A 1 486 ? 15.436 -15.498 8.918 1.00 61.53 486 MET A C 1
ATOM 3737 O O . MET A 1 486 ? 16.194 -15.859 9.807 1.00 61.53 486 MET A O 1
ATOM 3741 N N . ASP A 1 487 ? 15.809 -15.308 7.650 1.00 60.47 487 ASP A N 1
ATOM 3742 C CA . ASP A 1 487 ? 17.143 -15.602 7.109 1.00 60.47 487 ASP A CA 1
ATOM 3743 C C . ASP A 1 487 ? 18.156 -14.468 7.363 1.00 60.47 487 ASP A C 1
ATOM 3745 O O . ASP A 1 487 ? 19.313 -14.554 6.963 1.00 60.47 487 ASP A O 1
ATOM 3749 N N . TRP A 1 488 ? 17.721 -13.365 7.984 1.00 71.19 488 TRP A N 1
ATOM 3750 C CA . TRP A 1 488 ? 18.590 -12.239 8.309 1.00 71.19 488 TRP A CA 1
ATOM 3751 C C . TRP A 1 488 ? 19.282 -12.460 9.655 1.00 71.19 488 TRP A C 1
ATOM 3753 O O . TRP A 1 488 ? 18.627 -12.499 10.702 1.00 71.19 488 TRP A O 1
ATOM 3763 N N . GLU A 1 489 ? 20.611 -12.552 9.626 1.00 77.88 489 GLU A N 1
ATOM 3764 C CA . GLU A 1 489 ? 21.443 -12.662 10.823 1.00 77.88 489 GLU A CA 1
ATOM 3765 C C . GLU A 1 489 ? 21.622 -11.284 11.491 1.00 77.88 489 GLU A C 1
ATOM 3767 O O . GLU A 1 489 ? 22.201 -10.369 10.894 1.00 77.88 489 GLU A O 1
ATOM 3772 N N . PRO A 1 490 ? 21.117 -11.088 12.724 1.00 82.25 490 PRO A N 1
ATOM 3773 C CA . PRO A 1 490 ? 21.226 -9.808 13.409 1.00 82.25 490 PRO A CA 1
ATOM 3774 C C . PRO A 1 490 ? 22.672 -9.532 13.851 1.00 82.25 490 PRO A C 1
ATOM 3776 O O . PRO A 1 490 ? 23.349 -10.441 14.335 1.00 82.25 490 PRO A O 1
ATOM 3779 N N . PRO A 1 491 ? 23.142 -8.270 13.798 1.00 87.75 491 PRO A N 1
ATOM 3780 C CA . PRO A 1 491 ? 24.457 -7.918 14.318 1.00 87.75 491 PRO A CA 1
ATOM 3781 C C . PRO A 1 491 ? 24.547 -8.248 15.812 1.00 87.75 491 PRO A C 1
ATOM 3783 O O . PRO A 1 491 ? 23.591 -8.030 16.565 1.00 87.75 491 PRO A O 1
ATOM 3786 N N . HIS A 1 492 ? 25.717 -8.722 16.253 1.00 85.56 492 HIS A N 1
ATOM 3787 C CA . HIS A 1 492 ? 25.927 -9.255 17.605 1.00 85.56 492 HIS A CA 1
ATOM 3788 C C . HIS A 1 492 ? 25.409 -8.324 18.715 1.00 85.56 492 HIS A C 1
ATOM 3790 O O . HIS A 1 492 ? 24.716 -8.777 19.619 1.00 85.56 492 HIS A O 1
ATOM 3796 N N . GLY A 1 493 ? 25.644 -7.008 18.619 1.00 86.12 493 GLY A N 1
ATOM 3797 C CA . GLY A 1 493 ? 25.160 -6.044 19.615 1.00 86.12 493 GLY A CA 1
ATOM 3798 C C . GLY A 1 493 ? 23.630 -5.972 19.732 1.00 86.12 493 GLY A C 1
ATOM 3799 O O . GLY A 1 493 ? 23.098 -5.900 20.842 1.00 86.12 493 GLY A O 1
ATOM 3800 N N . LEU A 1 494 ? 22.906 -6.046 18.609 1.00 87.44 494 LEU A N 1
ATOM 3801 C CA . LEU A 1 494 ? 21.438 -6.065 18.597 1.00 87.44 494 LEU A CA 1
ATOM 3802 C C . LEU A 1 494 ? 20.914 -7.392 19.162 1.00 87.44 494 LEU A C 1
ATOM 3804 O O . LEU A 1 494 ? 19.986 -7.402 19.972 1.00 87.44 494 LEU A O 1
ATOM 3808 N N . CYS A 1 495 ? 21.551 -8.500 18.777 1.00 88.69 495 CYS A N 1
ATOM 3809 C CA . CYS A 1 495 ? 21.171 -9.839 19.210 1.00 88.69 495 CYS A CA 1
ATOM 3810 C C . CYS A 1 495 ? 21.418 -10.059 20.711 1.00 88.69 495 CYS A C 1
ATOM 3812 O O . CYS A 1 495 ? 20.539 -10.545 21.424 1.00 88.69 495 CYS A O 1
ATOM 3814 N N . LEU A 1 496 ? 22.566 -9.603 21.219 1.00 90.94 496 LEU A N 1
ATOM 3815 C CA . LEU A 1 496 ? 22.916 -9.604 22.640 1.00 90.94 496 LEU A CA 1
ATOM 3816 C C . LEU A 1 496 ? 21.956 -8.747 23.461 1.00 90.94 496 LEU A C 1
ATOM 3818 O O . LEU A 1 496 ? 21.462 -9.199 24.494 1.00 90.94 496 LEU A O 1
ATOM 3822 N N . THR A 1 497 ? 21.632 -7.544 22.983 1.00 91.06 497 THR A N 1
ATOM 3823 C CA . THR A 1 497 ? 20.669 -6.661 23.656 1.00 91.06 497 THR A CA 1
ATOM 3824 C C . THR A 1 497 ? 19.296 -7.321 23.757 1.00 91.06 497 THR A C 1
ATOM 3826 O O . THR A 1 497 ? 18.694 -7.333 24.833 1.00 91.06 497 THR A O 1
ATOM 3829 N N . GLN A 1 498 ? 18.813 -7.926 22.668 1.00 91.69 498 GLN A N 1
ATOM 3830 C CA . GLN A 1 498 ? 17.539 -8.635 22.684 1.00 91.69 498 GLN A CA 1
ATOM 3831 C C . GLN A 1 498 ? 17.572 -9.839 23.633 1.00 91.69 498 GLN A C 1
ATOM 3833 O O . GLN A 1 498 ? 16.656 -9.988 24.440 1.00 91.69 498 GLN A O 1
ATOM 3838 N N . ALA A 1 499 ? 18.627 -10.656 23.598 1.00 89.31 499 ALA A N 1
ATOM 3839 C CA . ALA A 1 499 ? 18.762 -11.810 24.482 1.00 89.31 499 ALA A CA 1
ATOM 3840 C C . ALA A 1 499 ? 18.743 -11.390 25.965 1.00 89.31 499 ALA A C 1
ATOM 3842 O O . ALA A 1 499 ? 17.971 -11.937 26.752 1.00 89.31 499 ALA A O 1
ATOM 3843 N N . ILE A 1 500 ? 19.511 -10.365 26.353 1.00 92.38 500 ILE A N 1
ATOM 3844 C CA . ILE A 1 500 ? 19.535 -9.838 27.732 1.00 92.38 500 ILE A CA 1
ATOM 3845 C C . ILE A 1 500 ? 18.134 -9.414 28.193 1.00 92.38 500 ILE A C 1
ATOM 3847 O O . ILE A 1 500 ? 17.719 -9.719 29.318 1.00 92.38 500 ILE A O 1
ATOM 3851 N N . LEU A 1 501 ? 17.389 -8.718 27.336 1.00 91.44 501 LEU A N 1
ATOM 3852 C CA . LEU A 1 501 ? 16.043 -8.254 27.657 1.00 91.44 501 LEU A CA 1
ATOM 3853 C C . LEU A 1 501 ? 15.045 -9.414 27.766 1.00 91.44 501 LEU A C 1
ATOM 3855 O O . LEU A 1 501 ? 14.297 -9.484 28.741 1.00 91.44 501 LEU A O 1
ATOM 3859 N N . VAL A 1 502 ? 15.084 -10.371 26.836 1.00 88.12 502 VAL A N 1
ATOM 3860 C CA . VAL A 1 502 ? 14.213 -11.560 26.826 1.00 88.12 502 VAL A CA 1
ATOM 3861 C C . VAL A 1 502 ? 14.344 -12.385 28.111 1.00 88.12 502 VAL A C 1
ATOM 3863 O O . VAL A 1 502 ? 13.338 -12.884 28.614 1.00 88.12 502 VAL A O 1
ATOM 3866 N N . TYR A 1 503 ? 15.545 -12.496 28.686 1.00 88.25 503 TYR A N 1
ATOM 3867 C CA . TYR A 1 503 ? 15.750 -13.245 29.933 1.00 88.25 503 TYR A CA 1
ATOM 3868 C C . TYR A 1 503 ? 15.515 -12.426 31.209 1.00 88.25 503 TYR A C 1
ATOM 3870 O O . TYR A 1 503 ? 15.272 -13.020 32.261 1.00 88.25 503 TYR A O 1
ATOM 3878 N N . SER A 1 504 ? 15.552 -11.092 31.153 1.00 91.12 504 SER A N 1
ATOM 3879 C CA . SER A 1 504 ? 15.365 -10.234 32.337 1.00 91.12 504 SER A CA 1
ATOM 3880 C C . SER A 1 504 ? 13.921 -9.762 32.541 1.00 91.12 504 SER A C 1
ATOM 3882 O O . SER A 1 504 ? 13.431 -9.705 33.672 1.00 91.12 504 SER A O 1
ATOM 3884 N N . VAL A 1 505 ? 13.192 -9.507 31.455 1.00 91.31 505 VAL A N 1
ATOM 3885 C CA . VAL A 1 505 ? 11.789 -9.064 31.470 1.00 91.31 505 VAL A CA 1
ATOM 3886 C C . VAL A 1 505 ? 10.824 -10.023 32.186 1.00 91.31 505 VAL A C 1
ATOM 3888 O O . VAL A 1 505 ? 9.942 -9.533 32.901 1.00 91.31 505 VAL A O 1
ATOM 3891 N N . PRO A 1 506 ? 10.917 -11.360 32.041 1.00 89.12 506 PRO A N 1
ATOM 3892 C CA . PRO A 1 506 ? 10.054 -12.282 32.781 1.00 89.12 506 PRO A CA 1
ATOM 3893 C C . PRO A 1 506 ? 10.150 -12.083 34.299 1.00 89.12 506 PRO A C 1
ATOM 3895 O O . PRO A 1 506 ? 9.133 -12.049 34.989 1.00 89.12 506 PRO A O 1
ATOM 3898 N N . THR A 1 507 ? 11.358 -11.842 34.816 1.00 90.56 507 THR A N 1
ATOM 3899 C CA . THR A 1 507 ? 11.586 -11.502 36.227 1.00 90.56 507 THR A CA 1
ATOM 3900 C C . THR A 1 507 ? 10.918 -10.178 36.597 1.00 90.56 507 THR A C 1
ATOM 3902 O O . THR A 1 507 ? 10.248 -10.086 37.626 1.00 90.56 507 THR A O 1
ATOM 3905 N N . LEU A 1 508 ? 11.049 -9.151 35.749 1.00 92.31 508 LEU A N 1
ATOM 3906 C CA . LEU A 1 508 ? 10.431 -7.840 35.969 1.00 92.31 508 LEU A CA 1
ATOM 3907 C C . LEU A 1 508 ? 8.896 -7.925 36.026 1.00 92.31 508 LEU A C 1
ATOM 3909 O O . LEU A 1 508 ? 8.263 -7.379 36.936 1.00 92.31 508 LEU A O 1
ATOM 3913 N N . THR A 1 509 ? 8.290 -8.616 35.063 1.00 90.62 509 THR A N 1
ATOM 3914 C CA . THR A 1 509 ? 6.831 -8.786 34.965 1.00 90.62 509 THR A CA 1
ATOM 3915 C C . THR A 1 509 ? 6.282 -9.640 36.111 1.00 90.62 509 THR A C 1
ATOM 3917 O O . THR A 1 509 ? 5.267 -9.267 36.703 1.00 90.62 509 THR A O 1
ATOM 3920 N N . ALA A 1 510 ? 6.984 -10.699 36.528 1.00 89.75 510 ALA A N 1
ATOM 3921 C CA . ALA A 1 510 ? 6.620 -11.490 37.707 1.00 89.75 510 ALA A CA 1
ATOM 3922 C C . ALA A 1 510 ? 6.666 -10.652 38.998 1.00 89.75 510 ALA A C 1
ATOM 3924 O O . ALA A 1 510 ? 5.680 -10.579 39.730 1.00 89.75 510 ALA A O 1
ATOM 3925 N N . CYS A 1 511 ? 7.767 -9.935 39.248 1.00 91.62 511 CYS A N 1
ATOM 3926 C CA . CYS A 1 511 ? 7.913 -9.091 40.437 1.00 91.62 511 CYS A CA 1
ATOM 3927 C C . CYS A 1 511 ? 6.881 -7.955 40.497 1.00 91.62 511 CYS A C 1
ATOM 3929 O O . CYS A 1 511 ? 6.315 -7.694 41.558 1.00 91.62 511 CYS A O 1
ATOM 3931 N N . THR A 1 512 ? 6.621 -7.272 39.377 1.00 92.38 512 THR A N 1
ATOM 3932 C CA . THR A 1 512 ? 5.613 -6.195 39.325 1.00 92.38 512 THR A CA 1
ATOM 3933 C C . THR A 1 512 ? 4.187 -6.724 39.499 1.00 92.38 512 THR A C 1
ATOM 3935 O O . THR A 1 512 ? 3.373 -6.057 40.139 1.00 92.38 512 THR A O 1
ATOM 3938 N N . THR A 1 513 ? 3.894 -7.937 39.019 1.00 90.12 513 THR A N 1
ATOM 3939 C CA . THR A 1 513 ? 2.610 -8.620 39.261 1.00 90.12 513 THR A CA 1
ATOM 3940 C C . THR A 1 513 ? 2.435 -8.946 40.743 1.00 90.12 513 THR A C 1
ATOM 3942 O O . THR A 1 513 ? 1.435 -8.546 41.340 1.00 90.12 513 THR A O 1
ATOM 3945 N N . THR A 1 514 ? 3.435 -9.563 41.379 1.00 90.12 514 THR A N 1
ATOM 3946 C CA . THR A 1 514 ? 3.407 -9.855 42.821 1.00 90.12 514 THR A CA 1
ATOM 3947 C C . THR A 1 514 ? 3.283 -8.578 43.652 1.00 90.12 514 THR A C 1
ATOM 3949 O O . THR A 1 514 ? 2.506 -8.532 44.605 1.00 90.12 514 THR A O 1
ATOM 3952 N N . ALA A 1 515 ? 3.981 -7.503 43.272 1.00 90.50 515 ALA A N 1
ATOM 3953 C CA . ALA A 1 515 ? 3.871 -6.210 43.943 1.00 90.50 515 ALA A CA 1
ATOM 3954 C C . ALA A 1 515 ? 2.451 -5.621 43.852 1.00 90.50 515 ALA A C 1
ATOM 3956 O O . ALA A 1 515 ? 1.935 -5.089 44.840 1.00 90.50 515 ALA A O 1
ATOM 3957 N N . LEU A 1 516 ? 1.794 -5.750 42.694 1.00 89.38 516 LEU A N 1
ATOM 3958 C CA . LEU A 1 516 ? 0.407 -5.329 42.508 1.00 89.38 516 LEU A CA 1
ATOM 3959 C C . LEU A 1 516 ? -0.564 -6.172 43.353 1.00 89.38 516 LEU A C 1
ATOM 3961 O O . LEU A 1 516 ? -1.464 -5.611 43.980 1.00 89.38 516 LEU A O 1
ATOM 3965 N N . VAL A 1 517 ? -0.353 -7.488 43.437 1.00 88.75 517 VAL A N 1
ATOM 3966 C CA . VAL A 1 517 ? -1.145 -8.400 44.283 1.00 88.75 517 VAL A CA 1
ATOM 3967 C C . VAL A 1 517 ? -0.982 -8.070 45.772 1.00 88.75 517 VAL A C 1
ATOM 3969 O O . VAL A 1 517 ? -1.979 -7.996 46.495 1.00 88.75 517 VAL A O 1
ATOM 3972 N N . ILE A 1 518 ? 0.242 -7.800 46.238 1.00 88.50 518 ILE A N 1
ATOM 3973 C CA . ILE A 1 518 ? 0.505 -7.369 47.622 1.00 88.50 518 ILE A CA 1
ATOM 3974 C C . ILE A 1 518 ? -0.229 -6.061 47.921 1.00 88.50 518 ILE A C 1
ATOM 3976 O O . ILE A 1 518 ? -0.923 -5.967 48.935 1.00 88.50 518 ILE A O 1
ATOM 3980 N N . HIS A 1 519 ? -0.128 -5.070 47.032 1.00 86.50 519 HIS A N 1
ATOM 3981 C CA . HIS A 1 519 ? -0.817 -3.789 47.194 1.00 86.50 519 HIS A CA 1
ATOM 3982 C C . HIS A 1 519 ? -2.337 -3.975 47.327 1.00 86.50 519 HIS A C 1
ATOM 3984 O O . HIS A 1 519 ? -2.959 -3.430 48.240 1.00 86.50 519 HIS A O 1
ATOM 3990 N N . VAL A 1 520 ? -2.935 -4.797 46.462 1.00 83.56 520 VAL A N 1
ATOM 3991 C CA . VAL A 1 520 ? -4.369 -5.115 46.514 1.00 83.56 520 VAL A CA 1
ATOM 3992 C C . VAL A 1 520 ? -4.745 -5.850 47.809 1.00 83.56 520 VAL A C 1
ATOM 3994 O O . VAL A 1 520 ? -5.766 -5.535 48.423 1.00 83.56 520 VAL A O 1
ATOM 3997 N N . SER A 1 521 ? -3.909 -6.782 48.271 1.00 84.69 521 SER A N 1
ATOM 3998 C CA . SER A 1 521 ? -4.108 -7.494 49.541 1.00 84.69 521 SER A CA 1
ATOM 3999 C C . SER A 1 521 ? -4.123 -6.538 50.736 1.00 84.69 521 SER A C 1
ATOM 4001 O O . SER A 1 521 ? -5.016 -6.610 51.585 1.00 84.69 521 SER A O 1
ATOM 4003 N N . VAL A 1 522 ? -3.175 -5.597 50.789 1.00 84.25 522 VAL A N 1
ATOM 4004 C CA . VAL A 1 522 ? -3.113 -4.568 51.838 1.00 84.25 522 VAL A CA 1
ATOM 4005 C C . VAL A 1 522 ? -4.336 -3.653 51.777 1.00 84.25 522 VAL A C 1
ATOM 4007 O O . VAL A 1 522 ? -4.945 -3.402 52.817 1.00 84.25 522 VAL A O 1
ATOM 4010 N N . ALA A 1 523 ? -4.752 -3.226 50.580 1.00 80.56 523 ALA A N 1
ATOM 4011 C CA . ALA A 1 523 ? -5.944 -2.398 50.396 1.00 80.56 523 ALA A CA 1
ATOM 4012 C C . ALA A 1 523 ? -7.219 -3.094 50.911 1.00 80.56 523 ALA A C 1
ATOM 4014 O O . ALA A 1 523 ? -8.014 -2.488 51.627 1.00 80.56 523 ALA A O 1
ATOM 4015 N N . ILE A 1 524 ? -7.390 -4.390 50.634 1.00 80.12 524 ILE A N 1
ATOM 4016 C CA . ILE A 1 524 ? -8.525 -5.171 51.153 1.00 80.12 524 ILE A CA 1
ATOM 4017 C C . ILE A 1 524 ? -8.459 -5.326 52.671 1.00 80.12 524 ILE A C 1
ATOM 4019 O O . ILE A 1 524 ? -9.485 -5.226 53.343 1.00 80.12 524 ILE A O 1
ATOM 4023 N N . ASN A 1 525 ? -7.271 -5.553 53.232 1.00 81.31 525 ASN A N 1
ATOM 4024 C CA . ASN A 1 525 ? -7.108 -5.659 54.681 1.00 81.31 525 ASN A CA 1
ATOM 4025 C C . ASN A 1 525 ? -7.444 -4.342 55.387 1.00 81.31 525 ASN A C 1
ATOM 4027 O O . ASN A 1 525 ? -8.106 -4.369 56.422 1.00 81.31 525 ASN A O 1
ATOM 4031 N N . ALA A 1 526 ? -7.069 -3.205 54.800 1.00 78.00 526 ALA A N 1
ATOM 4032 C CA . ALA A 1 526 ? -7.422 -1.884 55.310 1.00 78.00 526 ALA A CA 1
ATOM 4033 C C . ALA A 1 526 ? -8.942 -1.624 55.294 1.00 78.00 526 ALA A C 1
ATOM 4035 O O . ALA A 1 526 ? -9.450 -0.931 56.168 1.00 78.00 526 ALA A O 1
ATOM 4036 N N . LEU A 1 527 ? -9.692 -2.214 54.354 1.00 76.31 527 LEU A N 1
ATOM 4037 C CA . LEU A 1 527 ? -11.160 -2.112 54.323 1.00 76.31 527 LEU A CA 1
ATOM 4038 C C . LEU A 1 527 ? -11.862 -2.952 55.408 1.00 76.31 527 LEU A C 1
ATOM 4040 O O . LEU A 1 527 ? -13.026 -2.683 55.738 1.00 76.31 527 LEU A O 1
ATOM 4044 N N . LEU A 1 528 ? -1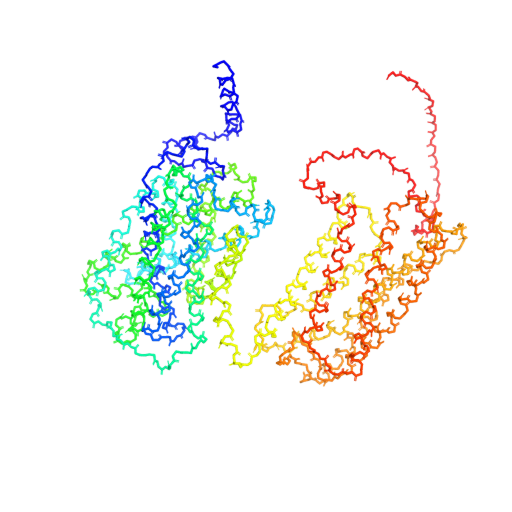1.184 -3.983 55.922 1.00 76.75 528 LEU A N 1
ATOM 4045 C CA . LEU A 1 528 ? -11.732 -4.976 56.851 1.00 76.75 528 LEU A CA 1
ATOM 4046 C C . LEU A 1 528 ? -11.319 -4.748 58.313 1.00 76.75 528 LEU A C 1
ATOM 4048 O O . LEU A 1 528 ? -12.081 -5.117 59.204 1.00 76.75 528 LEU A O 1
ATOM 4052 N N . SER A 1 529 ? -10.148 -4.160 58.566 1.00 73.00 529 SER A N 1
ATOM 4053 C CA . SER A 1 529 ? -9.630 -3.907 59.917 1.00 73.00 529 SER A CA 1
ATOM 4054 C C . SER A 1 529 ? -9.854 -2.451 60.362 1.00 73.00 529 SER A C 1
ATOM 4056 O O . SER A 1 529 ? -9.767 -1.547 59.532 1.00 73.00 529 SER A O 1
ATOM 4058 N N . PRO A 1 530 ? -10.107 -2.184 61.659 1.00 63.22 530 PRO A N 1
ATOM 4059 C CA . PRO A 1 530 ? -10.095 -0.823 62.201 1.00 63.22 530 PRO A CA 1
ATOM 4060 C C . PRO A 1 530 ? -8.684 -0.206 62.103 1.00 63.22 530 PRO A C 1
ATOM 4062 O O . PRO A 1 530 ? -7.699 -0.950 62.098 1.00 63.22 530 PRO A O 1
ATOM 4065 N N . PRO A 1 531 ? -8.559 1.133 62.017 1.00 59.34 531 PRO A N 1
ATOM 4066 C CA . PRO A 1 531 ? -7.268 1.796 61.846 1.00 59.34 531 PRO A CA 1
ATOM 4067 C C . PRO A 1 531 ? -6.333 1.482 63.024 1.00 59.34 531 PRO A C 1
ATOM 4069 O O . PRO A 1 531 ? -6.583 1.888 64.156 1.00 59.34 531 PRO A O 1
ATOM 4072 N N . SER A 1 532 ? -5.259 0.737 62.760 1.00 54.78 532 SER A N 1
ATOM 4073 C CA . SER A 1 532 ? -4.214 0.406 63.733 1.00 54.78 532 SER A CA 1
ATOM 4074 C C . SER A 1 532 ? -3.057 1.403 63.631 1.00 54.78 532 SER A C 1
ATOM 4076 O O . SER A 1 532 ? -2.522 1.607 62.546 1.00 54.78 532 SER A O 1
ATOM 4078 N N . GLY A 1 533 ? -2.641 1.988 64.756 1.00 52.81 533 GLY A N 1
ATOM 4079 C CA . GLY A 1 533 ? -1.773 3.174 64.834 1.00 52.81 533 GLY A CA 1
ATOM 4080 C C . GLY A 1 533 ? -0.296 3.048 64.430 1.00 52.81 533 GLY A C 1
ATOM 4081 O O . GLY A 1 533 ? 0.474 3.938 64.771 1.00 52.81 533 GLY A O 1
ATOM 4082 N N . VAL A 1 534 ? 0.135 2.005 63.713 1.00 53.06 534 VAL A N 1
ATOM 4083 C CA . VAL A 1 534 ? 1.513 1.912 63.191 1.00 53.06 534 VAL A CA 1
ATOM 4084 C C . VAL A 1 534 ? 1.485 1.317 61.782 1.00 53.06 534 VAL A C 1
ATOM 4086 O O . VAL A 1 534 ? 1.226 0.128 61.605 1.00 53.06 534 VAL A O 1
ATOM 4089 N N . HIS A 1 535 ? 1.746 2.146 60.768 1.00 56.91 535 HIS A N 1
ATOM 4090 C CA . HIS A 1 535 ? 1.793 1.732 59.364 1.00 56.91 535 HIS A CA 1
ATOM 4091 C C . HIS A 1 535 ? 3.228 1.829 58.832 1.00 56.91 535 HIS A C 1
ATOM 4093 O O . HIS A 1 535 ? 3.772 2.918 58.675 1.00 56.91 535 HIS A O 1
ATOM 4099 N N . PHE A 1 536 ? 3.848 0.684 58.542 1.00 66.31 536 PHE A N 1
ATOM 4100 C CA . PHE A 1 536 ? 5.116 0.630 57.811 1.00 66.31 536 PHE A CA 1
ATOM 4101 C C . PHE A 1 536 ? 4.872 0.989 56.335 1.00 66.31 536 PHE A C 1
ATOM 4103 O O . PHE A 1 536 ? 3.973 0.429 55.702 1.00 66.31 536 PHE A O 1
ATOM 4110 N N . ASN A 1 537 ? 5.648 1.921 55.775 1.00 71.19 537 ASN A N 1
ATOM 4111 C CA . ASN A 1 537 ? 5.484 2.357 54.387 1.00 71.19 537 ASN A CA 1
ATOM 4112 C C . ASN A 1 537 ? 6.143 1.359 53.417 1.00 71.19 537 ASN A C 1
ATOM 4114 O O . ASN A 1 537 ? 7.296 1.520 53.026 1.00 71.19 537 ASN A O 1
ATOM 4118 N N . TRP A 1 538 ? 5.397 0.325 53.018 1.00 72.06 538 TRP A N 1
ATOM 4119 C CA . TRP A 1 538 ? 5.843 -0.717 52.077 1.00 72.06 538 TRP A CA 1
ATOM 4120 C C . TRP A 1 538 ? 6.009 -0.226 50.625 1.00 72.06 538 TRP A C 1
ATOM 4122 O O . TRP A 1 538 ? 6.596 -0.922 49.796 1.00 72.06 538 TRP A O 1
ATOM 4132 N N . THR A 1 539 ? 5.503 0.964 50.297 1.00 75.81 539 THR A N 1
ATOM 4133 C CA . THR A 1 539 ? 5.395 1.483 48.923 1.00 75.81 539 THR A CA 1
ATOM 4134 C C . THR A 1 539 ? 6.732 1.562 48.176 1.00 75.81 539 THR A C 1
ATOM 4136 O O . THR A 1 539 ? 6.773 1.116 47.027 1.00 75.81 539 THR A O 1
ATOM 4139 N N . PRO A 1 540 ? 7.838 2.052 48.779 1.00 81.38 540 PRO A N 1
ATOM 4140 C CA . PRO A 1 540 ? 9.115 2.146 48.077 1.00 81.38 540 PRO A CA 1
ATOM 4141 C C . PRO A 1 540 ? 9.700 0.790 47.689 1.00 81.38 540 PRO A C 1
ATOM 4143 O O . PRO A 1 540 ? 10.205 0.602 46.584 1.00 81.38 540 PRO A O 1
ATOM 4146 N N . PHE A 1 541 ? 9.553 -0.195 48.572 1.00 82.88 541 PHE A N 1
ATOM 4147 C CA . PHE A 1 541 ? 10.025 -1.553 48.331 1.00 82.88 541 PHE A CA 1
ATOM 4148 C C . PHE A 1 541 ? 9.293 -2.201 47.145 1.00 82.88 541 PHE A C 1
ATOM 4150 O O . PHE A 1 541 ? 9.918 -2.829 46.292 1.00 82.88 541 PHE A O 1
ATOM 4157 N N . LEU A 1 542 ? 7.980 -1.975 47.037 1.00 82.25 542 LEU A N 1
ATOM 4158 C CA . LEU A 1 542 ? 7.137 -2.549 45.985 1.00 82.25 542 LEU A CA 1
ATOM 4159 C C . LEU A 1 542 ? 7.455 -2.032 44.574 1.00 82.25 542 LEU A C 1
ATOM 4161 O O . LEU A 1 542 ? 7.125 -2.719 43.607 1.00 82.25 542 LEU A O 1
ATOM 4165 N N . TYR A 1 543 ? 8.081 -0.858 44.427 1.00 82.12 543 TYR A N 1
ATOM 4166 C CA . TYR A 1 543 ? 8.493 -0.371 43.107 1.00 82.12 543 TYR A CA 1
ATOM 4167 C C . TYR A 1 543 ? 9.978 -0.587 42.799 1.00 82.12 543 TYR A C 1
ATOM 4169 O O . TYR A 1 543 ? 10.296 -0.749 41.628 1.00 82.12 543 TYR A O 1
ATOM 4177 N N . VAL A 1 544 ? 10.871 -0.642 43.795 1.00 87.31 544 VAL A N 1
ATOM 4178 C CA . VAL A 1 544 ? 12.326 -0.803 43.577 1.00 87.31 544 VAL A CA 1
ATOM 4179 C C . VAL A 1 544 ? 12.728 -2.262 43.337 1.00 87.31 544 VAL A C 1
ATOM 4181 O O . VAL A 1 544 ? 13.512 -2.552 42.432 1.00 87.31 544 VAL A O 1
ATOM 4184 N N . VAL A 1 545 ? 12.174 -3.199 44.112 1.00 89.06 545 VAL A N 1
ATOM 4185 C CA . VAL A 1 545 ? 12.542 -4.627 44.062 1.00 89.06 545 VAL A CA 1
ATOM 4186 C C . VAL A 1 545 ? 12.396 -5.258 42.671 1.00 89.06 545 VAL A C 1
ATOM 4188 O O . VAL A 1 545 ? 13.309 -5.988 42.276 1.00 89.06 545 VAL A O 1
ATOM 4191 N N . PRO A 1 546 ? 11.335 -4.975 41.883 1.00 92.88 546 PRO A N 1
ATOM 4192 C CA . PRO A 1 546 ? 11.218 -5.523 40.534 1.00 92.88 546 PRO A CA 1
ATOM 4193 C C . PRO A 1 546 ? 12.399 -5.184 39.618 1.00 92.88 546 PRO A C 1
ATOM 4195 O O . PRO A 1 546 ? 12.866 -6.050 38.878 1.00 92.88 546 PRO A O 1
ATOM 4198 N N . TYR A 1 547 ? 12.923 -3.958 39.703 1.00 92.56 547 TYR A N 1
ATOM 4199 C CA . TYR A 1 547 ? 14.053 -3.521 38.882 1.00 92.56 547 TYR A CA 1
ATOM 4200 C C . TYR A 1 547 ? 15.384 -4.088 39.371 1.00 92.56 547 TYR A C 1
ATOM 4202 O O . TYR A 1 547 ? 16.219 -4.436 38.543 1.00 92.56 547 TYR A O 1
ATOM 4210 N N . ILE A 1 548 ? 15.570 -4.256 40.686 1.00 92.56 548 ILE A N 1
ATOM 4211 C CA . ILE A 1 548 ? 16.765 -4.918 41.236 1.00 92.56 548 ILE A CA 1
ATOM 4212 C C . ILE A 1 548 ? 16.820 -6.380 40.778 1.00 92.56 548 ILE A C 1
ATOM 4214 O O . ILE A 1 548 ? 17.844 -6.827 40.264 1.00 92.56 548 ILE A O 1
ATOM 4218 N N . ALA A 1 549 ? 15.713 -7.116 40.913 1.00 91.19 549 ALA A N 1
ATOM 4219 C CA . ALA A 1 549 ? 15.640 -8.518 40.505 1.00 91.19 549 ALA A CA 1
ATOM 4220 C C . ALA A 1 549 ? 15.875 -8.684 38.991 1.00 91.19 549 ALA A C 1
ATOM 4222 O O . ALA A 1 549 ? 16.684 -9.513 38.572 1.00 91.19 549 ALA A O 1
ATOM 4223 N N . SER A 1 550 ? 15.231 -7.843 38.173 1.00 93.12 550 SER A N 1
ATOM 4224 C CA . SER A 1 550 ? 15.443 -7.806 36.720 1.00 93.12 550 SER A CA 1
ATOM 4225 C C . SER A 1 550 ? 16.888 -7.449 36.359 1.00 93.12 550 SER A C 1
ATOM 4227 O O . SER A 1 550 ? 17.492 -8.106 35.510 1.00 93.12 550 SER A O 1
ATOM 4229 N N . GLY A 1 551 ? 17.465 -6.444 37.024 1.00 92.81 551 GLY A N 1
ATOM 4230 C CA . GLY A 1 551 ? 18.846 -6.006 36.830 1.00 92.81 551 GLY A CA 1
ATOM 4231 C C . GLY A 1 551 ? 19.856 -7.107 37.141 1.00 92.81 551 GLY A C 1
ATOM 4232 O O . GLY A 1 551 ? 20.794 -7.296 36.374 1.00 92.81 551 GLY A O 1
ATOM 4233 N N . GLY A 1 552 ? 19.621 -7.907 38.186 1.00 92.94 552 GLY A N 1
ATOM 4234 C CA . GLY A 1 552 ? 20.439 -9.083 38.496 1.00 92.94 552 GLY A CA 1
ATOM 4235 C C . GLY A 1 552 ? 20.437 -10.121 37.367 1.00 92.94 552 GLY A C 1
ATOM 4236 O O . GLY A 1 552 ? 21.497 -10.582 36.945 1.00 92.94 552 GLY A O 1
ATOM 4237 N N . THR A 1 553 ? 19.264 -10.443 36.811 1.00 91.75 553 THR A N 1
ATOM 4238 C CA . THR A 1 553 ? 19.165 -11.372 35.667 1.00 91.75 553 THR A CA 1
ATOM 4239 C C . THR A 1 553 ? 19.747 -10.804 34.368 1.00 91.75 553 THR A C 1
ATOM 4241 O O . THR A 1 553 ? 20.337 -11.549 33.582 1.00 91.75 553 THR A O 1
ATOM 4244 N N . ALA A 1 554 ? 19.643 -9.488 34.158 1.00 92.88 554 ALA A N 1
ATOM 4245 C CA . ALA A 1 554 ? 20.258 -8.805 33.024 1.00 92.88 554 ALA A CA 1
ATOM 4246 C C . ALA A 1 554 ? 21.790 -8.797 33.138 1.00 92.88 554 ALA A C 1
ATOM 4248 O O . ALA A 1 554 ? 22.468 -9.132 32.172 1.00 92.88 554 ALA A O 1
ATOM 4249 N N . ALA A 1 555 ? 22.333 -8.498 34.323 1.00 93.19 555 ALA A N 1
ATOM 4250 C CA . ALA A 1 555 ? 23.769 -8.512 34.594 1.00 93.19 555 ALA A CA 1
ATOM 4251 C C . ALA A 1 555 ? 24.372 -9.911 34.414 1.00 93.19 555 ALA A C 1
ATOM 4253 O O . ALA A 1 555 ? 25.433 -10.042 33.810 1.00 93.19 555 ALA A O 1
ATOM 4254 N N . LEU A 1 556 ? 23.674 -10.960 34.864 1.00 91.06 556 LEU A N 1
ATOM 4255 C CA . LEU A 1 556 ? 24.082 -12.346 34.624 1.00 91.06 556 LEU A CA 1
ATOM 4256 C C . LEU A 1 556 ? 24.118 -12.678 33.124 1.00 91.06 556 LEU A C 1
ATOM 4258 O O . LEU A 1 556 ? 25.091 -13.253 32.643 1.00 91.06 556 LEU A O 1
ATOM 4262 N N . SER A 1 557 ? 23.072 -12.299 32.386 1.00 90.06 557 SER A N 1
ATOM 4263 C CA . SER A 1 557 ? 22.982 -12.536 30.938 1.00 90.06 557 SER A CA 1
ATOM 4264 C C . SER A 1 557 ? 24.064 -11.768 30.172 1.00 90.06 557 SER A C 1
ATOM 4266 O O . SER A 1 557 ? 24.692 -12.317 29.271 1.00 90.06 557 SER A O 1
ATOM 4268 N N . LEU A 1 558 ? 24.339 -10.524 30.574 1.00 91.44 558 LEU A N 1
ATOM 4269 C CA . LEU A 1 558 ? 25.399 -9.694 30.009 1.00 91.44 558 LEU A CA 1
ATOM 4270 C C . LEU A 1 558 ? 26.789 -10.271 30.305 1.00 91.44 558 LEU A C 1
ATOM 4272 O O . LEU A 1 558 ? 27.605 -10.369 29.398 1.00 91.44 558 LEU A O 1
ATOM 4276 N N . ALA A 1 559 ? 27.054 -10.698 31.543 1.00 90.44 559 ALA A N 1
ATOM 4277 C CA . ALA A 1 559 ? 28.335 -11.293 31.921 1.00 90.44 559 ALA A CA 1
ATOM 4278 C C . ALA A 1 559 ? 28.637 -12.571 31.122 1.00 90.44 559 ALA A C 1
ATOM 4280 O O . ALA A 1 559 ? 29.782 -12.803 30.746 1.00 90.44 559 ALA A O 1
ATOM 4281 N N . ILE A 1 560 ? 27.611 -13.377 30.834 1.00 87.38 560 ILE A N 1
ATOM 4282 C CA . ILE A 1 560 ? 27.741 -14.579 30.002 1.00 87.38 560 ILE A CA 1
ATOM 4283 C C . ILE A 1 560 ? 27.960 -14.200 28.529 1.00 87.38 560 ILE A C 1
ATOM 4285 O O . ILE A 1 560 ? 28.870 -14.733 27.904 1.00 87.38 560 ILE A O 1
ATOM 4289 N N . GLY A 1 561 ? 27.196 -13.242 27.994 1.00 84.94 561 GLY A N 1
ATOM 4290 C CA . GLY A 1 561 ? 27.329 -12.806 26.598 1.00 84.94 561 GLY A CA 1
ATOM 4291 C C . GLY A 1 561 ? 28.626 -12.068 26.270 1.00 84.94 561 GLY A C 1
ATOM 4292 O O . GLY A 1 561 ? 29.107 -12.169 25.149 1.00 84.94 561 GLY A O 1
ATOM 4293 N N . LEU A 1 562 ? 29.219 -11.367 27.241 1.00 87.19 562 LEU A N 1
ATOM 4294 C CA . LEU A 1 562 ? 30.530 -10.727 27.080 1.00 87.19 562 LEU A CA 1
ATOM 4295 C C . LEU A 1 562 ? 31.695 -11.713 27.206 1.00 87.19 562 LEU A C 1
ATOM 4297 O O . LEU A 1 562 ? 32.769 -11.447 26.675 1.00 87.19 562 LEU A O 1
ATOM 4301 N N . LYS A 1 563 ? 31.504 -12.820 27.934 1.00 87.38 563 LYS A N 1
ATOM 4302 C CA . LYS A 1 563 ? 32.543 -13.833 28.127 1.00 87.38 563 LYS A CA 1
ATOM 4303 C C . LYS A 1 563 ? 32.698 -14.730 26.898 1.00 87.38 563 LYS A C 1
ATOM 4305 O O . LYS A 1 563 ? 33.829 -15.000 26.519 1.00 87.38 563 LYS A O 1
ATOM 4310 N N . ASP A 1 564 ? 31.585 -15.129 26.279 1.00 83.38 564 ASP A N 1
ATOM 4311 C CA . ASP A 1 564 ? 31.565 -16.018 25.111 1.00 83.38 564 ASP A CA 1
ATOM 4312 C C . ASP A 1 564 ? 30.633 -15.453 24.005 1.00 83.38 564 ASP A C 1
ATOM 4314 O O . ASP A 1 564 ? 29.458 -15.836 23.936 1.00 83.38 564 ASP A O 1
ATOM 4318 N N . PRO A 1 565 ? 31.119 -14.538 23.137 1.00 79.00 565 PRO A N 1
ATOM 4319 C CA . PRO A 1 565 ? 30.289 -13.821 22.156 1.00 79.00 565 PRO A CA 1
ATOM 4320 C C . PRO A 1 565 ? 29.586 -14.724 21.132 1.00 79.00 565 PRO A C 1
ATOM 4322 O O . PRO A 1 565 ? 28.449 -14.453 20.744 1.00 79.00 565 PRO A O 1
ATOM 4325 N N . ASP A 1 566 ? 30.219 -15.834 20.749 1.00 78.62 566 ASP A N 1
ATOM 4326 C CA . ASP A 1 566 ? 29.689 -16.771 19.746 1.00 78.62 566 ASP A CA 1
ATOM 4327 C C . ASP A 1 566 ? 28.459 -17.549 20.243 1.00 78.62 566 ASP A C 1
ATOM 4329 O O . ASP A 1 566 ? 27.743 -18.173 19.465 1.00 78.62 566 ASP A O 1
ATOM 4333 N N . THR A 1 567 ? 28.168 -17.495 21.548 1.00 79.75 567 THR A N 1
ATOM 4334 C CA . THR A 1 567 ? 27.028 -18.204 22.146 1.00 79.75 567 THR A CA 1
ATOM 4335 C C . THR A 1 567 ? 25.691 -17.494 21.944 1.00 79.75 567 THR A C 1
ATOM 4337 O O . THR A 1 567 ? 24.651 -18.061 22.288 1.00 79.75 567 THR A O 1
ATOM 4340 N N . VAL A 1 568 ? 25.691 -16.261 21.425 1.00 85.56 568 VAL A N 1
ATOM 4341 C CA . VAL A 1 568 ? 24.483 -15.453 21.226 1.00 85.56 568 VAL A CA 1
ATOM 4342 C C . VAL A 1 568 ? 24.129 -15.394 19.754 1.00 85.56 568 VAL A C 1
ATOM 4344 O O . VAL A 1 568 ? 24.743 -14.659 18.984 1.00 85.56 568 VAL A O 1
ATOM 4347 N N . ALA A 1 569 ? 23.087 -16.125 19.380 1.00 83.06 569 ALA A N 1
ATOM 4348 C CA . ALA A 1 569 ? 22.603 -16.161 18.011 1.00 83.06 569 ALA A CA 1
ATOM 4349 C C . ALA A 1 569 ? 21.086 -16.355 17.966 1.00 83.06 569 ALA A C 1
ATOM 4351 O O . ALA A 1 569 ? 20.449 -16.800 18.928 1.00 83.06 569 ALA A O 1
ATOM 4352 N N . ARG A 1 570 ? 20.499 -16.030 16.816 1.00 81.06 570 ARG A N 1
ATOM 4353 C CA . ARG A 1 570 ? 19.130 -16.407 16.463 1.00 81.06 570 ARG A CA 1
ATOM 4354 C C . ARG A 1 570 ? 19.209 -17.641 15.567 1.00 81.06 570 ARG A C 1
ATOM 4356 O O . ARG A 1 570 ? 19.667 -17.526 14.438 1.00 81.06 570 ARG A O 1
ATOM 4363 N N . ARG A 1 571 ? 18.802 -18.812 16.066 1.00 69.25 571 ARG A N 1
ATOM 4364 C CA . ARG A 1 571 ? 18.803 -20.047 15.260 1.00 69.25 571 ARG A CA 1
ATOM 4365 C C . ARG A 1 571 ? 17.639 -20.083 14.274 1.00 69.25 571 ARG A C 1
ATOM 4367 O O . ARG A 1 571 ? 16.586 -19.495 14.526 1.00 69.25 571 ARG A O 1
ATOM 4374 N N . GLU A 1 572 ? 17.816 -20.853 13.202 1.00 54.59 572 GLU A N 1
ATOM 4375 C CA . GLU A 1 572 ? 16.741 -21.265 12.296 1.00 54.59 572 GLU A CA 1
ATOM 4376 C C . GLU A 1 572 ? 15.576 -21.830 13.130 1.00 54.59 572 GLU A C 1
ATOM 4378 O O . GLU A 1 572 ? 15.796 -22.714 13.957 1.00 54.59 572 GLU A O 1
ATOM 4383 N N . SER A 1 573 ? 14.363 -21.286 12.954 1.00 56.50 573 SER A N 1
ATOM 4384 C CA . SER A 1 573 ? 13.112 -21.524 13.722 1.00 56.50 573 SER A CA 1
ATOM 4385 C C . SER A 1 573 ? 12.879 -20.723 15.022 1.00 56.50 573 SER A C 1
ATOM 4387 O O . SER A 1 573 ? 11.753 -20.719 15.533 1.00 56.50 573 SER A O 1
ATOM 4389 N N . GLU A 1 574 ? 13.856 -19.969 15.545 1.00 68.31 574 GLU A N 1
ATOM 4390 C CA . GLU A 1 574 ? 13.659 -19.148 16.754 1.00 68.31 574 GLU A CA 1
ATOM 4391 C C . GLU A 1 574 ? 13.194 -17.705 16.435 1.00 68.31 574 GLU A C 1
ATOM 4393 O O . GLU A 1 574 ? 13.677 -17.025 15.525 1.00 68.31 574 GLU A O 1
ATOM 4398 N N . MET A 1 575 ? 12.220 -17.205 17.210 1.00 74.56 575 MET A N 1
ATOM 4399 C CA . MET A 1 575 ? 11.561 -15.905 16.967 1.00 74.56 575 MET A CA 1
ATOM 4400 C C . MET A 1 575 ? 12.353 -14.685 17.482 1.00 74.56 575 MET A C 1
ATOM 4402 O O . MET A 1 575 ? 12.039 -13.548 17.130 1.00 74.56 575 MET A O 1
ATOM 4406 N N . TYR A 1 576 ? 13.358 -14.906 18.330 1.00 84.38 576 TYR A N 1
ATOM 4407 C CA . TYR A 1 576 ? 14.199 -13.885 18.963 1.00 84.38 576 TYR A CA 1
ATOM 4408 C C . TYR A 1 576 ? 15.572 -14.476 19.316 1.00 84.38 576 TYR A C 1
ATOM 4410 O O . TYR A 1 576 ? 15.724 -15.696 19.364 1.00 84.38 576 TYR A O 1
ATOM 4418 N N . CYS A 1 577 ? 16.564 -13.620 19.563 1.00 87.88 577 CYS A N 1
ATOM 4419 C CA . CYS A 1 577 ? 17.923 -14.023 19.926 1.00 87.88 577 CYS A CA 1
ATOM 4420 C C . CYS A 1 577 ? 18.017 -14.718 21.288 1.00 87.88 577 CYS A C 1
ATOM 4422 O O . CYS A 1 577 ? 17.384 -14.292 22.257 1.00 87.88 577 CYS A O 1
ATOM 4424 N N . ASN A 1 578 ? 18.857 -15.753 21.374 1.00 85.56 578 ASN A N 1
ATOM 4425 C CA . ASN A 1 578 ? 19.021 -16.578 22.567 1.00 85.56 578 ASN A CA 1
ATOM 4426 C C . ASN A 1 578 ? 20.490 -16.908 22.856 1.00 85.56 578 ASN A C 1
ATOM 4428 O O . ASN A 1 578 ? 21.345 -16.818 21.981 1.00 85.56 578 ASN A O 1
ATOM 4432 N N . PHE A 1 579 ? 20.756 -17.336 24.096 1.00 84.69 579 PHE A N 1
ATOM 4433 C CA . PHE A 1 579 ? 22.031 -17.948 24.468 1.00 84.69 579 PHE A CA 1
ATOM 4434 C C . PHE A 1 579 ? 21.997 -19.452 24.181 1.00 84.69 579 PHE A C 1
ATOM 4436 O O . PHE A 1 579 ? 21.043 -20.144 24.557 1.00 84.69 579 PHE A O 1
ATOM 4443 N N . GLU A 1 580 ? 23.064 -19.972 23.582 1.00 79.12 580 GLU A N 1
ATOM 4444 C CA . GLU A 1 580 ? 23.318 -21.410 23.470 1.00 79.12 580 GLU A CA 1
ATOM 4445 C C . GLU A 1 580 ? 23.562 -22.031 24.853 1.00 79.12 580 GLU A C 1
ATOM 4447 O O . GLU A 1 580 ? 23.064 -23.117 25.172 1.00 79.12 580 GLU A O 1
ATOM 4452 N N . ASN A 1 581 ? 24.250 -21.289 25.726 1.00 79.06 581 ASN A N 1
ATOM 4453 C CA . ASN A 1 581 ? 24.365 -21.640 27.131 1.00 79.06 581 ASN A CA 1
ATOM 4454 C C . ASN A 1 581 ? 22.993 -21.523 27.816 1.00 79.06 581 ASN A C 1
ATOM 4456 O O . ASN A 1 581 ? 22.369 -20.465 27.849 1.00 79.06 581 ASN A O 1
ATOM 4460 N N . ARG A 1 582 ? 22.527 -22.617 28.425 1.00 76.94 582 ARG A N 1
ATOM 4461 C CA . ARG A 1 582 ? 21.192 -22.716 29.047 1.00 76.94 582 ARG A CA 1
ATOM 4462 C C . ARG A 1 582 ? 21.093 -22.044 30.418 1.00 76.94 582 ARG A C 1
ATOM 4464 O O . ARG A 1 582 ? 20.004 -21.964 30.986 1.00 76.94 582 ARG A O 1
ATOM 4471 N N . THR A 1 583 ? 22.213 -21.582 30.966 1.00 82.81 583 THR A N 1
ATOM 4472 C CA . THR A 1 583 ? 22.299 -21.023 32.322 1.00 82.81 583 THR A CA 1
ATOM 4473 C C . THR A 1 583 ? 21.394 -19.797 32.528 1.00 82.81 583 THR A C 1
ATOM 4475 O O . THR A 1 583 ? 20.609 -19.830 33.478 1.00 82.81 583 THR A O 1
ATOM 4478 N N . PRO A 1 584 ? 21.380 -18.771 31.646 1.00 84.44 584 PRO A N 1
ATOM 4479 C CA . PRO A 1 584 ? 20.488 -17.614 31.797 1.00 84.44 584 PRO A CA 1
ATOM 4480 C C . PRO A 1 584 ? 19.004 -18.003 31.803 1.00 84.44 584 PRO A C 1
ATOM 4482 O O . PRO A 1 584 ? 18.237 -17.546 32.650 1.00 84.44 584 PRO A O 1
ATOM 4485 N N . SER A 1 585 ? 18.614 -18.916 30.907 1.00 82.38 585 SER A N 1
ATOM 4486 C CA . SER A 1 585 ? 17.236 -19.403 30.790 1.00 82.38 585 SER A CA 1
ATOM 4487 C C . SER A 1 585 ? 16.779 -20.154 32.045 1.00 82.38 585 SER A C 1
ATOM 4489 O O . SER A 1 585 ? 15.683 -19.892 32.544 1.00 82.38 585 SER A O 1
ATOM 4491 N N . ARG A 1 586 ? 17.623 -21.037 32.600 1.00 84.38 586 ARG A N 1
ATOM 4492 C CA . ARG A 1 586 ? 17.317 -21.791 33.829 1.00 84.38 586 ARG A CA 1
ATOM 4493 C C . ARG A 1 586 ? 17.221 -20.891 35.054 1.00 84.38 586 ARG A C 1
ATOM 4495 O O . ARG A 1 586 ? 16.279 -21.037 35.827 1.00 84.38 586 ARG A O 1
ATOM 4502 N N . VAL A 1 587 ? 18.167 -19.965 35.220 1.00 87.56 587 VAL A N 1
ATOM 4503 C CA . VAL A 1 587 ? 18.189 -19.047 36.369 1.00 87.56 587 VAL A CA 1
ATOM 4504 C C . VAL A 1 587 ? 16.973 -18.123 36.344 1.00 87.56 587 VAL A C 1
ATOM 4506 O O . VAL A 1 587 ? 16.277 -18.017 37.352 1.00 87.56 587 VAL A O 1
ATOM 4509 N N . SER A 1 588 ? 16.669 -17.519 35.190 1.00 86.81 588 SER A N 1
ATOM 4510 C CA . SER A 1 588 ? 15.482 -16.672 35.025 1.00 86.81 588 SER A CA 1
ATOM 4511 C C . SER A 1 588 ? 14.189 -17.456 35.285 1.00 86.81 588 SER A C 1
ATOM 4513 O O . SER A 1 588 ? 13.368 -17.045 36.103 1.00 86.81 588 SER A O 1
ATOM 4515 N N . SER A 1 589 ? 14.041 -18.647 34.694 1.00 83.50 589 SER A N 1
ATOM 4516 C CA . SER A 1 589 ? 12.832 -19.471 34.854 1.00 83.50 589 SER A CA 1
ATOM 4517 C C . SER A 1 589 ? 12.625 -19.963 36.289 1.00 83.50 589 SER A C 1
ATOM 4519 O O . SER A 1 589 ? 11.498 -19.940 36.783 1.00 83.50 589 SER A O 1
ATOM 4521 N N . ALA A 1 590 ? 13.692 -20.375 36.984 1.00 86.19 590 ALA A N 1
ATOM 4522 C CA . ALA A 1 590 ? 13.620 -20.805 38.381 1.00 86.19 590 ALA A CA 1
ATOM 4523 C C . ALA A 1 590 ? 13.233 -19.647 39.314 1.00 86.19 590 ALA A C 1
ATOM 4525 O O . ALA A 1 590 ? 12.389 -19.813 40.197 1.00 86.19 590 ALA A O 1
ATOM 4526 N N . LEU A 1 591 ? 13.808 -18.463 39.084 1.00 89.06 591 LEU A N 1
ATOM 4527 C CA . LEU A 1 591 ? 13.483 -17.255 39.836 1.00 89.06 591 LEU A CA 1
ATOM 4528 C C . LEU A 1 591 ? 12.018 -16.844 39.624 1.00 89.06 591 LEU A C 1
ATOM 4530 O O . LEU A 1 591 ? 11.296 -16.628 40.598 1.00 89.06 591 LEU A O 1
ATOM 4534 N N . VAL A 1 592 ? 11.560 -16.799 38.368 1.00 87.25 592 VAL A N 1
ATOM 4535 C CA . VAL A 1 592 ? 10.163 -16.495 38.012 1.00 87.25 592 VAL A CA 1
ATOM 4536 C C . VAL A 1 592 ? 9.207 -17.503 38.642 1.00 87.25 592 VAL A C 1
ATOM 4538 O O . VAL A 1 592 ? 8.227 -17.094 39.259 1.00 87.25 592 VAL A O 1
ATOM 4541 N N . ALA A 1 593 ? 9.498 -18.804 38.558 1.00 85.62 593 ALA A N 1
ATOM 4542 C CA . ALA A 1 593 ? 8.669 -19.836 39.176 1.00 85.62 593 ALA A CA 1
ATOM 4543 C C . ALA A 1 593 ? 8.536 -19.623 40.694 1.00 85.62 593 ALA A C 1
ATOM 4545 O O . ALA A 1 593 ? 7.422 -19.654 41.217 1.00 85.62 593 ALA A O 1
ATOM 4546 N N . GLY A 1 594 ? 9.637 -19.323 41.393 1.00 87.94 594 GLY A N 1
ATOM 4547 C CA . GLY A 1 594 ? 9.614 -19.018 42.828 1.00 87.94 594 GLY A CA 1
ATOM 4548 C C . GLY A 1 594 ? 8.768 -17.785 43.172 1.00 87.94 594 GLY A C 1
ATOM 4549 O O . GLY A 1 594 ? 7.939 -17.834 44.084 1.00 87.94 594 GLY A O 1
ATOM 4550 N N . ILE A 1 595 ? 8.919 -16.695 42.412 1.00 89.38 595 ILE A N 1
ATOM 4551 C CA . ILE A 1 595 ? 8.139 -15.459 42.600 1.00 89.38 595 ILE A CA 1
ATOM 4552 C C . ILE A 1 595 ? 6.647 -15.704 42.346 1.00 89.38 595 ILE A C 1
ATOM 4554 O O . ILE A 1 595 ? 5.801 -15.203 43.091 1.00 89.38 595 ILE A O 1
ATOM 4558 N N . MET A 1 596 ? 6.311 -16.486 41.322 1.00 87.12 596 MET A N 1
ATOM 4559 C CA . MET A 1 596 ? 4.924 -16.771 40.965 1.00 87.12 596 MET A CA 1
ATOM 4560 C C . MET A 1 596 ? 4.244 -17.720 41.958 1.00 87.12 596 MET A C 1
ATOM 4562 O O . MET A 1 596 ? 3.061 -17.542 42.237 1.00 87.12 596 MET A O 1
ATOM 4566 N N . VAL A 1 597 ? 4.970 -18.661 42.572 1.00 87.81 597 VAL A N 1
ATOM 4567 C CA . VAL A 1 597 ? 4.442 -19.473 43.687 1.00 87.81 597 VAL A CA 1
ATOM 4568 C C . VAL A 1 597 ? 4.061 -18.585 44.876 1.00 87.81 597 VAL A C 1
ATOM 4570 O O . VAL A 1 597 ? 2.980 -18.747 45.447 1.00 87.81 597 VAL A O 1
ATOM 4573 N N . LEU A 1 598 ? 4.906 -17.606 45.220 1.00 88.50 598 LEU A N 1
ATOM 4574 C CA . LEU A 1 598 ? 4.586 -16.620 46.256 1.00 88.50 598 LEU A CA 1
ATOM 4575 C C . LEU A 1 598 ? 3.353 -15.784 45.875 1.00 88.50 598 LEU A C 1
ATOM 4577 O O . LEU A 1 598 ? 2.470 -15.585 46.710 1.00 88.50 598 LEU A O 1
ATOM 4581 N N . CYS A 1 599 ? 3.275 -15.331 44.620 1.00 88.25 599 CYS A N 1
ATOM 4582 C CA . CYS A 1 599 ? 2.135 -14.589 44.081 1.00 88.25 599 CYS A CA 1
ATOM 4583 C C . CYS A 1 599 ? 0.822 -15.366 44.273 1.00 88.25 599 CYS A C 1
ATOM 4585 O O . CYS A 1 599 ? -0.087 -14.870 44.942 1.00 88.25 599 CYS A O 1
ATOM 4587 N N . LEU A 1 600 ? 0.772 -16.626 43.824 1.00 86.00 600 LEU A N 1
ATOM 4588 C CA . LEU A 1 600 ? -0.402 -17.493 43.959 1.00 86.00 600 LEU A CA 1
ATOM 4589 C C . LEU A 1 600 ? -0.802 -17.731 45.419 1.00 86.00 600 LEU A C 1
ATOM 4591 O O . LEU A 1 600 ? -1.990 -17.729 45.742 1.00 86.00 600 LEU A O 1
ATOM 4595 N N . GLY A 1 601 ? 0.167 -17.898 46.324 1.00 88.19 601 GLY A N 1
ATOM 4596 C CA . GLY A 1 601 ? -0.118 -18.028 47.756 1.00 88.19 601 GLY A CA 1
ATOM 4597 C C . GLY A 1 601 ? -0.855 -16.805 48.315 1.00 88.19 601 GLY A C 1
ATOM 4598 O O . GLY A 1 601 ? -1.836 -16.941 49.055 1.00 88.19 601 GLY A O 1
ATOM 4599 N N . ILE A 1 602 ? -0.433 -15.603 47.913 1.00 88.12 602 ILE A N 1
ATOM 4600 C CA . ILE A 1 602 ? -1.084 -14.347 48.309 1.00 88.12 602 ILE A CA 1
ATOM 4601 C C . ILE A 1 602 ? -2.461 -14.216 47.641 1.00 88.12 602 ILE A C 1
ATOM 4603 O O . ILE A 1 602 ? -3.413 -13.775 48.284 1.00 88.12 602 ILE A O 1
ATOM 4607 N N . GLU A 1 603 ? -2.613 -14.636 46.389 1.00 86.56 603 GLU A N 1
ATOM 4608 C CA . GLU A 1 603 ? -3.900 -14.612 45.682 1.00 86.56 603 GLU A CA 1
ATOM 4609 C C . GLU A 1 603 ? -4.944 -15.508 46.337 1.00 86.56 603 GLU A C 1
ATOM 4611 O O . GLU A 1 603 ? -6.075 -15.070 46.556 1.00 86.56 603 GLU A O 1
ATOM 4616 N N . VAL A 1 604 ? -4.569 -16.735 46.708 1.00 87.06 604 VAL A N 1
ATOM 4617 C CA . VAL A 1 604 ? -5.448 -17.654 47.444 1.00 87.06 604 VAL A CA 1
ATOM 4618 C C . VAL A 1 604 ? -5.878 -17.017 48.763 1.00 87.06 604 VAL A C 1
ATOM 4620 O O . VAL A 1 604 ? -7.062 -17.042 49.106 1.00 87.06 604 VAL A O 1
ATOM 4623 N N . PHE A 1 605 ? -4.955 -16.369 49.478 1.00 87.75 605 PHE A N 1
ATOM 4624 C CA . PHE A 1 605 ? -5.277 -15.639 50.703 1.00 87.75 605 PHE A CA 1
ATOM 4625 C C . PHE A 1 605 ? -6.283 -14.499 50.466 1.00 87.75 605 PHE A C 1
ATOM 4627 O O . PHE A 1 605 ? -7.256 -14.363 51.218 1.00 87.75 605 PHE A O 1
ATOM 4634 N N . VAL A 1 606 ? -6.098 -13.708 49.406 1.00 85.50 606 VAL A N 1
ATOM 4635 C CA . VAL A 1 606 ? -7.020 -12.627 49.021 1.00 85.50 606 VAL A CA 1
ATOM 4636 C C . VAL A 1 606 ? -8.388 -13.185 48.620 1.00 85.50 606 VAL A C 1
ATOM 4638 O O . VAL A 1 606 ? -9.408 -12.670 49.079 1.00 85.50 606 VAL A O 1
ATOM 4641 N N . LEU A 1 607 ? -8.438 -14.267 47.840 1.00 85.69 607 LEU A N 1
ATOM 4642 C CA . LEU A 1 607 ? -9.670 -14.945 47.424 1.00 85.69 607 LEU A CA 1
ATOM 4643 C C . LEU A 1 607 ? -10.463 -15.483 48.616 1.00 85.69 607 LEU A C 1
ATOM 4645 O O . LEU A 1 607 ? -11.675 -15.269 48.700 1.00 85.69 607 LEU A O 1
ATOM 4649 N N . VAL A 1 608 ? -9.794 -16.140 49.567 1.00 87.31 608 VAL A N 1
ATOM 4650 C CA . VAL A 1 608 ? -10.430 -16.644 50.793 1.00 87.31 608 VAL A CA 1
ATOM 4651 C C . VAL A 1 608 ? -11.002 -15.487 51.613 1.00 87.31 608 VAL A C 1
ATOM 4653 O O . VAL A 1 608 ? -12.153 -15.562 52.056 1.00 87.31 608 VAL A O 1
ATOM 4656 N N . LYS A 1 609 ? -10.254 -14.387 51.773 1.00 84.44 609 LYS A N 1
ATOM 4657 C CA . LYS A 1 609 ? -10.736 -13.188 52.482 1.00 84.44 609 LYS A CA 1
ATOM 4658 C C . LYS A 1 609 ? -11.911 -12.514 51.779 1.00 84.44 609 LYS A C 1
ATOM 4660 O O . LYS A 1 609 ? -12.876 -12.145 52.451 1.00 84.44 609 LYS A O 1
ATOM 4665 N N . LEU A 1 610 ? -11.857 -12.382 50.456 1.00 83.94 610 LEU A N 1
ATOM 4666 C CA . LEU A 1 610 ? -12.951 -11.842 49.649 1.00 83.94 610 LEU A CA 1
ATOM 4667 C C . LEU A 1 610 ? -14.205 -12.699 49.775 1.00 83.94 610 LEU A C 1
ATOM 4669 O O . LEU A 1 610 ? -15.281 -12.154 49.997 1.00 83.94 610 LEU A O 1
ATOM 4673 N N . ARG A 1 611 ? -14.072 -14.028 49.690 1.00 86.44 611 ARG A N 1
ATOM 4674 C CA . ARG A 1 611 ? -15.197 -14.963 49.807 1.00 86.44 611 ARG A CA 1
ATOM 4675 C C . ARG A 1 611 ? -15.822 -14.920 51.199 1.00 86.44 611 ARG A C 1
ATOM 4677 O O . ARG A 1 611 ? -17.041 -14.822 51.308 1.00 86.44 611 ARG A O 1
ATOM 4684 N N . LYS A 1 612 ? -15.004 -14.948 52.258 1.00 87.56 612 LYS A N 1
ATOM 4685 C CA . LYS A 1 612 ? -15.476 -14.924 53.653 1.00 87.56 612 LYS A CA 1
ATOM 4686 C C . LYS A 1 612 ? -16.206 -13.621 53.997 1.00 87.56 612 LYS A C 1
ATOM 4688 O O . LYS A 1 612 ? -17.204 -13.654 54.707 1.00 87.56 612 LYS A O 1
ATOM 4693 N N . ASN A 1 613 ? -15.744 -12.490 53.460 1.00 84.06 613 ASN A N 1
ATOM 4694 C CA . ASN A 1 613 ? -16.272 -11.159 53.781 1.00 84.06 613 ASN A CA 1
ATOM 4695 C C . ASN A 1 613 ? -17.103 -10.531 52.646 1.00 84.06 613 ASN A C 1
ATOM 4697 O O . ASN A 1 613 ? -17.383 -9.330 52.675 1.00 84.06 613 ASN A O 1
ATOM 4701 N N . TRP A 1 614 ? -17.523 -11.328 51.656 1.00 80.19 614 TRP A N 1
ATOM 4702 C CA . TRP A 1 614 ? -18.164 -10.856 50.422 1.00 80.19 614 TRP A CA 1
ATOM 4703 C C . TRP A 1 614 ? -19.395 -9.985 50.685 1.00 80.19 614 TRP A C 1
ATOM 4705 O O . TRP A 1 614 ? -19.541 -8.904 50.119 1.00 80.19 614 TRP A O 1
ATOM 4715 N N . MET A 1 615 ? -20.260 -10.424 51.603 1.00 77.88 615 MET A N 1
ATOM 4716 C CA . MET A 1 615 ? -21.481 -9.704 51.985 1.00 77.88 615 MET A CA 1
ATOM 4717 C C . MET A 1 615 ? -21.187 -8.335 52.620 1.00 77.88 615 MET A C 1
ATOM 4719 O O . MET A 1 615 ? -21.918 -7.377 52.373 1.00 77.88 615 MET A O 1
ATOM 4723 N N . HIS A 1 616 ? -20.109 -8.221 53.403 1.00 78.12 616 HIS A N 1
ATOM 4724 C CA . HIS A 1 616 ? -19.715 -6.969 54.054 1.00 78.12 616 HIS A CA 1
ATOM 4725 C C . HIS A 1 616 ? -19.093 -5.986 53.051 1.00 78.12 616 HIS A C 1
ATOM 4727 O O . HIS A 1 616 ? -19.468 -4.814 53.004 1.00 78.12 616 HIS A O 1
ATOM 4733 N N . LEU A 1 617 ? -18.202 -6.477 52.185 1.00 74.12 617 LEU A N 1
ATOM 4734 C CA . LEU A 1 617 ? -17.533 -5.671 51.158 1.00 74.12 617 LEU A CA 1
ATOM 4735 C C . LEU A 1 617 ? -18.500 -5.207 50.059 1.00 74.12 617 LEU A C 1
ATOM 4737 O O . LEU A 1 617 ? -18.418 -4.065 49.610 1.00 74.12 617 LEU A O 1
ATOM 4741 N N . ARG A 1 618 ? -19.479 -6.043 49.683 1.00 71.75 618 ARG A N 1
ATOM 4742 C CA . ARG A 1 618 ? -20.524 -5.685 48.709 1.00 71.75 618 ARG A CA 1
ATOM 4743 C C . ARG A 1 618 ? -21.389 -4.511 49.184 1.00 71.75 618 ARG A C 1
ATOM 4745 O O . ARG A 1 618 ? -21.838 -3.729 48.350 1.00 71.75 618 ARG A O 1
ATOM 4752 N N . ARG A 1 619 ? -21.601 -4.363 50.499 1.00 68.06 619 ARG A N 1
ATOM 4753 C CA . ARG A 1 619 ? -22.372 -3.251 51.089 1.00 68.06 619 ARG A CA 1
ATOM 4754 C C . ARG A 1 619 ? -21.599 -1.933 51.136 1.00 68.06 619 ARG A C 1
ATOM 4756 O O . ARG A 1 619 ? -22.205 -0.894 50.912 1.00 68.06 619 ARG A O 1
ATOM 4763 N N . LYS A 1 620 ? -20.280 -1.964 51.369 1.00 66.06 620 LYS A N 1
ATOM 4764 C CA . LYS A 1 620 ? -19.429 -0.755 51.389 1.00 66.06 620 LYS A CA 1
ATOM 4765 C C . LYS A 1 620 ? -19.138 -0.161 50.001 1.00 66.06 620 LYS A C 1
ATOM 4767 O O . LYS A 1 620 ? -18.545 0.906 49.941 1.00 66.06 620 LYS A O 1
ATOM 4772 N N . ARG A 1 621 ? -19.557 -0.834 48.916 1.00 55.41 621 ARG A N 1
ATOM 4773 C CA . ARG A 1 621 ? -19.492 -0.428 47.493 1.00 55.41 621 ARG A CA 1
ATOM 4774 C C . ARG A 1 621 ? -18.392 0.592 47.169 1.00 55.41 621 ARG A C 1
ATOM 4776 O O . ARG A 1 621 ? -18.675 1.664 46.642 1.00 55.41 621 ARG A O 1
ATOM 4783 N N . ASP A 1 622 ? -17.138 0.222 47.415 1.00 62.47 622 ASP A N 1
ATOM 4784 C CA . ASP A 1 622 ? -16.033 0.929 46.780 1.00 62.47 622 ASP A CA 1
ATOM 4785 C C . ASP A 1 622 ? -16.001 0.516 45.300 1.00 62.47 622 ASP A C 1
ATOM 4787 O O . ASP A 1 622 ? -15.755 -0.646 44.954 1.00 62.47 622 ASP A O 1
ATOM 4791 N N . ARG A 1 623 ? -16.356 1.465 44.429 1.00 58.56 623 ARG A N 1
ATOM 4792 C CA . ARG A 1 623 ? -16.634 1.244 43.002 1.00 58.56 623 ARG A CA 1
ATOM 4793 C C . ARG A 1 623 ? -15.381 0.833 42.217 1.00 58.56 623 ARG A C 1
ATOM 4795 O O . ARG A 1 623 ? -15.524 0.331 41.106 1.00 58.56 623 ARG A O 1
ATOM 4802 N N . GLN A 1 624 ? -14.181 1.005 42.780 1.00 64.31 624 GLN A N 1
ATOM 4803 C CA . GLN A 1 624 ? -12.913 0.789 42.070 1.00 64.31 624 GLN A CA 1
ATOM 4804 C C . GLN A 1 624 ? -12.078 -0.382 42.616 1.00 64.31 624 GLN A C 1
ATOM 4806 O O . GLN A 1 624 ? -11.556 -1.172 41.826 1.00 64.31 624 GLN A O 1
ATOM 4811 N N . THR A 1 625 ? -11.993 -0.563 43.937 1.00 70.38 625 THR A N 1
ATOM 4812 C CA . THR A 1 625 ? -11.073 -1.544 44.552 1.00 70.38 625 THR A CA 1
ATOM 4813 C C . THR A 1 625 ? -11.467 -3.006 44.297 1.00 70.38 625 THR A C 1
ATOM 4815 O O . THR A 1 625 ? -10.611 -3.840 43.990 1.00 70.38 625 THR A O 1
ATOM 4818 N N . ILE A 1 626 ? -12.763 -3.341 44.355 1.00 75.06 626 ILE A N 1
ATOM 4819 C CA . ILE A 1 626 ? -13.239 -4.726 44.164 1.00 75.06 626 ILE A CA 1
ATOM 4820 C C . ILE A 1 626 ? -13.085 -5.190 42.699 1.00 75.06 626 ILE A C 1
ATOM 4822 O O . ILE A 1 626 ? -12.511 -6.261 42.486 1.00 75.06 626 ILE A O 1
ATOM 4826 N N . PRO A 1 627 ? -13.513 -4.420 41.672 1.00 78.31 627 PRO A N 1
ATOM 4827 C CA . PRO A 1 627 ? -13.296 -4.802 40.275 1.00 78.31 627 PRO A CA 1
ATOM 4828 C C . PRO A 1 627 ? -11.817 -4.895 39.896 1.00 78.31 627 PRO A C 1
ATOM 4830 O O . PRO A 1 627 ? -11.437 -5.815 39.174 1.00 78.31 627 PRO A O 1
ATOM 4833 N N . LEU A 1 628 ? -10.978 -3.976 40.397 1.00 77.44 628 LEU A N 1
ATOM 4834 C CA . LEU A 1 628 ? -9.529 -4.037 40.203 1.00 77.44 628 LEU A CA 1
ATOM 4835 C C . LEU A 1 628 ? -8.958 -5.329 40.793 1.00 77.44 628 LEU A C 1
ATOM 4837 O O . LEU A 1 628 ? -8.183 -6.005 40.125 1.00 77.44 628 LEU A O 1
ATOM 4841 N N . THR A 1 629 ? -9.393 -5.714 41.994 1.00 80.81 629 THR A N 1
ATOM 4842 C CA . THR A 1 629 ? -8.939 -6.957 42.623 1.00 80.81 629 THR A CA 1
ATOM 4843 C C . THR A 1 629 ? -9.311 -8.188 41.806 1.00 80.81 629 THR A C 1
ATOM 4845 O O . THR A 1 629 ? -8.455 -9.026 41.545 1.00 80.81 629 THR A O 1
ATOM 4848 N N . LEU A 1 630 ? -10.568 -8.302 41.370 1.00 81.75 630 LEU A N 1
ATOM 4849 C CA . LEU A 1 630 ? -11.017 -9.453 40.581 1.00 81.75 630 LEU A CA 1
ATOM 4850 C C . LEU A 1 630 ? -10.247 -9.581 39.259 1.00 81.75 630 LEU A C 1
ATOM 4852 O O . LEU A 1 630 ? -9.934 -10.690 38.839 1.00 81.75 630 LEU A O 1
ATOM 4856 N N . ARG A 1 631 ? -9.899 -8.455 38.626 1.00 81.62 631 ARG A N 1
ATOM 4857 C CA . ARG A 1 631 ? -9.095 -8.424 37.392 1.00 81.62 631 ARG A CA 1
ATOM 4858 C C . ARG A 1 631 ? -7.638 -8.799 37.638 1.00 81.62 631 ARG A C 1
ATOM 4860 O O . ARG A 1 631 ? -7.077 -9.540 36.841 1.00 81.62 631 ARG A O 1
ATOM 4867 N N . VAL A 1 632 ? -7.048 -8.321 38.736 1.00 81.19 632 VAL A N 1
ATOM 4868 C CA . VAL A 1 632 ? -5.688 -8.701 39.145 1.00 81.19 632 VAL A CA 1
ATOM 4869 C C . VAL A 1 632 ? -5.623 -10.203 39.411 1.00 81.19 632 VAL A C 1
ATOM 4871 O O . VAL A 1 632 ? -4.745 -10.844 38.856 1.00 81.19 632 VAL A O 1
ATOM 4874 N N . LEU A 1 633 ? -6.597 -10.765 40.138 1.00 82.00 633 LEU A N 1
ATOM 4875 C CA . LEU A 1 633 ? -6.710 -12.209 40.390 1.00 82.00 633 LEU A CA 1
ATOM 4876 C C . LEU A 1 633 ? -6.922 -13.028 39.102 1.00 82.00 633 LEU A C 1
ATOM 4878 O O . LEU A 1 633 ? -6.392 -14.125 38.958 1.00 82.00 633 LEU A O 1
ATOM 4882 N N . ALA A 1 634 ? -7.692 -12.502 38.144 1.00 82.38 634 ALA A N 1
ATOM 4883 C CA . ALA A 1 634 ? -7.891 -13.151 36.848 1.00 82.38 634 ALA A CA 1
ATOM 4884 C C . ALA A 1 634 ? -6.617 -13.135 35.988 1.00 82.38 634 ALA A C 1
ATOM 4886 O O . ALA A 1 634 ? -6.297 -14.132 35.345 1.00 82.38 634 ALA A O 1
ATOM 4887 N N . PHE A 1 635 ? -5.877 -12.022 35.986 1.00 80.56 635 PHE A N 1
ATOM 4888 C CA . PHE A 1 635 ? -4.603 -11.922 35.274 1.00 80.56 635 PHE A CA 1
ATOM 4889 C C . PHE A 1 635 ? -3.533 -12.799 35.923 1.00 80.56 635 PHE A C 1
ATOM 4891 O O . PHE A 1 635 ? -2.748 -13.443 35.240 1.00 80.56 635 PHE A O 1
ATOM 4898 N N . SER A 1 636 ? -3.509 -12.867 37.247 1.00 74.56 636 SER A N 1
ATOM 4899 C CA . SER A 1 636 ? -2.511 -13.623 37.989 1.00 74.56 636 SER A CA 1
ATOM 4900 C C . SER A 1 636 ? -2.760 -15.139 37.976 1.00 74.56 636 SER A C 1
ATOM 4902 O O . SER A 1 636 ? -1.806 -15.908 38.053 1.00 74.56 636 SER A O 1
ATOM 4904 N N . ALA A 1 637 ? -3.988 -15.588 37.685 1.00 71.50 637 ALA A N 1
ATOM 4905 C CA . ALA A 1 637 ? -4.283 -16.983 37.334 1.00 71.50 637 ALA A CA 1
ATOM 4906 C C . ALA A 1 637 ? -3.578 -17.446 36.038 1.00 71.50 637 ALA A C 1
ATOM 4908 O O . ALA A 1 637 ? -3.250 -18.625 35.892 1.00 71.50 637 ALA A O 1
ATOM 4909 N N . VAL A 1 638 ? -3.258 -16.521 35.122 1.00 68.25 638 VAL A N 1
ATOM 4910 C CA . VAL A 1 638 ? -2.368 -16.767 33.963 1.00 68.25 638 VAL A CA 1
ATOM 4911 C C . VAL A 1 638 ? -0.941 -17.061 34.443 1.00 68.25 638 VAL A C 1
ATOM 4913 O O . VAL A 1 638 ? -0.181 -17.766 33.788 1.00 68.25 638 VAL A O 1
ATOM 4916 N N . GLY A 1 639 ? -0.589 -16.599 35.639 1.00 62.25 639 GLY A N 1
ATOM 4917 C CA . GLY A 1 639 ? 0.641 -16.915 36.350 1.00 62.25 639 GLY A CA 1
ATOM 4918 C C . GLY A 1 639 ? 0.841 -18.401 36.661 1.00 62.25 639 GLY A C 1
ATOM 4919 O O . GLY A 1 639 ? 1.981 -18.861 36.678 1.00 62.25 639 GLY A O 1
ATOM 4920 N N . CYS A 1 640 ? -0.234 -19.188 36.796 1.00 66.50 640 CYS A N 1
ATOM 4921 C CA . CYS A 1 640 ? -0.141 -20.652 36.862 1.00 66.50 640 CYS A CA 1
ATOM 4922 C C . CYS A 1 640 ? 0.487 -21.229 35.586 1.00 66.50 640 CYS A C 1
ATOM 4924 O O . CYS A 1 640 ? 1.299 -22.151 35.651 1.00 66.50 640 CYS A O 1
ATOM 4926 N N . MET A 1 641 ? 0.161 -20.647 34.427 1.00 66.00 641 MET A N 1
ATOM 4927 C CA . MET A 1 641 ? 0.776 -21.011 33.153 1.00 66.00 641 MET A CA 1
ATOM 4928 C C . MET A 1 641 ? 2.267 -20.667 33.171 1.00 66.00 641 MET A C 1
ATOM 4930 O O . MET A 1 641 ? 3.069 -21.514 32.810 1.00 66.00 641 MET A O 1
ATOM 4934 N N . ALA A 1 642 ? 2.669 -19.500 33.686 1.00 63.50 642 ALA A N 1
ATOM 4935 C CA . ALA A 1 642 ? 4.084 -19.128 33.812 1.00 63.50 642 ALA A CA 1
ATOM 4936 C C . ALA A 1 642 ? 4.898 -20.091 34.702 1.00 63.50 642 ALA A C 1
ATOM 4938 O O . ALA A 1 642 ? 6.063 -20.341 34.406 1.00 63.50 642 ALA A O 1
ATOM 4939 N N . ILE A 1 643 ? 4.297 -20.682 35.744 1.00 68.19 643 ILE A N 1
ATOM 4940 C CA . ILE A 1 643 ? 4.940 -21.716 36.580 1.00 68.19 643 ILE A CA 1
ATOM 4941 C C . ILE A 1 643 ? 5.109 -23.023 35.803 1.00 68.19 643 ILE A C 1
ATOM 4943 O O . ILE A 1 643 ? 6.192 -23.607 35.821 1.00 68.19 643 ILE A O 1
ATOM 4947 N N . VAL A 1 644 ? 4.066 -23.467 35.093 1.00 68.81 644 VAL A N 1
ATOM 4948 C CA . VAL A 1 644 ? 4.128 -24.664 34.236 1.00 68.81 644 VAL A CA 1
ATOM 4949 C C . VAL A 1 644 ? 5.177 -24.475 33.142 1.00 68.81 644 VAL A C 1
ATOM 4951 O O . VAL A 1 644 ? 6.001 -25.359 32.921 1.00 68.81 644 VAL A O 1
ATOM 4954 N N . LEU A 1 645 ? 5.208 -23.302 32.509 1.00 66.19 645 LEU A N 1
ATOM 4955 C CA . LEU A 1 645 ? 6.214 -22.951 31.514 1.00 66.19 645 LEU A CA 1
ATOM 4956 C C . LEU A 1 645 ? 7.612 -22.883 32.126 1.00 66.19 645 LEU A C 1
ATOM 4958 O O . LEU A 1 645 ? 8.533 -23.465 31.567 1.00 66.19 645 LEU A O 1
ATOM 4962 N N . GLY A 1 646 ? 7.776 -22.253 33.289 1.00 61.03 646 GLY A N 1
ATOM 4963 C CA . GLY A 1 646 ? 9.049 -22.199 34.008 1.00 61.03 646 GLY A CA 1
ATOM 4964 C C . GLY A 1 646 ? 9.582 -23.591 34.349 1.00 61.03 646 GLY A C 1
ATOM 4965 O O . GLY A 1 646 ? 10.763 -23.859 34.156 1.00 61.03 646 GLY A O 1
ATOM 4966 N N . PHE A 1 647 ? 8.708 -24.513 34.758 1.00 66.56 647 PHE A N 1
ATOM 4967 C CA . PHE A 1 647 ? 9.063 -25.914 34.984 1.00 66.56 647 PHE A CA 1
ATOM 4968 C C . PHE A 1 647 ? 9.472 -26.608 33.675 1.00 66.56 647 PHE A C 1
ATOM 4970 O O . PHE A 1 647 ? 10.521 -27.248 33.610 1.00 66.56 647 PHE A O 1
ATOM 4977 N N . VAL A 1 648 ? 8.705 -26.420 32.596 1.00 66.81 648 VAL A N 1
ATOM 4978 C CA . VAL A 1 648 ? 9.045 -26.943 31.264 1.00 66.81 648 VAL A CA 1
ATOM 4979 C C . VAL A 1 648 ? 10.394 -26.403 30.780 1.00 66.81 648 VAL A C 1
ATOM 4981 O O . VAL A 1 648 ? 11.183 -27.190 30.281 1.00 66.81 648 VAL A O 1
ATOM 4984 N N . PHE A 1 649 ? 10.719 -25.125 30.975 1.00 65.12 649 PHE A N 1
ATOM 4985 C CA . PHE A 1 649 ? 12.008 -24.542 30.571 1.00 65.12 649 PHE A CA 1
ATOM 4986 C C . PHE A 1 649 ? 13.195 -24.981 31.444 1.00 65.12 649 PHE A C 1
ATOM 4988 O O . PHE A 1 649 ? 14.331 -25.019 30.967 1.00 65.12 649 PHE A O 1
ATOM 4995 N N . VAL A 1 650 ? 12.962 -25.318 32.717 1.00 68.50 650 VAL A N 1
ATOM 4996 C CA . VAL A 1 650 ? 14.007 -25.830 33.620 1.00 68.50 650 VAL A CA 1
ATOM 4997 C C . VAL A 1 650 ? 14.369 -27.280 33.279 1.00 68.50 650 VAL A C 1
ATOM 4999 O O . VAL A 1 650 ? 15.559 -27.613 33.244 1.00 68.50 650 VAL A O 1
ATOM 5002 N N . PHE A 1 651 ? 13.367 -28.123 33.001 1.00 66.56 651 PHE A N 1
ATOM 5003 C CA . PHE A 1 651 ? 13.542 -29.572 32.826 1.00 66.56 651 PHE A CA 1
ATOM 5004 C C . PHE A 1 651 ? 13.575 -30.040 31.364 1.00 66.56 651 PHE A C 1
ATOM 5006 O O . PHE A 1 651 ? 14.274 -31.003 31.056 1.00 66.56 651 PHE A O 1
ATOM 5013 N N . ASN A 1 652 ? 12.875 -29.360 30.454 1.00 61.44 652 ASN A N 1
ATOM 5014 C CA . ASN A 1 652 ? 12.758 -29.729 29.043 1.00 61.44 652 ASN A CA 1
ATOM 5015 C C . ASN A 1 652 ? 13.359 -28.665 28.113 1.00 61.44 652 ASN A C 1
ATOM 5017 O O . ASN A 1 652 ? 13.448 -27.482 28.423 1.00 61.44 652 ASN A O 1
ATOM 5021 N N . SER A 1 653 ? 13.787 -29.109 26.929 1.00 53.66 653 SER A N 1
ATOM 5022 C CA . SER A 1 653 ? 14.410 -28.251 25.903 1.00 53.66 653 SER A CA 1
ATOM 5023 C C . SER A 1 653 ? 13.441 -27.851 24.781 1.00 53.66 653 SER A C 1
ATOM 5025 O O . SER A 1 653 ? 13.883 -27.424 23.719 1.00 53.66 653 SER A O 1
ATOM 5027 N N . TYR A 1 654 ? 12.128 -28.024 24.969 1.00 50.97 654 TYR A N 1
ATOM 5028 C CA . TYR A 1 654 ? 11.156 -27.827 23.893 1.00 50.97 654 TYR A CA 1
ATOM 5029 C C . TYR A 1 654 ? 10.735 -26.357 23.768 1.00 50.97 654 TYR A C 1
ATOM 5031 O O . TYR A 1 654 ? 10.022 -25.830 24.620 1.00 50.97 654 TYR A O 1
ATOM 5039 N N . ARG A 1 655 ? 11.164 -25.705 22.681 1.00 58.38 655 ARG A N 1
ATOM 5040 C CA . ARG A 1 655 ? 10.845 -24.310 22.327 1.00 58.38 655 ARG A CA 1
ATOM 5041 C C . ARG A 1 655 ? 9.952 -24.257 21.088 1.00 58.38 655 ARG A C 1
ATOM 5043 O O . ARG A 1 655 ? 10.323 -23.714 20.055 1.00 58.38 655 ARG A O 1
ATOM 5050 N N . GLY A 1 656 ? 8.786 -24.892 21.170 1.00 60.31 656 GLY A N 1
ATOM 5051 C CA . GLY A 1 656 ? 7.866 -24.961 20.036 1.00 60.31 656 GLY A CA 1
ATOM 5052 C C . GLY A 1 656 ? 7.212 -23.607 19.703 1.00 60.31 656 GLY A C 1
ATOM 5053 O O . GLY A 1 656 ? 6.997 -22.787 20.599 1.00 60.31 656 GLY A O 1
ATOM 5054 N N . PRO A 1 657 ? 6.793 -23.381 18.446 1.00 62.81 657 PRO A N 1
ATOM 5055 C CA . PRO A 1 657 ? 6.125 -22.147 18.017 1.00 62.81 657 PRO A CA 1
ATOM 5056 C C . PRO A 1 657 ? 4.824 -21.853 18.784 1.00 62.81 657 PRO A C 1
ATOM 5058 O O . PRO A 1 657 ? 4.490 -20.691 19.011 1.00 62.81 657 PRO A O 1
ATOM 5061 N N . ALA A 1 658 ? 4.124 -22.890 19.257 1.00 64.62 658 ALA A N 1
ATOM 5062 C CA . ALA A 1 658 ? 2.938 -22.751 20.105 1.00 64.62 658 ALA A CA 1
ATOM 5063 C C . ALA A 1 658 ? 3.237 -22.023 21.428 1.00 64.62 658 ALA A C 1
ATOM 5065 O O . ALA A 1 658 ? 2.429 -21.227 21.902 1.00 64.62 658 ALA A O 1
ATOM 5066 N N . LEU A 1 659 ? 4.417 -22.257 22.003 1.00 68.81 659 LEU A N 1
ATOM 5067 C CA . LEU A 1 659 ? 4.828 -21.660 23.266 1.00 68.81 659 LEU A CA 1
ATOM 5068 C C . LEU A 1 659 ? 5.069 -20.154 23.134 1.00 68.81 659 LEU A C 1
ATOM 5070 O O . LEU A 1 659 ? 4.642 -19.370 23.980 1.00 68.81 659 LEU A O 1
ATOM 5074 N N . ASN A 1 660 ? 5.693 -19.749 22.030 1.00 75.19 660 ASN A N 1
ATOM 5075 C CA . ASN A 1 660 ? 5.922 -18.341 21.731 1.00 75.19 660 ASN A CA 1
ATOM 5076 C C . ASN A 1 660 ? 4.602 -17.608 21.481 1.00 75.19 660 ASN A C 1
ATOM 5078 O O . ASN A 1 660 ? 4.419 -16.505 21.985 1.00 75.19 660 ASN A O 1
ATOM 5082 N N . LEU A 1 661 ? 3.641 -18.231 20.791 1.00 76.88 661 LEU A N 1
ATOM 5083 C CA . LEU A 1 661 ? 2.303 -17.654 20.607 1.00 76.88 661 LEU A CA 1
ATOM 5084 C C . LEU A 1 661 ? 1.571 -17.436 21.935 1.00 76.88 661 LEU A C 1
ATOM 5086 O O . LEU A 1 661 ? 0.947 -16.391 22.127 1.00 76.88 661 LEU A O 1
ATOM 5090 N N . ILE A 1 662 ? 1.693 -18.379 22.872 1.00 77.38 662 ILE A N 1
ATOM 5091 C CA . ILE A 1 662 ? 1.152 -18.224 24.226 1.00 77.38 662 ILE A CA 1
ATOM 5092 C C . ILE A 1 662 ? 1.803 -17.020 24.918 1.00 77.38 662 ILE A C 1
ATOM 5094 O O . ILE A 1 662 ? 1.084 -16.153 25.413 1.00 77.38 662 ILE A O 1
ATOM 5098 N N . LEU A 1 663 ? 3.136 -16.913 24.893 1.00 76.94 663 LEU A N 1
ATOM 5099 C CA . LEU A 1 663 ? 3.863 -15.771 25.464 1.00 76.94 663 LEU A CA 1
ATOM 5100 C C . LEU A 1 663 ? 3.454 -14.437 24.817 1.00 76.94 663 LEU A C 1
ATOM 5102 O O . LEU A 1 663 ? 3.251 -13.451 25.525 1.00 76.94 663 LEU A O 1
ATOM 5106 N N . GLY A 1 664 ? 3.258 -14.416 23.496 1.00 79.56 664 GLY A N 1
ATOM 5107 C CA . GLY A 1 664 ? 2.791 -13.245 22.751 1.00 79.56 664 GLY A CA 1
ATOM 5108 C C . GLY A 1 664 ? 1.368 -12.809 23.107 1.00 79.56 664 GLY A C 1
ATOM 5109 O O . GLY A 1 664 ? 1.051 -11.627 23.013 1.00 79.56 664 GLY A O 1
ATOM 5110 N N . SER A 1 665 ? 0.513 -13.725 23.570 1.00 84.25 665 SER A N 1
ATOM 5111 C CA . SER A 1 665 ? -0.875 -13.415 23.940 1.00 84.25 665 SER A CA 1
ATOM 5112 C C . SER A 1 665 ? -1.031 -12.732 25.310 1.00 84.25 665 SER A C 1
ATOM 5114 O O . SER A 1 665 ? -2.041 -12.068 25.555 1.00 84.25 665 SER A O 1
ATOM 5116 N N . VAL A 1 666 ? -0.042 -12.846 26.207 1.00 85.81 666 VAL A N 1
ATOM 5117 C CA . VAL A 1 666 ? -0.152 -12.355 27.597 1.00 85.81 666 VAL A CA 1
ATOM 5118 C C . VAL A 1 666 ? -0.270 -10.823 27.696 1.00 85.81 666 VAL A C 1
ATOM 5120 O O . VAL A 1 666 ? -1.149 -10.352 28.425 1.00 85.81 666 VAL A O 1
ATOM 5123 N N . PRO A 1 667 ? 0.511 -10.010 26.953 1.00 87.50 667 PRO A N 1
ATOM 5124 C CA . PRO A 1 667 ? 0.328 -8.557 26.936 1.00 87.50 667 PRO A CA 1
ATOM 5125 C C . PRO A 1 667 ? -1.056 -8.136 26.429 1.00 87.50 667 PRO A C 1
ATOM 5127 O O . PRO A 1 667 ? -1.662 -7.220 26.981 1.00 87.50 667 PRO A O 1
ATOM 5130 N N . LEU A 1 668 ? -1.603 -8.833 25.428 1.00 86.75 668 LEU A N 1
ATOM 5131 C CA . LEU A 1 668 ? -2.954 -8.566 24.929 1.00 86.75 668 LEU A CA 1
ATOM 5132 C C . LEU A 1 668 ? -4.017 -8.862 25.998 1.00 86.75 668 LEU A C 1
ATOM 5134 O O . LEU A 1 668 ? -4.969 -8.101 26.163 1.00 86.75 668 LEU A O 1
ATOM 5138 N N . LEU A 1 669 ? -3.835 -9.923 26.781 1.00 86.25 669 LEU A N 1
ATOM 5139 C CA . LEU A 1 669 ? -4.708 -10.217 27.913 1.00 86.25 669 LEU A CA 1
ATOM 5140 C C . LEU A 1 669 ? -4.629 -9.134 29.003 1.00 86.25 669 LEU A C 1
ATOM 5142 O O . LEU A 1 669 ? -5.660 -8.771 29.574 1.00 86.25 669 LEU A O 1
ATOM 5146 N N . ALA A 1 670 ? -3.445 -8.560 29.248 1.00 85.88 670 ALA A N 1
ATOM 5147 C CA . ALA A 1 670 ? -3.300 -7.399 30.129 1.00 85.88 670 ALA A CA 1
ATOM 5148 C C . ALA A 1 670 ? -4.092 -6.187 29.595 1.00 85.88 670 ALA A C 1
ATOM 5150 O O . ALA A 1 670 ? -4.814 -5.543 30.360 1.00 85.88 670 ALA A O 1
ATOM 5151 N N . VAL A 1 671 ? -4.047 -5.920 28.284 1.00 87.88 671 VAL A N 1
ATOM 5152 C CA . VAL A 1 671 ? -4.861 -4.868 27.641 1.00 87.88 671 VAL A CA 1
ATOM 5153 C C . VAL A 1 671 ? -6.351 -5.115 27.855 1.00 87.88 671 VAL A C 1
ATOM 5155 O O . VAL A 1 671 ? -7.072 -4.202 28.253 1.00 87.88 671 VAL A O 1
ATOM 5158 N N . LEU A 1 672 ? -6.828 -6.342 27.652 1.00 87.12 672 LEU A N 1
ATOM 5159 C CA . LEU A 1 672 ? -8.245 -6.668 27.828 1.00 87.12 672 LEU A CA 1
ATOM 5160 C C . LEU A 1 672 ? -8.692 -6.529 29.289 1.00 87.12 672 LEU A C 1
ATOM 5162 O O . LEU A 1 672 ? -9.765 -5.985 29.558 1.00 87.12 672 LEU A O 1
ATOM 5166 N N . LEU A 1 673 ? -7.885 -6.978 30.251 1.00 86.19 673 LEU A N 1
ATOM 5167 C CA . LEU A 1 673 ? -8.259 -6.939 31.667 1.00 86.19 673 LEU A CA 1
ATOM 5168 C C . LEU A 1 673 ? -8.151 -5.545 32.282 1.00 86.19 673 LEU A C 1
ATOM 5170 O O . LEU A 1 673 ? -9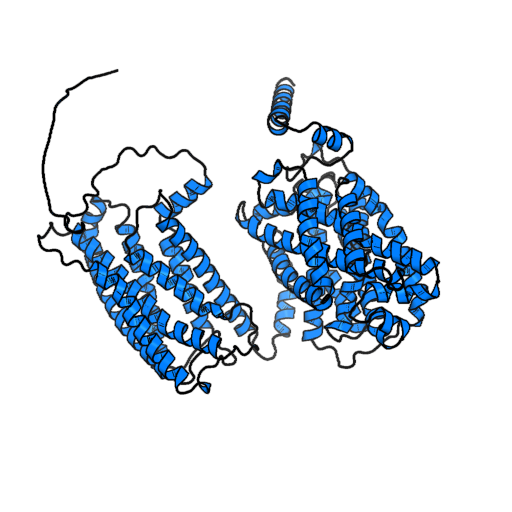.000 -5.183 33.100 1.00 86.19 673 LEU A O 1
ATOM 5174 N N . PHE A 1 674 ? -7.153 -4.747 31.904 1.00 85.62 674 PHE A N 1
ATOM 5175 C CA . PHE A 1 674 ? -6.940 -3.418 32.481 1.00 85.62 674 PHE A CA 1
ATOM 5176 C C . PHE A 1 674 ? -7.522 -2.283 31.631 1.00 85.62 674 PHE A C 1
ATOM 5178 O O . PHE A 1 674 ? -7.929 -1.276 32.198 1.00 85.62 674 PHE A O 1
ATOM 5185 N N . GLY A 1 675 ? -7.665 -2.450 30.316 1.00 81.62 675 GLY A N 1
ATOM 5186 C CA . GLY A 1 675 ? -8.265 -1.449 29.424 1.00 81.62 675 GLY A CA 1
ATOM 5187 C C . GLY A 1 675 ? -9.791 -1.395 29.487 1.00 81.62 675 GLY A C 1
ATOM 5188 O O . GLY A 1 675 ? -10.380 -0.343 29.277 1.00 81.62 675 GLY A O 1
ATOM 5189 N N . THR A 1 676 ? -10.455 -2.491 29.868 1.00 84.38 676 THR A N 1
ATOM 5190 C CA . THR A 1 676 ? -11.924 -2.539 30.027 1.00 84.38 676 THR A CA 1
ATOM 5191 C C . THR A 1 676 ? -12.416 -1.952 31.356 1.00 84.38 676 THR A C 1
ATOM 5193 O O . THR A 1 676 ? -13.525 -2.258 31.806 1.00 84.38 676 THR A O 1
ATOM 5196 N N . GLN A 1 677 ? -11.577 -1.208 32.081 1.00 81.75 677 GLN A N 1
ATOM 5197 C CA . GLN A 1 677 ? -11.982 -0.580 33.339 1.00 81.75 677 GLN A CA 1
ATOM 5198 C C . GLN A 1 677 ? -13.000 0.519 33.048 1.00 81.75 677 GLN A C 1
ATOM 5200 O O . GLN A 1 677 ? -12.835 1.280 32.103 1.00 81.75 677 GLN A O 1
ATOM 5205 N N . GLN A 1 678 ? -14.071 0.581 33.843 1.00 74.69 678 GLN A N 1
ATOM 5206 C CA . GLN A 1 678 ? -15.205 1.450 33.534 1.00 74.69 678 GLN A CA 1
ATOM 5207 C C . GLN A 1 678 ? -14.808 2.929 33.494 1.00 74.69 678 GLN A C 1
ATOM 5209 O O . GLN A 1 678 ? -15.265 3.631 32.615 1.00 74.69 678 GLN A O 1
ATOM 5214 N N . ASP A 1 679 ? -13.911 3.391 34.362 1.00 75.94 679 ASP A N 1
ATOM 5215 C CA . ASP A 1 679 ? -13.406 4.769 34.350 1.00 75.94 679 ASP A CA 1
ATOM 5216 C C . ASP A 1 679 ? -12.509 5.085 33.140 1.00 75.94 679 ASP A C 1
ATOM 5218 O O . ASP A 1 679 ? -12.558 6.197 32.617 1.00 75.94 679 ASP A O 1
ATOM 5222 N N . ILE A 1 680 ? -11.732 4.110 32.657 1.00 81.62 680 ILE A N 1
ATOM 5223 C CA . ILE A 1 680 ? -10.947 4.228 31.417 1.00 81.62 680 ILE A CA 1
ATOM 5224 C C . ILE A 1 680 ? -11.876 4.255 30.200 1.00 81.62 680 ILE A C 1
ATOM 5226 O O . ILE A 1 680 ? -11.768 5.147 29.363 1.00 81.62 680 ILE A O 1
ATOM 5230 N N . LEU A 1 681 ? -12.828 3.323 30.130 1.00 81.62 681 LEU A N 1
ATOM 5231 C CA . LEU A 1 681 ? -13.831 3.277 29.071 1.00 81.62 681 LEU A CA 1
ATOM 5232 C C . LEU A 1 681 ? -14.689 4.536 29.070 1.00 81.62 681 LEU A C 1
ATOM 5234 O O . LEU A 1 681 ? -14.907 5.105 28.011 1.00 81.62 681 LEU A O 1
ATOM 5238 N N . ASP A 1 682 ? -15.135 4.998 30.236 1.00 76.88 682 ASP A N 1
ATOM 5239 C CA . ASP A 1 682 ? -15.892 6.235 30.384 1.00 76.88 682 ASP A CA 1
ATOM 5240 C C . ASP A 1 682 ? -15.045 7.412 29.892 1.00 76.88 682 ASP A C 1
ATOM 5242 O O . ASP A 1 682 ? -15.537 8.197 29.093 1.00 76.88 682 ASP A O 1
ATOM 5246 N N . SER A 1 683 ? -13.761 7.503 30.265 1.00 78.56 683 SER A N 1
ATOM 5247 C CA . SER A 1 683 ? -12.834 8.523 29.746 1.00 78.56 683 SER A CA 1
ATOM 5248 C C . SER A 1 683 ? -12.739 8.504 28.219 1.00 78.56 683 SER A C 1
ATOM 5250 O O . SER A 1 683 ? -12.841 9.551 27.575 1.00 78.56 683 SER A O 1
ATOM 5252 N N . TRP A 1 684 ? -12.616 7.316 27.626 1.00 80.00 684 TRP A N 1
ATOM 5253 C CA . TRP A 1 684 ? -12.612 7.149 26.176 1.00 80.00 684 TRP A CA 1
ATOM 5254 C C . TRP A 1 684 ? -13.963 7.553 25.576 1.00 80.00 684 TRP A C 1
ATOM 5256 O O . TRP A 1 684 ? -14.004 8.352 24.646 1.00 80.00 684 TRP A O 1
ATOM 5266 N N . PHE A 1 685 ? -15.085 7.103 26.137 1.00 76.19 685 PHE A N 1
ATOM 5267 C CA . PHE A 1 685 ? -16.429 7.471 25.687 1.00 76.19 685 PHE A CA 1
ATOM 5268 C C . PHE A 1 685 ? -16.722 8.971 25.840 1.00 76.19 685 PHE A C 1
ATOM 5270 O O . PHE A 1 685 ? -17.417 9.525 24.988 1.00 76.19 685 PHE A O 1
ATOM 5277 N N . TYR A 1 686 ? -16.186 9.641 26.865 1.00 69.94 686 TYR A N 1
ATOM 5278 C CA . TYR A 1 686 ? -16.255 11.096 27.032 1.00 69.94 686 TYR A CA 1
ATOM 5279 C C . TYR A 1 686 ? -15.469 11.808 25.925 1.00 69.94 686 TYR A C 1
ATOM 5281 O O . TYR A 1 686 ? -16.010 12.727 25.309 1.00 69.94 686 TYR A O 1
ATOM 5289 N N . LEU A 1 687 ? -14.257 11.335 25.605 1.00 64.25 687 LEU A N 1
ATOM 5290 C CA . LEU A 1 687 ? -13.462 11.825 24.472 1.00 64.25 687 LEU A CA 1
ATOM 5291 C C . LEU A 1 687 ? -14.200 11.633 23.132 1.00 64.25 687 LEU A C 1
ATOM 5293 O O . LEU A 1 687 ? -14.142 12.501 22.266 1.00 64.25 687 LEU A O 1
ATOM 5297 N N . PHE A 1 688 ? -14.941 10.529 22.980 1.00 55.44 688 PHE A N 1
ATOM 5298 C CA . PHE A 1 688 ? -15.689 10.198 21.762 1.00 55.44 688 PHE A CA 1
ATOM 5299 C C . PHE A 1 688 ? -17.051 10.902 21.623 1.00 55.44 688 PHE A C 1
ATOM 5301 O O . PHE A 1 688 ? -17.531 11.045 20.500 1.00 55.44 688 PHE A O 1
ATOM 5308 N N . ARG A 1 689 ? -17.709 11.315 22.719 1.00 54.06 689 ARG A N 1
ATOM 5309 C CA . ARG A 1 689 ? -19.082 11.874 22.688 1.00 54.06 689 ARG A CA 1
ATOM 5310 C C . ARG A 1 689 ? -19.178 13.394 22.820 1.00 54.06 689 ARG A C 1
ATOM 5312 O O . ARG A 1 689 ? -20.274 13.912 22.630 1.00 54.06 689 ARG A O 1
ATOM 5319 N N . GLY A 1 690 ? -18.099 14.105 23.157 1.00 49.03 690 GLY A N 1
ATOM 5320 C CA . GLY A 1 690 ? -18.077 15.577 23.187 1.00 49.03 690 GLY A CA 1
ATOM 5321 C C . GLY A 1 690 ? -19.111 16.245 24.111 1.00 49.03 690 GLY A C 1
ATOM 5322 O O . GLY A 1 690 ? -19.406 17.423 23.932 1.00 49.03 690 GLY A O 1
ATOM 5323 N N . LYS A 1 691 ? -19.697 15.521 25.076 1.00 45.81 691 LYS A N 1
ATOM 5324 C CA . LYS A 1 691 ? -20.655 16.099 26.032 1.00 45.81 691 LYS A CA 1
ATOM 5325 C C . LYS A 1 691 ? -19.934 16.950 27.076 1.00 45.81 691 LYS A C 1
ATOM 5327 O O . LYS A 1 691 ? -18.835 16.600 27.504 1.00 45.81 691 LYS A O 1
ATOM 5332 N N . GLU A 1 692 ? -20.589 18.036 27.495 1.00 47.69 692 GLU A N 1
ATOM 5333 C CA . GLU A 1 692 ? -20.138 18.893 28.593 1.00 47.69 692 GLU A CA 1
ATOM 5334 C C . GLU A 1 692 ? -19.750 18.067 29.819 1.00 47.69 692 GLU A C 1
ATOM 5336 O O . GLU A 1 692 ? -20.395 17.064 30.148 1.00 47.69 692 GLU A O 1
ATOM 5341 N N . ARG A 1 693 ? -18.679 18.516 30.491 1.00 44.09 693 ARG A N 1
ATOM 5342 C CA . ARG A 1 693 ? -18.232 17.961 31.769 1.00 44.09 693 ARG A CA 1
ATOM 5343 C C . ARG A 1 693 ? -19.465 17.832 32.669 1.00 44.09 693 ARG A C 1
ATOM 5345 O O . ARG A 1 693 ? -20.132 18.850 32.869 1.00 44.09 693 ARG A O 1
ATOM 5352 N N . PRO A 1 694 ? -19.773 16.659 33.256 1.00 40.25 694 PRO A N 1
ATOM 5353 C CA . PRO A 1 694 ? -20.628 16.687 34.429 1.00 40.25 694 PRO A CA 1
ATOM 5354 C C . PRO A 1 694 ? -19.960 17.674 35.383 1.00 40.25 694 PRO A C 1
ATOM 5356 O O . PRO A 1 694 ? -18.750 17.563 35.615 1.00 40.25 694 PRO A O 1
ATOM 5359 N N . LYS A 1 695 ? -20.705 18.695 35.839 1.00 35.12 695 LYS A N 1
ATOM 5360 C CA . LYS A 1 695 ? -20.241 19.552 36.928 1.00 35.12 695 LYS A CA 1
ATOM 5361 C C . LYS A 1 695 ? -19.669 18.590 37.953 1.00 35.12 695 LYS A C 1
ATOM 5363 O O . LYS A 1 695 ? -20.380 17.705 38.427 1.00 35.12 695 LYS A O 1
ATOM 5368 N N . THR A 1 696 ? -18.378 18.714 38.228 1.00 37.09 696 THR A N 1
ATOM 5369 C CA . THR A 1 696 ? -17.841 18.279 39.501 1.00 37.09 696 THR A CA 1
ATOM 5370 C C . THR A 1 696 ? -18.675 19.029 40.528 1.00 37.09 696 THR A C 1
ATOM 5372 O O . THR A 1 696 ? -18.351 20.153 40.899 1.00 37.09 696 THR A O 1
ATOM 5375 N N . GLU A 1 697 ? -19.799 18.439 40.948 1.00 31.88 697 GLU A N 1
ATOM 5376 C CA . GLU A 1 697 ? -20.178 18.543 42.340 1.00 31.88 697 GLU A CA 1
ATOM 5377 C C . GLU A 1 697 ? -18.887 18.274 43.083 1.00 31.88 697 GLU A C 1
ATOM 5379 O O . GLU A 1 697 ? -18.183 17.301 42.787 1.00 31.88 697 GLU A O 1
ATOM 5384 N N . ASN A 1 698 ? -18.533 19.214 43.947 1.00 30.92 698 ASN A N 1
ATOM 5385 C CA . ASN A 1 698 ? -17.454 19.079 44.892 1.00 30.92 698 ASN A CA 1
ATOM 5386 C C . ASN A 1 698 ? -17.734 17.843 45.764 1.00 30.92 698 ASN A C 1
ATOM 5388 O O . ASN A 1 698 ? -18.091 17.950 46.928 1.00 30.92 698 ASN A O 1
ATOM 5392 N N . LEU A 1 699 ? -17.509 16.647 45.221 1.00 33.84 699 LEU A N 1
ATOM 5393 C CA . LEU A 1 699 ? -17.106 15.468 45.956 1.00 33.84 699 LEU A CA 1
ATOM 5394 C C . LEU A 1 699 ? -15.609 15.612 46.248 1.00 33.84 699 LEU A C 1
ATOM 5396 O O . LEU A 1 699 ? -14.798 14.720 46.026 1.00 33.84 699 LEU A O 1
ATOM 5400 N N . SER A 1 700 ? -15.261 16.729 46.884 1.00 27.69 700 SER A N 1
ATOM 5401 C CA . SER A 1 700 ? -14.369 16.715 48.034 1.00 27.69 700 SER A CA 1
ATOM 5402 C C . SER A 1 700 ? -15.063 15.957 49.177 1.00 27.69 700 SER A C 1
ATOM 5404 O O . SER A 1 700 ? -15.310 16.499 50.248 1.00 27.69 700 SER A O 1
ATOM 5406 N N . LEU A 1 701 ? -15.428 14.696 48.940 1.00 29.69 701 LEU A N 1
ATOM 5407 C CA . LEU A 1 701 ? -15.799 13.743 49.972 1.00 29.69 701 LEU A CA 1
ATOM 5408 C C . LEU A 1 701 ? -14.570 12.865 50.164 1.00 29.69 701 LEU A C 1
ATOM 5410 O O . LEU A 1 701 ? -14.345 11.906 49.435 1.00 29.69 701 LEU A O 1
ATOM 5414 N N . HIS A 1 702 ? -13.742 13.294 51.116 1.00 27.73 702 HIS A N 1
ATOM 5415 C CA . HIS A 1 702 ? -12.759 12.479 51.818 1.00 27.73 702 HIS A CA 1
ATOM 5416 C C . HIS A 1 702 ? -11.959 11.477 50.966 1.00 27.73 702 HIS A C 1
ATOM 5418 O O . HIS A 1 702 ? -12.020 10.273 51.183 1.00 27.73 702 HIS A O 1
ATOM 5424 N N . TYR A 1 703 ? -11.055 11.981 50.125 1.00 27.52 703 TYR A N 1
ATOM 5425 C CA . TYR A 1 703 ? -9.683 11.488 50.253 1.00 27.52 703 TYR A CA 1
ATOM 5426 C C . TYR A 1 703 ? -9.008 12.350 51.316 1.00 27.52 703 TYR A C 1
ATOM 5428 O O . TYR A 1 703 ? -8.189 13.223 51.037 1.00 27.52 703 TYR A O 1
ATOM 5436 N N . SER A 1 704 ? -9.364 12.105 52.578 1.00 28.47 704 SER A N 1
ATOM 5437 C CA . SER A 1 704 ? -8.314 12.131 53.578 1.00 28.47 704 SER A CA 1
ATOM 5438 C C . SER A 1 704 ? -7.285 11.135 53.058 1.00 28.47 704 SER A C 1
ATOM 5440 O O . SER A 1 704 ? -7.520 9.927 53.052 1.00 28.47 704 SER A O 1
ATOM 5442 N N . ASN A 1 705 ? -6.145 11.642 52.579 1.00 27.42 705 ASN A N 1
ATOM 5443 C CA . ASN A 1 705 ? -4.919 10.884 52.754 1.00 27.42 705 ASN A CA 1
ATOM 5444 C C . ASN A 1 705 ? -5.007 10.343 54.181 1.00 27.42 705 ASN A C 1
ATOM 5446 O O . ASN A 1 705 ? -5.185 11.150 55.105 1.00 27.42 705 ASN A O 1
ATOM 5450 N N . PRO A 1 706 ? -4.951 9.020 54.396 1.00 32.09 706 PRO A N 1
ATOM 5451 C CA . PRO A 1 706 ? -4.604 8.547 55.713 1.00 32.09 706 PRO A CA 1
ATOM 5452 C C . PRO A 1 706 ? -3.378 9.364 56.116 1.00 32.09 706 PRO A C 1
ATOM 5454 O O . PRO A 1 706 ? -2.428 9.474 55.334 1.00 32.09 706 PRO A O 1
ATOM 5457 N N . SER A 1 707 ? -3.438 10.023 57.266 1.00 30.23 707 SER A N 1
ATOM 5458 C CA . SER A 1 707 ? -2.468 11.022 57.738 1.00 30.23 707 SER A CA 1
ATOM 5459 C C . SER A 1 707 ? -1.017 10.514 57.821 1.00 30.23 707 SER A C 1
ATOM 5461 O O . SER A 1 707 ? -0.125 11.255 58.210 1.00 30.23 707 SER A O 1
ATOM 5463 N N . TRP A 1 708 ? -0.760 9.272 57.409 1.00 42.53 708 TRP A N 1
ATOM 5464 C CA . TRP A 1 708 ? 0.538 8.626 57.298 1.00 42.53 708 TRP A CA 1
ATOM 5465 C C . TRP A 1 708 ? 1.195 8.688 55.900 1.00 42.53 708 TRP A C 1
ATOM 5467 O O . TRP A 1 708 ? 2.320 8.218 55.766 1.00 42.53 708 TRP A O 1
ATOM 5477 N N . MET A 1 709 ? 0.556 9.256 54.861 1.00 32.31 709 MET A N 1
ATOM 5478 C CA . MET A 1 709 ? 1.154 9.381 53.507 1.00 32.31 709 MET A CA 1
ATOM 5479 C C . MET A 1 709 ? 1.726 10.766 53.149 1.00 32.31 709 MET A C 1
ATOM 5481 O O . MET A 1 709 ? 2.282 10.926 52.063 1.00 32.31 709 MET A O 1
ATOM 5485 N N . ALA A 1 710 ? 1.629 11.771 54.021 1.00 31.91 710 ALA A N 1
ATOM 5486 C CA . ALA A 1 710 ? 2.288 13.056 53.782 1.00 31.91 710 ALA A CA 1
ATOM 5487 C C . ALA A 1 710 ? 3.759 12.992 54.247 1.00 31.91 710 ALA A C 1
ATOM 5489 O O . ALA A 1 710 ? 4.001 12.628 55.400 1.00 31.91 710 ALA A O 1
ATOM 5490 N N . PRO A 1 711 ? 4.751 13.347 53.405 1.00 29.61 711 PRO A N 1
ATOM 5491 C CA . PRO A 1 711 ? 6.110 13.580 53.876 1.00 29.61 711 PRO A CA 1
ATOM 5492 C C . PRO A 1 711 ? 6.073 14.736 54.875 1.00 29.61 711 PRO A C 1
ATOM 5494 O O . PRO A 1 711 ? 5.495 15.785 54.590 1.00 29.61 711 PRO A O 1
ATOM 5497 N N . GLY A 1 712 ? 6.640 14.516 56.060 1.00 37.19 712 GLY A N 1
ATOM 5498 C CA . GLY A 1 712 ? 6.593 15.473 57.154 1.00 37.19 712 GLY A CA 1
ATOM 5499 C C . GLY A 1 712 ? 7.152 16.836 56.757 1.00 37.19 712 GLY A C 1
ATOM 5500 O O . GLY A 1 712 ? 8.308 16.956 56.362 1.00 37.19 712 GLY A O 1
ATOM 5501 N N . THR A 1 713 ? 6.344 17.872 56.947 1.00 27.83 713 THR A N 1
ATOM 5502 C CA . THR A 1 713 ? 6.829 19.242 57.093 1.00 27.83 713 THR A CA 1
ATOM 5503 C C . THR A 1 713 ? 6.255 19.797 58.383 1.00 27.83 713 THR A C 1
ATOM 5505 O O . THR A 1 713 ? 5.095 20.190 58.468 1.00 27.83 713 THR A O 1
ATOM 5508 N N . SER A 1 714 ? 7.088 19.762 59.415 1.00 29.89 714 SER A N 1
ATOM 5509 C CA . SER A 1 714 ? 6.914 20.496 60.658 1.00 29.89 714 SER A CA 1
ATOM 5510 C C . SER A 1 714 ? 6.963 22.007 60.407 1.00 29.89 714 SER A C 1
ATOM 5512 O O . SER A 1 714 ? 7.961 22.468 59.849 1.00 29.89 714 SER A O 1
ATOM 5514 N N . ARG A 1 715 ? 5.954 22.744 60.897 1.00 27.55 715 ARG A N 1
ATOM 5515 C CA . ARG A 1 715 ? 6.020 23.985 61.713 1.00 27.55 715 ARG A CA 1
ATOM 5516 C C . ARG A 1 715 ? 4.798 24.896 61.467 1.00 27.55 715 ARG A C 1
ATOM 5518 O O . ARG A 1 715 ? 4.605 25.401 60.369 1.00 27.55 715 ARG A O 1
ATOM 5525 N N . ASP A 1 716 ? 4.024 25.075 62.538 1.00 27.03 716 ASP A N 1
ATOM 5526 C CA . ASP A 1 716 ? 3.019 26.119 62.841 1.00 27.03 716 ASP A CA 1
ATOM 5527 C C . ASP A 1 716 ? 3.588 27.568 62.774 1.00 27.03 716 ASP A C 1
ATOM 5529 O O . ASP A 1 716 ? 4.807 27.686 62.598 1.00 27.03 716 ASP A O 1
ATOM 5533 N N . PRO A 1 717 ? 2.840 28.674 63.079 1.00 44.97 717 PRO A N 1
ATOM 5534 C CA . PRO A 1 717 ? 1.390 28.853 63.365 1.00 44.97 717 PRO A CA 1
ATOM 5535 C C . PRO A 1 717 ? 0.742 30.117 62.698 1.00 44.97 717 PRO A C 1
ATOM 5537 O O . PRO A 1 717 ? 1.414 30.884 62.017 1.00 44.97 717 PRO A O 1
ATOM 5540 N N . PHE A 1 718 ? -0.532 30.390 63.052 1.00 23.41 718 PHE A N 1
ATOM 5541 C CA . PHE A 1 718 ? -1.157 31.721 63.302 1.00 23.41 718 PHE A CA 1
ATOM 5542 C C . PHE A 1 718 ? -2.118 32.394 62.273 1.00 23.41 718 PHE A C 1
ATOM 5544 O O . PHE A 1 718 ? -1.772 32.631 61.124 1.00 23.41 718 PHE A O 1
ATOM 5551 N N . ILE A 1 719 ? -3.266 32.847 62.839 1.00 26.25 719 ILE A N 1
ATOM 5552 C CA . ILE A 1 719 ? -4.200 33.956 62.467 1.00 26.25 719 ILE A CA 1
ATOM 5553 C C . ILE A 1 719 ? -5.336 33.600 61.474 1.00 26.25 719 ILE A C 1
ATOM 5555 O O . ILE A 1 719 ? -5.093 33.379 60.298 1.00 26.25 719 ILE A O 1
ATOM 5559 N N . ALA A 1 720 ? -6.563 33.350 61.978 1.00 26.02 720 ALA A N 1
ATOM 5560 C CA . ALA A 1 720 ? -7.737 34.263 62.116 1.00 26.02 720 ALA A CA 1
ATOM 5561 C C . ALA A 1 720 ? -8.575 34.351 60.810 1.00 26.02 720 ALA A C 1
ATOM 5563 O O . ALA A 1 720 ? -8.023 34.212 59.734 1.00 26.02 720 ALA A O 1
ATOM 5564 N N . SER A 1 721 ? -9.897 34.537 60.737 1.00 24.44 721 SER A N 1
ATOM 5565 C CA . SER A 1 721 ? -10.949 35.006 61.648 1.00 24.44 721 SER A CA 1
ATOM 5566 C C . SER A 1 721 ? -12.307 34.894 60.912 1.00 24.44 721 SER A C 1
ATOM 5568 O O . SER A 1 721 ? -12.362 35.186 59.725 1.00 24.44 721 SER A O 1
ATOM 5570 N N . TYR A 1 722 ? -13.373 34.588 61.665 1.00 25.75 722 TYR A N 1
ATOM 5571 C CA . TYR A 1 722 ? -14.736 35.166 61.592 1.00 25.75 722 TYR A CA 1
ATOM 5572 C C . TYR A 1 722 ? -15.754 34.851 60.451 1.00 25.75 722 TYR A C 1
ATOM 5574 O O . TYR A 1 722 ? -15.658 35.339 59.334 1.00 25.75 722 TYR A O 1
ATOM 5582 N N . THR A 1 723 ? -16.821 34.142 60.878 1.00 27.30 723 THR A N 1
ATOM 5583 C CA . THR A 1 723 ? -18.284 34.448 60.812 1.00 27.30 723 THR A CA 1
ATOM 5584 C C . THR A 1 723 ? -19.081 34.581 59.503 1.00 27.30 723 THR A C 1
ATOM 5586 O O . THR A 1 723 ? -18.720 35.340 58.614 1.00 27.30 723 THR A O 1
ATOM 5589 N N . GLY A 1 724 ? -20.294 33.993 59.528 1.00 26.84 724 GLY A N 1
ATOM 5590 C CA . GLY A 1 724 ? -21.486 34.415 58.764 1.00 26.84 724 GLY A CA 1
ATOM 5591 C C . GLY A 1 724 ? -22.374 33.237 58.319 1.00 26.84 724 GLY A C 1
ATOM 5592 O O . GLY A 1 724 ? -22.098 32.643 57.287 1.00 26.84 724 GLY A O 1
ATOM 5593 N N . THR A 1 725 ? -23.226 32.666 59.182 1.00 29.66 725 THR A N 1
ATOM 5594 C CA . THR A 1 725 ? -24.706 32.843 59.246 1.00 29.66 725 THR A CA 1
ATOM 5595 C C . THR A 1 725 ? -25.500 32.681 57.938 1.00 29.66 725 THR A C 1
ATOM 5597 O O . THR A 1 725 ? -25.351 33.465 57.011 1.00 29.66 725 THR A O 1
ATOM 5600 N N . GLU A 1 726 ? -26.371 31.664 57.967 1.00 31.67 726 GLU A N 1
ATOM 5601 C CA . GLU A 1 726 ? -27.730 31.505 57.409 1.00 31.67 726 GLU A CA 1
ATOM 5602 C C . GLU A 1 726 ? -28.283 32.485 56.352 1.00 31.67 726 GLU A C 1
ATOM 5604 O O . GLU A 1 726 ? -28.261 33.701 56.512 1.00 31.67 726 GLU A O 1
ATOM 5609 N N . GLY A 1 727 ? -28.966 31.911 55.351 1.00 27.80 727 GLY A N 1
ATOM 5610 C CA . GLY A 1 727 ? -29.927 32.609 54.492 1.00 27.80 727 GLY A CA 1
ATOM 5611 C C . GLY A 1 727 ? -30.704 31.645 53.588 1.00 27.80 727 GLY A C 1
ATOM 5612 O O . GLY A 1 727 ? -30.131 31.031 52.695 1.00 27.80 727 GLY A O 1
ATOM 5613 N N . GLN A 1 728 ? -31.999 31.490 53.867 1.00 29.69 728 GLN A N 1
ATOM 5614 C CA . GLN A 1 728 ? -32.981 30.644 53.178 1.00 29.69 728 GLN A CA 1
ATOM 5615 C C . GLN A 1 728 ? -33.402 31.165 51.785 1.00 29.69 728 GLN A C 1
ATOM 5617 O O . GLN A 1 728 ? -33.383 32.365 51.545 1.00 29.69 728 GLN A O 1
ATOM 5622 N N . ALA A 1 729 ? -33.896 30.219 50.971 1.00 31.81 729 ALA A N 1
ATOM 5623 C CA . ALA A 1 729 ? -35.016 30.291 50.013 1.00 31.81 729 ALA A CA 1
ATOM 5624 C C . ALA A 1 729 ? -35.052 31.394 48.931 1.00 31.81 729 ALA A C 1
ATOM 5626 O O . ALA A 1 729 ? -35.234 32.567 49.236 1.00 31.81 729 ALA A O 1
ATOM 5627 N N . TYR A 1 730 ? -35.031 30.979 47.656 1.00 34.97 730 TYR A N 1
ATOM 5628 C CA . TYR A 1 730 ? -36.207 30.890 46.766 1.00 34.97 730 TYR A CA 1
ATOM 5629 C C . TYR A 1 730 ? -35.914 29.951 45.589 1.00 34.97 730 TYR A C 1
ATOM 5631 O O . TYR A 1 730 ? -34.736 29.897 45.166 1.00 34.97 730 TYR A O 1
#

Radius of gyration: 32.9 Å; Cα contacts (8 Å, |Δi|>4): 917; chains: 1; bounding box: 81×65×101 Å

pLDDT: mean 76.39, std 18.93, range [23.41, 96.88]

InterPro domains:
  IPR001248 Purine-cytosine permease [PF02133] (43-396)
  IPR026030 Purine-cytosine permease Fcy2/21/22 [PTHR31806] (20-394)